Protein AF-M8BJQ8-F1 (afdb_monomer_lite)

Radius of gyration: 24.51 Å; chains: 1; bounding box: 74×72×55 Å

Foldseek 3Di:
DEELPQVLLLVVLLCVPQNVLAEFPDLALDAYAYFAFALDPDPVSVVSLVSVVVVCVSRVRPHYQHDPPSPDSVVRPSHWFFPLVSCLQQQVLAAPEEAEYCAQLQLLSQLLNYFGFHDHSNQSSVCRRPVDGDDDDAFEEEEEEEEDAAQFDALLLVLLVVCLVQPQQNQASHEYEYHYPVSVVDASLRSSLNRSCCVSNNHGHYHYFHDPNSVVSSVPSDPDDDDHDDADPPHDHPYYHYHHNVPGAFWFQAPDGSNNIDGLVVCLVADDAEAEADASNGQAQVNLLFVLVVLQVLQEADPHAYAHAHRTPVSLVQQCPPARPPNVRDGSQRSCVSNVYDHHDYRHRFPQQPYDPPGPPHDPDDPDDPDFDDDDDDDRPDGDGAHDHDPDPPPPVPVVVVVCVVVVVPDDDDDDDDDDDDDDDDDDDDDDDDDDDDDDPDPPDDDDDGDHGYHDGRGGGDDDDDDDDD

pLDDT: mean 78.24, std 28.63, range [20.28, 98.81]

Organism: Aegilops tauschii (NCBI:txid37682)

Sequence (470 aa):
MTHDVCGPGTIGIFKQEFGEDAKVWDREKVVIIPDHYIFTSDERANRNVDILRDFCEEQKIKYFYDIKDLSDFRANPDYKGVCHIALAQEGHCRPGEVLLGTDSHTCNAGAFGQFATGIGNTDAGFVMGTGKALLKVPPTIRFVLDGEMPPYLLAKDLILQIIGEISVSGATYRSMEFVGSTIESLTMEERMTLCNMVIEAGGKNGVVPADETTFKYLEGKTSVEYEPVYSDAQARFYSDYRFDVSKLEPVVAKPHSPDNRALARECKDVKIDRVYIGSCTGGKTEDFIAAAKVFLASGKKVKVPTFLVPATQKVWMDVYSLPVPGSGGKTCSQIFEEAGCDTPASPNCGACLGGPRDTYARMNEPTASRDLHGVLREMSSVLPFSFVDRLFFGDLKVMYLDAEAAVRSTMQRGPLMHLKLNNSPLLGFPDKQQRPFAFARELASSVRNQSHFIVETAIGARGTRSEWEL

Secondary structure (DSSP, 8-state):
-B-TTTHHHHHHHHHHHH-TT---S-TTT-EE---SS-S---HHHHHHHHHHHHHHHHHT-SEE-----SS-GGG-TT--BSHHHHHHHTT---TT-EEEESSGGGGGGGGGT-EEEE--HHHHHHHHHHS----PPPPEEEEEEESPPPTT--HHHHHHHHHHHH-TTTTBT-EEEEESHHHHTS-HHHHHHHHHTTGGGTBSEEE----HHHHHHHTTT--S--------TT---SEEEEEEGGG---EEE-TT-TT-EEEGGG-TT---S-EEE-HHHH-SHHHHHHHHHHHHHHT---SS-EEE--SBHHHHHHHHHSBPTTTTS-BHHHHHHHHTPPP-PPSS-GGGGT--TTSTT---S----SS--------TTS--------S--SSTHHHHHHHHHHHHTT-------------------------------SS--S------------------------

InterPro domains:
  IPR001030 Aconitase/3-isopropylmalate dehydratase large subunit, alpha/beta/alpha domain [PF00330] (23-262)
  IPR001030 Aconitase/3-isopropylmalate dehydratase large subunit, alpha/beta/alpha domain [PF00330] (265-359)
  IPR001030 Aconitase/3-isopropylmalate dehydratase large subunit, alpha/beta/alpha domain [PR00415] (94-107)
  IPR001030 Aconitase/3-isopropylmalate dehydratase large subunit, alpha/beta/alpha domain [PR00415] (108-123)
  IPR001030 Aconitase/3-isopropylmalate dehydratase large subunit, alpha/beta/alpha domain [PR00415] (170-183)
  IPR001030 Aconitase/3-isopropylmalate dehydratase large subunit, alpha/beta/alpha domain [PR00415] (184-197)
  IPR001030 Aconitase/3-isopropylmalate dehydratase large subunit, alpha/beta/alpha domain [PR00415] (341-354)
  IPR015931 Aconitase/3-isopropylmalate dehydratase large subunit, alpha/beta/alpha, subdomain 1/3 [G3DSA:3.30.499.10] (1-250)
  IPR015931 Aconitase/3-isopropylmalate dehydratase large subunit, alpha/beta/alpha, subdomain 1/3 [G3DSA:3.30.499.10] (253-373)
  IPR033941 3-Isopropylmalate dehydratase, catalytic domain [cd01583] (1-361)
  IPR036008 Aconitase, iron-sulfur domain [SSF53732] (1-372)
  IPR050067 Isopropylmalate dehydratase and related enzymes [PTHR43822] (1-365)

Structure (mmCIF, N/CA/C/O backbone):
data_AF-M8BJQ8-F1
#
_entry.id   AF-M8BJQ8-F1
#
loop_
_atom_site.group_PDB
_atom_site.id
_atom_site.type_symbol
_atom_site.label_atom_id
_atom_site.label_alt_id
_atom_site.label_comp_id
_atom_site.label_asym_id
_atom_site.label_entity_id
_atom_site.label_seq_id
_atom_site.pdbx_PDB_ins_code
_atom_site.Cartn_x
_atom_site.Cartn_y
_atom_site.Cartn_z
_atom_site.occupancy
_atom_site.B_iso_or_equiv
_atom_site.auth_seq_id
_atom_site.auth_comp_id
_atom_site.auth_asym_id
_atom_site.auth_atom_id
_atom_site.pdbx_PDB_model_num
ATOM 1 N N . MET A 1 1 ? 7.883 -1.348 -10.415 1.00 97.56 1 MET A N 1
ATOM 2 C CA . MET A 1 1 ? 8.324 -0.581 -9.230 1.00 97.56 1 MET A CA 1
ATOM 3 C C . MET A 1 1 ? 9.376 -1.383 -8.471 1.00 97.56 1 MET A C 1
ATOM 5 O O . MET A 1 1 ? 9.311 -2.608 -8.491 1.00 97.56 1 MET A O 1
ATOM 9 N N . THR A 1 2 ? 10.344 -0.725 -7.833 1.00 97.81 2 THR A N 1
ATOM 10 C CA . THR A 1 2 ? 11.185 -1.345 -6.794 1.00 97.81 2 THR A CA 1
ATOM 11 C C . THR A 1 2 ? 11.509 -0.346 -5.672 1.00 97.81 2 THR A C 1
ATOM 13 O O . THR A 1 2 ? 11.220 0.843 -5.800 1.00 97.81 2 THR A O 1
ATOM 16 N N . HIS A 1 3 ? 12.066 -0.840 -4.570 1.00 96.19 3 HIS A N 1
ATOM 17 C CA . HIS A 1 3 ? 12.290 -0.127 -3.308 1.00 96.19 3 HIS A CA 1
ATOM 18 C C . HIS A 1 3 ? 13.656 -0.497 -2.708 1.00 96.19 3 HIS A C 1
ATOM 20 O O . HIS A 1 3 ? 14.391 -1.310 -3.269 1.00 96.19 3 HIS A O 1
ATOM 26 N N . ASP A 1 4 ? 14.015 0.093 -1.572 1.00 94.50 4 ASP A N 1
ATOM 27 C CA . ASP A 1 4 ? 15.346 0.021 -0.949 1.00 94.50 4 ASP A CA 1
ATOM 28 C C . ASP A 1 4 ? 15.799 -1.388 -0.522 1.00 94.50 4 ASP A C 1
ATOM 30 O O . ASP A 1 4 ? 16.998 -1.666 -0.483 1.00 94.50 4 ASP A O 1
ATOM 34 N N . VAL A 1 5 ? 14.882 -2.325 -0.267 1.00 93.25 5 VAL A N 1
ATOM 35 C CA . VAL A 1 5 ? 15.258 -3.705 0.102 1.00 93.25 5 VAL A CA 1
ATOM 36 C C . VAL A 1 5 ? 15.633 -4.535 -1.129 1.00 93.25 5 VAL A C 1
ATOM 38 O O . VAL A 1 5 ? 16.668 -5.203 -1.151 1.00 93.25 5 VAL A O 1
ATOM 41 N N . CYS A 1 6 ? 14.793 -4.496 -2.163 1.00 96.62 6 CYS A N 1
ATOM 42 C CA . CYS A 1 6 ? 14.879 -5.394 -3.320 1.00 96.62 6 CYS A CA 1
ATOM 43 C C . CYS A 1 6 ? 15.583 -4.766 -4.536 1.00 96.62 6 CYS A C 1
ATOM 45 O O . CYS A 1 6 ? 16.115 -5.477 -5.397 1.00 96.62 6 CYS A O 1
ATOM 47 N N . GLY A 1 7 ? 15.621 -3.437 -4.605 1.00 97.56 7 GLY A N 1
ATOM 48 C CA . GLY A 1 7 ? 16.179 -2.673 -5.714 1.00 97.56 7 GLY A CA 1
ATOM 49 C C . GLY A 1 7 ? 17.668 -2.917 -5.954 1.00 97.56 7 GLY A C 1
ATOM 50 O O . GLY A 1 7 ? 18.010 -3.246 -7.086 1.00 97.56 7 GLY A O 1
ATOM 51 N N . PRO A 1 8 ? 18.555 -2.887 -4.939 1.00 97.81 8 PRO A N 1
ATOM 52 C CA . PRO A 1 8 ? 19.976 -3.194 -5.132 1.00 97.81 8 PRO A CA 1
ATOM 53 C C . PRO A 1 8 ? 20.227 -4.581 -5.744 1.00 97.81 8 PRO A C 1
ATOM 55 O O . PRO A 1 8 ? 21.054 -4.725 -6.642 1.00 97.81 8 PRO A O 1
ATOM 58 N N . GLY A 1 9 ? 19.471 -5.602 -5.317 1.00 98.00 9 GLY A N 1
ATOM 59 C CA . GLY A 1 9 ? 19.551 -6.946 -5.900 1.00 98.00 9 GLY A CA 1
ATOM 60 C C . GLY A 1 9 ? 19.013 -7.006 -7.333 1.00 98.00 9 GLY A C 1
ATOM 61 O O . GLY A 1 9 ? 19.583 -7.686 -8.181 1.00 98.00 9 GLY A O 1
ATOM 62 N N . THR A 1 10 ? 17.947 -6.258 -7.616 1.00 98.44 10 THR A N 1
ATOM 63 C CA . THR A 1 10 ? 17.361 -6.120 -8.959 1.00 98.44 10 THR A CA 1
ATOM 64 C C . THR A 1 10 ? 18.322 -5.427 -9.932 1.00 98.44 10 THR A C 1
ATOM 66 O O . THR A 1 10 ? 18.536 -5.919 -11.038 1.00 98.44 10 THR A O 1
ATOM 69 N N . ILE A 1 11 ? 18.945 -4.325 -9.503 1.00 98.62 11 ILE A N 1
ATOM 70 C CA . ILE A 1 11 ? 19.942 -3.556 -10.263 1.00 98.62 11 ILE A CA 1
ATOM 71 C C . ILE A 1 11 ? 21.179 -4.414 -10.546 1.00 98.62 11 ILE A C 1
ATOM 73 O O . ILE A 1 11 ? 21.648 -4.448 -11.681 1.00 98.62 11 ILE A O 1
ATOM 77 N N . GLY A 1 12 ? 21.672 -5.149 -9.542 1.00 98.31 12 GLY A N 1
ATOM 78 C CA . GLY A 1 12 ? 22.804 -6.062 -9.707 1.00 98.31 12 GLY A CA 1
ATOM 79 C C . GLY A 1 12 ? 22.544 -7.143 -10.760 1.00 98.31 12 GLY A C 1
ATOM 80 O O . GLY A 1 12 ? 23.388 -7.364 -11.623 1.00 98.31 12 GLY A O 1
ATOM 81 N N . ILE A 1 13 ? 21.359 -7.766 -10.752 1.00 98.38 13 ILE A N 1
ATOM 82 C CA . ILE A 1 13 ? 20.987 -8.765 -11.770 1.00 98.38 13 ILE A CA 1
ATOM 83 C C . ILE A 1 13 ? 20.805 -8.114 -13.148 1.00 98.38 13 ILE A C 1
ATOM 85 O O . ILE A 1 13 ? 21.274 -8.661 -14.141 1.00 98.38 13 ILE A O 1
ATOM 89 N N . PHE A 1 14 ? 20.173 -6.939 -13.228 1.00 98.69 14 PHE A N 1
ATOM 90 C CA . PHE A 1 14 ? 20.048 -6.198 -14.487 1.00 98.69 14 PHE A CA 1
ATOM 91 C C . PHE A 1 14 ? 21.425 -5.924 -15.120 1.00 98.69 14 PHE A C 1
ATOM 93 O O . PHE A 1 14 ? 21.637 -6.255 -16.285 1.00 98.69 14 PHE A O 1
ATOM 100 N N . LYS A 1 15 ? 22.386 -5.410 -14.344 1.00 98.38 15 LYS A N 1
ATOM 101 C CA . LYS A 1 15 ? 23.754 -5.153 -14.818 1.00 98.38 15 LYS A CA 1
ATOM 102 C C . LYS A 1 15 ? 24.523 -6.432 -15.157 1.00 98.38 15 LYS A C 1
ATOM 104 O O . LYS A 1 15 ? 25.213 -6.467 -16.172 1.00 98.38 15 LYS A O 1
ATOM 109 N N . GLN A 1 16 ? 24.355 -7.504 -14.380 1.00 98.31 16 GLN A N 1
ATOM 110 C CA . GLN A 1 16 ? 24.971 -8.805 -14.661 1.00 98.31 16 GLN A CA 1
ATOM 111 C C . GLN A 1 16 ? 24.502 -9.403 -16.000 1.00 98.31 16 GLN A C 1
ATOM 113 O O . GLN A 1 16 ? 25.326 -9.879 -16.777 1.00 98.31 16 GLN A O 1
ATOM 118 N N . GLU A 1 17 ? 23.193 -9.391 -16.267 1.00 98.12 17 GLU A N 1
ATOM 119 C CA . GLU A 1 17 ? 22.602 -10.099 -17.413 1.00 98.12 17 GLU A CA 1
ATOM 120 C C . GLU A 1 17 ? 22.542 -9.251 -18.698 1.00 98.12 17 GLU A C 1
ATOM 122 O O . GLU A 1 17 ? 22.570 -9.807 -19.796 1.00 98.12 17 GLU A O 1
ATOM 127 N N . PHE A 1 18 ? 22.477 -7.916 -18.590 1.00 98.12 18 PHE A N 1
ATOM 128 C CA . PHE A 1 18 ? 22.413 -7.002 -19.744 1.00 98.12 18 PHE A CA 1
ATOM 129 C C . PHE A 1 18 ? 23.707 -6.197 -19.975 1.00 98.12 18 PHE A C 1
ATOM 131 O O . PHE A 1 18 ? 23.893 -5.662 -21.070 1.00 98.12 18 PHE A O 1
ATOM 138 N N . GLY A 1 19 ? 24.615 -6.148 -18.994 1.00 98.00 19 GLY A N 1
ATOM 139 C CA . GLY A 1 19 ? 25.880 -5.405 -19.022 1.00 98.00 19 GLY A CA 1
ATOM 140 C C . GLY A 1 19 ? 25.859 -4.124 -18.175 1.00 98.00 19 GLY A C 1
ATOM 141 O O . GLY A 1 19 ? 24.816 -3.502 -17.991 1.00 98.00 19 GLY A O 1
ATOM 142 N N . GLU A 1 20 ? 27.027 -3.697 -17.686 1.00 96.69 20 GLU A N 1
ATOM 143 C CA . GLU A 1 20 ? 27.172 -2.515 -16.812 1.00 96.69 20 GLU A CA 1
ATOM 144 C C . GLU A 1 20 ? 26.665 -1.208 -17.441 1.00 96.69 20 GLU A C 1
ATOM 146 O O . GLU A 1 20 ? 26.023 -0.410 -16.761 1.00 96.69 20 GLU A O 1
ATOM 151 N N . ASP A 1 21 ? 26.907 -1.012 -18.741 1.00 96.62 21 ASP A N 1
ATOM 152 C CA . ASP A 1 21 ? 26.475 0.172 -19.500 1.00 96.62 21 ASP A CA 1
ATOM 153 C C . ASP A 1 21 ? 25.027 0.071 -20.028 1.00 96.62 21 ASP A C 1
ATOM 155 O O . ASP A 1 21 ? 24.548 0.978 -20.722 1.00 96.62 21 ASP A O 1
ATOM 159 N N . ALA A 1 22 ? 24.321 -1.033 -19.748 1.00 97.94 22 ALA A N 1
ATOM 160 C CA . ALA A 1 22 ? 22.974 -1.270 -20.255 1.00 97.94 22 ALA A CA 1
ATOM 161 C C . ALA A 1 22 ? 21.998 -0.190 -19.783 1.00 97.94 22 ALA A C 1
ATOM 163 O O . ALA A 1 22 ? 22.072 0.301 -18.655 1.00 97.94 22 ALA A O 1
ATOM 164 N N . LYS A 1 23 ? 21.033 0.159 -20.639 1.00 98.50 23 LYS A N 1
ATOM 165 C CA . LYS A 1 23 ? 19.965 1.099 -20.289 1.00 98.50 23 LYS A CA 1
ATOM 166 C C . LYS A 1 23 ? 18.639 0.391 -20.093 1.00 98.50 23 LYS A C 1
ATOM 168 O O . LYS A 1 23 ? 18.308 -0.528 -20.841 1.00 98.50 23 LYS A O 1
ATOM 173 N N . VAL A 1 24 ? 17.905 0.812 -19.061 1.00 98.56 24 VAL A N 1
ATOM 174 C CA . VAL A 1 24 ? 16.554 0.310 -18.802 1.00 98.56 24 VAL A CA 1
ATOM 175 C C . VAL A 1 24 ? 15.669 0.559 -20.021 1.00 98.56 24 VAL A C 1
ATOM 177 O O . VAL A 1 24 ? 15.788 1.588 -20.688 1.00 98.56 24 VAL A O 1
ATOM 180 N N . TRP A 1 25 ? 14.771 -0.382 -20.304 1.00 98.12 25 TRP A N 1
ATOM 181 C CA . TRP A 1 25 ? 13.948 -0.378 -21.516 1.00 98.12 25 TRP A CA 1
ATOM 182 C C . TRP A 1 25 ? 13.104 0.901 -21.677 1.00 98.12 25 TRP A C 1
ATOM 184 O O . TRP A 1 25 ? 12.904 1.375 -22.793 1.00 98.12 25 TRP A O 1
ATOM 194 N N . ASP A 1 26 ? 12.619 1.451 -20.558 1.00 98.38 26 ASP A N 1
ATOM 195 C CA . ASP A 1 26 ? 11.843 2.685 -20.476 1.00 98.38 26 ASP A CA 1
ATOM 196 C C . ASP A 1 26 ? 12.030 3.324 -19.084 1.00 98.38 26 ASP A C 1
ATOM 198 O O . ASP A 1 26 ? 11.485 2.868 -18.073 1.00 98.38 26 ASP A O 1
ATOM 202 N N . ARG A 1 27 ? 12.809 4.412 -19.036 1.00 98.12 27 ARG A N 1
ATOM 203 C CA . ARG A 1 27 ? 13.116 5.191 -17.818 1.00 98.12 27 ARG A CA 1
ATOM 204 C C . ARG A 1 27 ? 11.909 5.936 -17.222 1.00 98.12 27 ARG A C 1
ATOM 206 O O . ARG A 1 27 ? 12.037 6.535 -16.155 1.00 98.12 27 ARG A O 1
ATOM 213 N N . GLU A 1 28 ? 10.768 5.947 -17.916 1.00 97.81 28 GLU A N 1
ATOM 214 C CA . GLU A 1 28 ? 9.503 6.530 -17.452 1.00 97.81 28 GLU A CA 1
ATOM 215 C C . GLU A 1 28 ? 8.500 5.458 -16.988 1.00 97.81 28 GLU A C 1
ATOM 217 O O . GLU A 1 28 ? 7.478 5.799 -16.402 1.00 97.81 28 GLU A O 1
ATOM 222 N N . LYS A 1 29 ? 8.805 4.163 -17.165 1.00 98.00 29 LYS A N 1
ATOM 223 C CA . LYS A 1 29 ? 8.012 3.036 -16.622 1.00 98.00 29 LYS A CA 1
ATOM 224 C C . LYS A 1 29 ? 8.701 2.286 -15.482 1.00 98.00 29 LYS A C 1
ATOM 226 O O . LYS A 1 29 ? 8.120 1.381 -14.882 1.00 98.00 29 LYS A O 1
ATOM 231 N N . VAL A 1 30 ? 9.923 2.685 -15.139 1.00 98.31 30 VAL A N 1
ATOM 232 C CA . VAL A 1 30 ? 10.595 2.290 -13.899 1.00 98.31 30 VAL A CA 1
ATOM 233 C C . VAL A 1 30 ? 10.307 3.347 -12.831 1.00 98.31 30 VAL A C 1
ATOM 235 O O . VAL A 1 30 ? 10.624 4.520 -13.005 1.00 98.31 30 VAL A O 1
ATOM 238 N N . VAL A 1 31 ? 9.700 2.909 -11.726 1.00 98.50 31 VAL A N 1
ATOM 239 C CA . VAL A 1 31 ? 9.411 3.727 -10.538 1.00 98.50 31 VAL A CA 1
ATOM 240 C C . VAL A 1 31 ? 10.198 3.166 -9.359 1.00 98.50 31 VAL A C 1
ATOM 242 O O . VAL A 1 31 ? 10.137 1.954 -9.119 1.00 98.50 31 VAL A O 1
ATOM 245 N N . ILE A 1 32 ? 10.925 4.026 -8.647 1.00 98.38 32 ILE A N 1
ATOM 246 C CA . ILE A 1 32 ? 11.787 3.658 -7.517 1.00 98.38 32 ILE A CA 1
ATOM 247 C C . ILE A 1 32 ? 11.408 4.501 -6.295 1.00 98.38 32 ILE A C 1
ATOM 249 O O . ILE A 1 32 ? 11.397 5.731 -6.364 1.00 98.38 32 ILE A O 1
ATOM 253 N N . ILE A 1 33 ? 11.068 3.835 -5.188 1.00 97.12 33 ILE A N 1
ATOM 254 C CA . ILE A 1 33 ? 10.600 4.465 -3.943 1.00 97.12 33 ILE A CA 1
ATOM 255 C C . ILE A 1 33 ? 11.316 3.794 -2.758 1.00 97.12 33 ILE A C 1
ATOM 257 O O . ILE A 1 33 ? 10.996 2.649 -2.456 1.00 97.12 33 ILE A O 1
ATOM 261 N N . PRO A 1 34 ? 12.283 4.449 -2.092 1.00 94.44 34 PRO A N 1
ATOM 262 C CA . PRO A 1 34 ? 12.797 4.006 -0.795 1.00 94.44 34 PRO A CA 1
ATOM 263 C C . PRO A 1 34 ? 11.723 4.221 0.280 1.00 94.44 34 PRO A C 1
ATOM 265 O O . PRO A 1 34 ? 11.224 5.334 0.410 1.00 94.44 34 PRO A O 1
ATOM 268 N N . ASP A 1 35 ? 11.350 3.202 1.052 1.00 91.75 35 ASP A N 1
ATOM 269 C CA . ASP A 1 35 ? 10.272 3.307 2.054 1.00 91.75 35 ASP A CA 1
ATOM 270 C C . ASP A 1 35 ? 10.353 2.319 3.230 1.00 91.75 35 ASP A C 1
ATOM 272 O O . ASP A 1 35 ? 9.611 2.484 4.202 1.00 91.75 35 ASP A O 1
ATOM 276 N N . HIS A 1 36 ? 11.233 1.315 3.176 1.00 87.38 36 HIS A N 1
ATOM 277 C CA . HIS A 1 36 ? 11.288 0.239 4.167 1.00 87.38 36 HIS A CA 1
ATOM 278 C C . HIS A 1 36 ? 12.324 0.478 5.266 1.00 87.38 36 HIS A C 1
ATOM 280 O O . HIS A 1 36 ? 11.962 0.561 6.439 1.00 87.38 36 HIS A O 1
ATOM 286 N N . TYR A 1 37 ? 13.606 0.569 4.911 1.00 86.06 37 TYR A N 1
ATOM 287 C CA . TYR A 1 37 ? 14.729 0.699 5.844 1.00 86.06 37 TYR A CA 1
ATOM 288 C C . TYR A 1 37 ? 15.361 2.088 5.726 1.00 86.06 37 TYR A C 1
ATOM 290 O O . TYR A 1 37 ? 16.538 2.258 5.422 1.00 86.06 37 TYR A O 1
ATOM 298 N N . ILE A 1 38 ? 14.531 3.094 5.971 1.00 86.38 38 ILE A N 1
ATOM 299 C CA . ILE A 1 38 ? 14.873 4.518 5.968 1.00 86.38 38 ILE A CA 1
ATOM 300 C C . ILE A 1 38 ? 14.587 5.113 7.353 1.00 86.38 38 ILE A C 1
ATOM 302 O O . ILE A 1 38 ? 13.894 4.494 8.160 1.00 86.38 38 ILE A O 1
ATOM 306 N N . PHE A 1 39 ? 15.127 6.301 7.645 1.00 88.12 39 PHE A N 1
ATOM 307 C CA . PHE A 1 39 ? 15.131 6.886 9.001 1.00 88.12 39 PHE A CA 1
ATOM 308 C C . PHE A 1 39 ? 15.828 5.985 10.045 1.00 88.12 39 PHE A C 1
ATOM 310 O O . PHE A 1 39 ? 15.416 5.914 11.201 1.00 88.12 39 PHE A O 1
ATOM 317 N N . THR A 1 40 ? 16.892 5.294 9.623 1.00 88.19 40 THR A N 1
ATOM 318 C CA . THR A 1 40 ? 17.708 4.382 10.437 1.00 88.19 40 THR A CA 1
ATOM 319 C C . THR A 1 40 ? 19.179 4.798 10.425 1.00 88.19 40 THR A C 1
ATOM 321 O O . THR A 1 40 ? 19.686 5.380 9.465 1.00 88.19 40 THR A O 1
ATOM 324 N N . SER A 1 41 ? 19.882 4.472 11.503 1.00 89.62 41 SER A N 1
ATOM 325 C CA . SER A 1 41 ? 21.333 4.596 11.642 1.00 89.62 41 SER A CA 1
ATOM 326 C C . SER A 1 41 ? 22.116 3.415 11.048 1.00 89.62 41 SER A C 1
ATOM 328 O O . SER A 1 41 ? 23.346 3.451 11.039 1.00 89.62 41 SER A O 1
ATOM 330 N N . ASP A 1 42 ? 21.448 2.374 10.534 1.00 91.44 42 ASP A N 1
ATOM 331 C CA . ASP A 1 42 ? 22.118 1.206 9.952 1.00 91.44 42 ASP A CA 1
ATOM 332 C C . ASP A 1 42 ? 22.791 1.531 8.603 1.00 91.44 42 ASP A C 1
ATOM 334 O O . ASP A 1 42 ? 22.146 1.826 7.595 1.00 91.44 42 ASP A O 1
ATOM 338 N N . GLU A 1 43 ? 24.121 1.430 8.573 1.00 92.31 43 GLU A N 1
ATOM 339 C CA . GLU A 1 43 ? 24.947 1.722 7.394 1.00 92.31 43 GLU A CA 1
ATOM 340 C C . GLU A 1 43 ? 24.608 0.849 6.173 1.00 92.31 43 GLU A C 1
ATOM 342 O O . GLU A 1 43 ? 24.783 1.284 5.035 1.00 92.31 43 GLU A O 1
ATOM 347 N N . ARG A 1 44 ? 24.123 -0.386 6.368 1.00 91.50 44 ARG A N 1
ATOM 348 C CA . ARG A 1 44 ? 23.799 -1.302 5.260 1.00 91.50 44 ARG A CA 1
ATOM 349 C C . ARG A 1 44 ? 22.470 -0.936 4.620 1.00 91.50 44 ARG A C 1
ATOM 351 O O . ARG A 1 44 ? 22.355 -1.052 3.402 1.00 91.50 44 ARG A O 1
ATOM 358 N N . ALA A 1 45 ? 21.505 -0.508 5.432 1.00 90.94 45 ALA A N 1
ATOM 359 C CA . ALA A 1 45 ? 20.240 0.042 4.970 1.00 90.94 45 ALA A CA 1
ATOM 360 C C . ALA A 1 45 ? 20.458 1.352 4.198 1.00 90.94 45 ALA A C 1
ATOM 362 O O . ALA A 1 45 ? 20.036 1.462 3.049 1.00 90.94 45 ALA A O 1
ATOM 363 N N . ASN A 1 46 ? 21.225 2.290 4.760 1.00 91.88 46 ASN A N 1
ATOM 364 C CA . ASN A 1 46 ? 21.508 3.572 4.106 1.00 91.88 46 ASN A CA 1
ATOM 365 C C . ASN A 1 46 ? 22.249 3.391 2.766 1.00 91.88 46 ASN A C 1
ATOM 367 O O . ASN A 1 46 ? 21.811 3.921 1.746 1.00 91.88 46 ASN A O 1
ATOM 371 N N . ARG A 1 47 ? 23.257 2.507 2.712 1.00 94.69 47 ARG A N 1
ATOM 372 C CA . ARG A 1 47 ? 23.951 2.127 1.465 1.00 94.69 47 ARG A CA 1
ATOM 373 C C . ARG A 1 47 ? 23.003 1.594 0.379 1.00 94.69 47 ARG A C 1
ATOM 375 O O . ARG A 1 47 ? 23.285 1.753 -0.806 1.00 94.69 47 ARG A O 1
ATOM 382 N N . ASN A 1 48 ? 21.899 0.933 0.733 1.00 95.44 48 ASN A N 1
ATOM 383 C CA . ASN A 1 48 ? 20.940 0.484 -0.277 1.00 95.44 48 ASN A CA 1
ATOM 384 C C . ASN A 1 48 ? 20.238 1.668 -0.966 1.00 95.44 48 ASN A C 1
ATOM 386 O O . ASN A 1 48 ? 20.004 1.603 -2.172 1.00 95.44 48 ASN A O 1
ATOM 390 N N . VAL A 1 49 ? 19.933 2.741 -0.228 1.00 94.62 49 VAL A N 1
ATOM 391 C CA . VAL A 1 49 ? 19.366 3.981 -0.788 1.00 94.62 49 VAL A CA 1
ATOM 392 C C . VAL A 1 49 ? 20.379 4.665 -1.707 1.00 94.62 49 VAL A C 1
ATOM 394 O O . VAL A 1 49 ? 20.006 5.129 -2.782 1.00 94.62 49 VAL A O 1
ATOM 397 N N . ASP A 1 50 ? 21.664 4.651 -1.348 1.00 96.00 50 ASP A N 1
ATOM 398 C CA . ASP A 1 50 ? 22.729 5.196 -2.200 1.00 96.00 50 ASP A CA 1
ATOM 399 C C . ASP A 1 50 ? 22.848 4.428 -3.529 1.00 96.00 50 ASP A C 1
ATOM 401 O O . ASP A 1 50 ? 22.861 5.045 -4.590 1.00 96.00 50 ASP A O 1
ATOM 405 N N . ILE A 1 51 ? 22.787 3.087 -3.507 1.00 97.50 51 ILE A N 1
ATOM 406 C CA . ILE A 1 51 ? 22.758 2.259 -4.734 1.00 97.50 51 ILE A CA 1
ATOM 407 C C . ILE A 1 51 ? 21.546 2.598 -5.620 1.00 97.50 51 ILE A C 1
ATOM 409 O O . ILE A 1 51 ? 21.663 2.613 -6.848 1.00 97.50 51 ILE A O 1
ATOM 413 N N . LEU A 1 52 ? 20.378 2.869 -5.022 1.00 97.75 52 LEU A N 1
ATOM 414 C CA . LEU A 1 52 ? 19.208 3.332 -5.776 1.00 97.75 52 LEU A CA 1
ATOM 415 C C . LEU A 1 52 ? 19.453 4.702 -6.414 1.00 97.75 52 LEU A C 1
ATOM 417 O O . LEU A 1 52 ? 19.090 4.895 -7.573 1.00 97.75 52 LEU A O 1
ATOM 421 N N . ARG A 1 53 ? 20.053 5.641 -5.675 1.00 97.12 53 ARG A N 1
ATOM 422 C CA . ARG A 1 53 ? 20.335 7.003 -6.142 1.00 97.12 53 ARG A CA 1
ATOM 423 C C . ARG A 1 53 ? 21.321 7.000 -7.306 1.00 97.12 53 ARG A C 1
ATOM 425 O O . ARG A 1 53 ? 20.980 7.524 -8.365 1.00 97.12 53 ARG A O 1
ATOM 432 N N . ASP A 1 54 ? 22.456 6.320 -7.150 1.00 97.94 54 ASP A N 1
ATOM 433 C CA . ASP A 1 54 ? 23.478 6.160 -8.190 1.00 97.94 54 ASP A CA 1
ATOM 434 C C . ASP A 1 54 ? 22.862 5.609 -9.487 1.00 97.94 54 ASP A C 1
ATOM 436 O O . ASP A 1 54 ? 23.044 6.169 -10.569 1.00 97.94 54 ASP A O 1
ATOM 440 N N . PHE A 1 55 ? 22.056 4.545 -9.382 1.00 98.50 55 PHE A N 1
ATOM 441 C CA . PHE A 1 55 ? 21.366 3.954 -10.530 1.00 98.50 55 PHE A CA 1
ATOM 442 C C . PHE A 1 55 ? 20.337 4.905 -11.159 1.00 98.50 55 PHE A C 1
ATOM 444 O O . PHE A 1 55 ? 20.259 5.010 -12.385 1.00 98.50 55 PHE A O 1
ATOM 451 N N . CYS A 1 56 ? 19.554 5.619 -10.346 1.00 98.19 56 CYS A N 1
ATOM 452 C CA . CYS A 1 56 ? 18.565 6.578 -10.833 1.00 98.19 56 CYS A CA 1
ATOM 453 C C . CYS A 1 56 ? 19.205 7.739 -11.604 1.00 98.19 56 CYS A C 1
ATOM 455 O O . CYS A 1 56 ? 18.674 8.135 -12.646 1.00 98.19 56 CYS A O 1
ATOM 457 N N . GLU A 1 57 ? 20.351 8.243 -11.142 1.00 98.00 57 GLU A N 1
ATOM 458 C CA . GLU A 1 57 ? 21.136 9.275 -11.825 1.00 98.00 57 GLU A CA 1
ATOM 459 C C . GLU A 1 57 ? 21.765 8.742 -13.127 1.00 98.00 57 GLU A C 1
ATOM 461 O O . GLU A 1 57 ? 21.611 9.352 -14.191 1.00 98.00 57 GLU A O 1
ATOM 466 N N . GLU A 1 58 ? 22.391 7.561 -13.083 1.00 98.12 58 GLU A N 1
ATOM 467 C CA . GLU A 1 58 ? 23.055 6.898 -14.218 1.00 98.12 58 GLU A CA 1
ATOM 468 C C . GLU A 1 58 ? 22.084 6.536 -15.365 1.00 98.12 58 GLU A C 1
ATOM 470 O O . GLU A 1 58 ? 22.431 6.586 -16.555 1.00 98.12 58 GLU A O 1
ATOM 475 N N . GLN A 1 59 ? 20.844 6.184 -15.017 1.00 98.44 59 GLN A N 1
ATOM 476 C CA . GLN A 1 59 ? 19.777 5.789 -15.946 1.00 98.44 59 GLN A CA 1
ATOM 477 C C . GLN A 1 59 ? 18.795 6.928 -16.270 1.00 98.44 59 GLN A C 1
ATOM 479 O O . GLN A 1 59 ? 17.975 6.799 -17.183 1.00 98.44 59 GLN A O 1
ATOM 484 N N . LYS A 1 60 ? 18.880 8.061 -15.555 1.00 98.31 60 LYS A N 1
ATOM 485 C CA . LYS A 1 60 ? 17.961 9.213 -15.653 1.00 98.31 60 LYS A CA 1
ATOM 486 C C . LYS A 1 60 ? 16.492 8.814 -15.455 1.00 98.31 60 LYS A C 1
ATOM 488 O O . LYS A 1 60 ? 15.607 9.235 -16.217 1.00 98.31 60 LYS A O 1
ATOM 493 N N . ILE A 1 61 ? 16.255 7.974 -14.446 1.00 98.50 61 ILE A N 1
ATOM 494 C CA . ILE A 1 61 ? 14.923 7.495 -14.055 1.00 98.50 61 ILE A CA 1
ATOM 495 C C . ILE A 1 61 ? 14.050 8.697 -13.701 1.00 98.50 61 ILE A C 1
ATOM 497 O O . ILE A 1 61 ? 14.427 9.534 -12.886 1.00 98.50 61 ILE A O 1
ATOM 501 N N . LYS A 1 62 ? 12.880 8.800 -14.339 1.00 97.44 62 LYS A N 1
ATOM 502 C CA . LYS A 1 62 ? 11.983 9.954 -14.169 1.00 97.44 62 LYS A CA 1
ATOM 503 C C . LYS A 1 62 ? 11.261 9.945 -12.822 1.00 97.44 62 LYS A C 1
ATOM 505 O O . LYS A 1 62 ? 10.987 11.005 -12.272 1.00 97.44 62 LYS A O 1
ATOM 510 N N . TYR A 1 63 ? 10.936 8.757 -12.320 1.00 97.75 63 TYR A N 1
ATOM 511 C CA . TYR A 1 63 ? 10.098 8.555 -11.140 1.00 97.75 63 TYR A CA 1
ATOM 512 C C . TYR A 1 63 ? 10.909 7.926 -10.003 1.00 97.75 63 TYR A C 1
ATOM 514 O O . TYR A 1 63 ? 10.723 6.758 -9.655 1.00 97.75 63 TYR A O 1
ATOM 522 N N . PHE A 1 64 ? 11.838 8.712 -9.458 1.00 97.56 64 PHE A N 1
ATOM 523 C CA . PHE A 1 64 ? 12.603 8.375 -8.260 1.00 97.56 64 PHE A CA 1
ATOM 524 C C . PHE A 1 64 ? 12.188 9.291 -7.107 1.00 97.56 64 PHE A C 1
ATOM 526 O O . PHE A 1 64 ? 12.391 10.502 -7.161 1.00 97.56 64 PHE A O 1
ATOM 533 N N . TYR A 1 65 ? 11.588 8.703 -6.076 1.00 96.62 65 TYR A N 1
ATOM 534 C CA . TYR A 1 65 ? 10.994 9.418 -4.945 1.00 96.62 65 TYR A CA 1
ATOM 535 C C . TYR A 1 65 ? 11.954 9.425 -3.744 1.00 96.62 65 TYR A C 1
ATOM 537 O O . TYR A 1 65 ? 11.703 8.790 -2.720 1.00 96.62 65 TYR A O 1
ATOM 545 N N . ASP A 1 66 ? 13.104 10.075 -3.938 1.00 93.81 66 ASP A N 1
ATOM 546 C CA . ASP A 1 66 ? 14.282 10.016 -3.060 1.00 93.81 66 ASP A CA 1
ATOM 547 C C . ASP A 1 66 ? 14.055 10.606 -1.655 1.00 93.81 66 ASP A C 1
ATOM 549 O O . ASP A 1 66 ? 13.292 11.553 -1.462 1.00 93.81 66 ASP A O 1
ATOM 553 N N . ILE A 1 67 ? 14.812 10.087 -0.688 1.00 90.50 67 ILE A N 1
ATOM 554 C CA . ILE A 1 67 ? 14.957 10.612 0.669 1.00 90.50 67 ILE A CA 1
ATOM 555 C C . ILE A 1 67 ? 16.434 10.990 0.884 1.00 90.50 67 ILE A C 1
ATOM 557 O O . ILE A 1 67 ? 17.293 10.151 1.150 1.00 90.50 67 ILE A O 1
ATOM 561 N N . LYS A 1 68 ? 16.737 12.279 0.704 1.00 88.44 68 LYS A N 1
ATOM 562 C CA . LYS A 1 68 ? 18.092 12.857 0.751 1.00 88.44 68 LYS A CA 1
ATOM 563 C C . LYS A 1 68 ? 18.495 13.224 2.177 1.00 88.44 68 LYS A C 1
ATOM 565 O O . LYS A 1 68 ? 19.582 12.872 2.622 1.00 88.44 68 LYS A O 1
ATOM 570 N N . ASP A 1 69 ? 17.610 13.908 2.898 1.00 88.00 69 ASP A N 1
ATOM 571 C CA . ASP A 1 69 ? 17.777 14.200 4.321 1.00 88.00 69 ASP A CA 1
ATOM 572 C C . ASP A 1 69 ? 17.033 13.146 5.153 1.00 88.00 69 ASP A C 1
ATOM 574 O O . ASP A 1 69 ? 15.812 13.190 5.309 1.00 88.00 69 ASP A O 1
ATOM 578 N N . LEU A 1 70 ? 17.784 12.179 5.680 1.00 84.00 70 LEU A N 1
ATOM 579 C CA . LEU A 1 70 ? 17.271 11.114 6.546 1.00 84.00 70 LEU A CA 1
ATOM 580 C C . LEU A 1 70 ? 16.937 11.594 7.975 1.00 84.00 70 LEU A C 1
ATOM 582 O O . LEU A 1 70 ? 16.449 10.795 8.771 1.00 84.00 70 LEU A O 1
ATOM 586 N N . SER A 1 71 ? 17.201 12.858 8.326 1.00 83.69 71 SER A N 1
ATOM 587 C CA . SER A 1 71 ? 16.917 13.418 9.656 1.00 83.69 71 SER A CA 1
ATOM 588 C C . SER A 1 71 ? 15.554 14.115 9.745 1.00 83.69 71 SER A C 1
ATOM 590 O O . SER A 1 71 ? 14.898 14.031 10.785 1.00 83.69 71 SER A O 1
ATOM 592 N N . ASP A 1 72 ? 15.072 14.720 8.653 1.00 86.69 72 ASP A N 1
ATOM 593 C CA . ASP A 1 72 ? 13.708 15.253 8.548 1.00 86.69 72 ASP A CA 1
ATOM 594 C C . ASP A 1 72 ? 13.075 14.937 7.189 1.00 86.69 72 ASP A C 1
ATOM 596 O O . ASP A 1 72 ? 13.386 15.537 6.159 1.00 86.69 72 ASP A O 1
ATOM 600 N N . PHE A 1 73 ? 12.080 14.048 7.193 1.00 89.88 73 PHE A N 1
ATOM 601 C CA . PHE A 1 73 ? 11.324 13.705 5.989 1.00 89.88 73 PHE A CA 1
ATOM 602 C C . PHE A 1 73 ? 10.664 14.922 5.319 1.00 89.88 73 PHE A C 1
ATOM 604 O O . PHE A 1 73 ? 10.398 14.866 4.122 1.00 89.88 73 PHE A O 1
ATOM 611 N N . ARG A 1 74 ? 10.401 16.015 6.053 1.00 89.62 74 ARG A N 1
ATOM 612 C CA . ARG A 1 74 ? 9.757 17.232 5.521 1.00 89.62 74 ARG A CA 1
ATOM 613 C C . ARG A 1 74 ? 10.701 18.087 4.679 1.00 89.62 74 ARG A C 1
ATOM 615 O O . ARG A 1 74 ? 10.226 18.845 3.839 1.00 89.62 74 ARG A O 1
ATOM 622 N N . ALA A 1 75 ? 12.015 17.929 4.845 1.00 90.00 75 ALA A N 1
ATOM 623 C CA . ALA A 1 75 ? 13.020 18.552 3.985 1.00 90.00 75 ALA A CA 1
ATOM 624 C C . ALA A 1 75 ? 13.088 17.914 2.578 1.00 90.00 75 ALA A C 1
ATOM 626 O O . ALA A 1 75 ? 13.804 18.406 1.708 1.00 90.00 75 ALA A O 1
ATOM 627 N N . ASN A 1 76 ? 12.333 16.834 2.336 1.00 91.31 76 ASN A N 1
ATOM 628 C CA . ASN A 1 76 ? 12.385 16.032 1.117 1.00 91.31 76 ASN A CA 1
ATOM 629 C C . ASN A 1 76 ? 11.056 16.122 0.343 1.00 91.31 76 ASN A C 1
ATOM 631 O O . ASN A 1 76 ? 10.177 15.291 0.563 1.00 91.31 76 ASN A O 1
ATOM 635 N N . PRO A 1 77 ? 10.869 17.094 -0.568 1.00 87.75 77 PRO A N 1
ATOM 636 C CA . PRO A 1 77 ? 9.619 17.234 -1.329 1.00 87.75 77 PRO A CA 1
ATOM 637 C C . PRO A 1 77 ? 9.378 16.088 -2.330 1.00 87.75 77 PRO A C 1
ATOM 639 O O . PRO A 1 77 ? 8.236 15.831 -2.715 1.00 87.75 77 PRO A O 1
ATOM 642 N N . ASP A 1 78 ? 10.448 15.397 -2.736 1.00 90.25 78 ASP A N 1
ATOM 643 C CA . ASP A 1 78 ? 10.397 14.242 -3.639 1.00 90.25 78 ASP A CA 1
ATOM 644 C C . ASP A 1 78 ? 9.997 12.948 -2.903 1.00 90.25 78 ASP A C 1
ATOM 646 O O . ASP A 1 78 ? 9.515 12.010 -3.531 1.00 90.25 78 ASP A O 1
ATOM 650 N N . TYR A 1 79 ? 10.164 12.878 -1.578 1.00 94.00 79 TYR A N 1
ATOM 651 C CA . TYR A 1 79 ? 9.863 11.678 -0.798 1.00 94.00 79 TYR A CA 1
ATOM 652 C C . TYR A 1 79 ? 8.351 11.483 -0.634 1.00 94.00 79 TYR A C 1
ATOM 654 O O . TYR A 1 79 ? 7.637 12.421 -0.293 1.00 94.00 79 TYR A O 1
ATOM 662 N N . LYS A 1 80 ? 7.838 10.258 -0.817 1.00 94.38 80 LYS A N 1
ATOM 663 C CA . LYS A 1 80 ? 6.381 10.011 -0.787 1.00 94.38 80 LYS A CA 1
ATOM 664 C C . LYS A 1 80 ? 5.885 9.077 0.304 1.00 94.38 80 LYS A C 1
ATOM 666 O O . LYS A 1 80 ? 4.702 9.150 0.617 1.00 94.38 80 LYS A O 1
ATOM 671 N N . GLY A 1 81 ? 6.727 8.269 0.940 1.00 93.94 81 GLY A N 1
ATOM 672 C CA . GLY A 1 81 ? 6.258 7.252 1.888 1.00 93.94 81 GLY A CA 1
ATOM 673 C C . GLY A 1 81 ? 6.077 5.872 1.265 1.00 93.94 81 GLY A C 1
ATOM 674 O O . GLY A 1 81 ? 6.647 5.573 0.220 1.00 93.94 81 GLY A O 1
ATOM 675 N N . VAL A 1 82 ? 5.263 5.053 1.931 1.00 94.31 82 VAL A N 1
ATOM 676 C CA . VAL A 1 82 ? 4.935 3.664 1.591 1.00 94.31 82 VAL A CA 1
ATOM 677 C C . VAL A 1 82 ? 4.622 3.513 0.104 1.00 94.31 82 VAL A C 1
ATOM 679 O O . VAL A 1 82 ? 3.661 4.098 -0.409 1.00 94.31 82 VAL A O 1
ATOM 682 N N . CYS A 1 83 ? 5.413 2.685 -0.572 1.00 95.50 83 CYS A N 1
ATOM 683 C CA . CYS A 1 83 ? 5.506 2.607 -2.024 1.00 95.50 83 CYS A CA 1
ATOM 684 C C . CYS A 1 83 ? 4.153 2.383 -2.714 1.00 95.50 83 CYS A C 1
ATOM 686 O O . CYS A 1 83 ? 3.832 3.083 -3.671 1.00 95.50 83 CYS A O 1
ATOM 688 N N . HIS A 1 84 ? 3.307 1.487 -2.202 1.00 96.75 84 HIS A N 1
ATOM 689 C CA . HIS A 1 84 ? 1.992 1.190 -2.795 1.00 96.75 84 HIS A CA 1
ATOM 690 C C . HIS A 1 84 ? 0.985 2.336 -2.703 1.00 96.75 84 HIS A C 1
ATOM 692 O O . HIS A 1 84 ? 0.142 2.483 -3.587 1.00 96.75 84 HIS A O 1
ATOM 698 N N . ILE A 1 85 ? 1.074 3.156 -1.652 1.00 97.31 85 ILE A N 1
ATOM 699 C CA . ILE A 1 85 ? 0.194 4.317 -1.463 1.00 97.31 85 ILE A CA 1
ATOM 700 C C . ILE A 1 85 ? 0.749 5.523 -2.227 1.00 97.31 85 ILE A C 1
ATOM 702 O O . ILE A 1 85 ? -0.018 6.264 -2.837 1.00 97.31 85 ILE A O 1
ATOM 706 N N . ALA A 1 86 ? 2.075 5.671 -2.287 1.00 97.38 86 ALA A N 1
ATOM 707 C CA . ALA A 1 86 ? 2.743 6.637 -3.151 1.00 97.38 86 ALA A CA 1
ATOM 708 C C . ALA A 1 86 ? 2.437 6.391 -4.644 1.00 97.38 86 ALA A C 1
ATOM 710 O O . ALA A 1 86 ? 2.064 7.327 -5.345 1.00 97.38 86 ALA A O 1
ATOM 711 N N . LEU A 1 87 ? 2.492 5.140 -5.125 1.00 98.19 87 LEU A N 1
ATOM 712 C CA . LEU A 1 87 ? 2.107 4.780 -6.501 1.00 98.19 87 LEU A CA 1
ATOM 713 C C . LEU A 1 87 ? 0.676 5.238 -6.839 1.00 98.19 87 LEU A C 1
ATOM 715 O O . LEU A 1 87 ? 0.445 5.806 -7.907 1.00 98.19 87 LEU A O 1
ATOM 719 N N . ALA A 1 88 ? -0.271 5.031 -5.922 1.00 97.81 88 ALA A N 1
ATOM 720 C CA . ALA A 1 88 ? -1.650 5.485 -6.077 1.00 97.81 88 ALA A CA 1
ATOM 721 C C . ALA A 1 88 ? -1.767 7.021 -6.073 1.00 97.81 88 ALA A C 1
ATOM 723 O O . ALA A 1 88 ? -2.379 7.602 -6.971 1.00 97.81 88 ALA A O 1
ATOM 724 N N . GLN A 1 89 ? -1.166 7.689 -5.083 1.00 97.56 89 GLN A N 1
ATOM 725 C CA . GLN A 1 89 ? -1.260 9.144 -4.910 1.00 97.56 89 GLN A CA 1
ATOM 726 C C . GLN A 1 89 ? -0.589 9.928 -6.049 1.00 97.56 89 GLN A C 1
ATOM 728 O O . GLN A 1 89 ? -1.074 11.001 -6.402 1.00 97.56 89 GLN A O 1
ATOM 733 N N . GLU A 1 90 ? 0.457 9.371 -6.662 1.00 97.69 90 GLU A N 1
ATOM 734 C CA . GLU A 1 90 ? 1.226 9.978 -7.758 1.00 97.69 90 GLU A CA 1
ATOM 735 C C . GLU A 1 90 ? 0.785 9.497 -9.162 1.00 97.69 90 GLU A C 1
ATOM 737 O O . GLU A 1 90 ? 1.486 9.728 -10.146 1.00 97.69 90 GLU A O 1
ATOM 742 N N . GLY A 1 91 ? -0.366 8.819 -9.281 1.00 97.62 91 GLY A N 1
ATOM 743 C CA . GLY A 1 91 ? -0.991 8.507 -10.577 1.00 97.62 91 GLY A CA 1
ATOM 744 C C . GLY A 1 91 ? -0.363 7.354 -11.375 1.00 97.62 91 GLY A C 1
ATOM 745 O O . GLY A 1 91 ? -0.566 7.265 -12.593 1.00 97.62 91 GLY A O 1
ATOM 746 N N . HIS A 1 92 ? 0.383 6.460 -10.715 1.00 98.38 92 HIS A N 1
ATOM 747 C CA . HIS A 1 92 ? 0.995 5.274 -11.336 1.00 98.38 92 HIS A CA 1
ATOM 748 C C . HIS A 1 92 ? 0.048 4.079 -11.470 1.00 98.38 92 HIS A C 1
ATOM 750 O O . HIS A 1 92 ? 0.263 3.235 -12.336 1.00 98.38 92 HIS A O 1
ATOM 756 N N . CYS A 1 93 ? -0.998 4.012 -10.647 1.00 98.44 93 CYS A N 1
ATOM 757 C CA . CYS A 1 93 ? -2.018 2.966 -10.720 1.00 98.44 93 CYS A CA 1
ATOM 758 C C . CYS A 1 93 ? -3.144 3.395 -11.677 1.00 98.44 93 CYS A C 1
ATOM 760 O O . CYS A 1 93 ? -3.987 4.207 -11.306 1.00 98.44 93 CYS A O 1
ATOM 762 N N . ARG A 1 94 ? -3.162 2.878 -12.911 1.00 98.38 94 ARG A N 1
ATOM 763 C CA . ARG A 1 94 ? -4.140 3.219 -13.962 1.00 98.38 94 ARG A CA 1
ATOM 764 C C . ARG A 1 94 ? -4.889 1.970 -14.463 1.00 98.38 94 ARG A C 1
ATOM 766 O O . ARG A 1 94 ? -4.219 0.976 -14.747 1.00 98.38 94 ARG A O 1
ATOM 773 N N . PRO A 1 95 ? -6.230 1.999 -14.589 1.00 98.69 95 PRO A N 1
ATOM 774 C CA . PRO A 1 95 ? -7.041 0.865 -15.034 1.00 98.69 95 PRO A CA 1
ATOM 775 C C . PRO A 1 95 ? -6.543 0.165 -16.301 1.00 98.69 95 PRO A C 1
ATOM 777 O O . PRO A 1 95 ? -6.067 0.812 -17.229 1.00 98.69 95 PRO A O 1
ATOM 780 N N . GLY A 1 96 ? -6.670 -1.166 -16.329 1.00 98.19 96 GLY A N 1
ATOM 781 C CA . GLY A 1 96 ? -6.306 -2.016 -17.470 1.00 98.19 96 GLY A CA 1
ATOM 782 C C . GLY A 1 96 ? -4.809 -2.278 -17.663 1.00 98.19 96 GLY A C 1
ATOM 783 O O . GLY A 1 96 ? -4.442 -3.186 -18.409 1.00 98.19 96 GLY A O 1
ATOM 784 N N . GLU A 1 97 ? -3.923 -1.551 -16.980 1.00 98.12 97 GLU A N 1
ATOM 785 C CA . GLU A 1 97 ? -2.481 -1.796 -17.067 1.00 98.12 97 GLU A CA 1
ATOM 786 C C . GLU A 1 97 ? -2.009 -3.006 -16.232 1.00 98.12 97 GLU A C 1
ATOM 788 O O . GLU A 1 97 ? -2.667 -3.480 -15.299 1.00 98.12 97 GLU A O 1
ATOM 793 N N . VAL A 1 98 ? -0.797 -3.474 -16.551 1.00 98.31 98 VAL A N 1
ATOM 794 C CA . VAL A 1 98 ? -0.049 -4.476 -15.780 1.00 98.31 98 VAL A CA 1
ATOM 795 C C . VAL A 1 98 ? 1.007 -3.780 -14.921 1.00 98.31 98 VAL A C 1
ATOM 797 O O . VAL A 1 98 ? 1.907 -3.135 -15.461 1.00 98.31 98 VAL A O 1
ATOM 800 N N . LEU A 1 99 ? 0.951 -3.962 -13.598 1.00 98.44 99 LEU A N 1
ATOM 801 C CA . LEU A 1 99 ? 1.915 -3.386 -12.656 1.00 98.44 99 LEU A CA 1
ATOM 802 C C . LEU A 1 99 ? 2.740 -4.487 -11.974 1.00 98.44 99 LEU A C 1
ATOM 804 O O . LEU A 1 99 ? 2.231 -5.323 -11.230 1.00 98.44 99 LEU A O 1
ATOM 808 N N . LEU A 1 100 ? 4.050 -4.477 -12.221 1.00 98.50 100 LEU A N 1
ATOM 809 C CA . LEU A 1 100 ? 5.000 -5.416 -11.621 1.00 98.50 100 LEU A CA 1
ATOM 810 C C . LEU A 1 100 ? 5.864 -4.705 -10.577 1.00 98.50 100 LEU A C 1
ATOM 812 O O . LEU A 1 100 ? 6.375 -3.605 -10.823 1.00 98.50 100 LEU A O 1
ATOM 816 N N . GLY A 1 101 ? 6.041 -5.334 -9.419 1.00 97.88 101 GLY A N 1
ATOM 817 C CA . GLY A 1 101 ? 6.777 -4.774 -8.287 1.00 97.88 101 GLY A CA 1
ATOM 818 C C . GLY A 1 101 ? 7.601 -5.827 -7.558 1.00 97.88 101 GLY A C 1
ATOM 819 O O . GLY A 1 101 ? 7.242 -7.000 -7.552 1.00 97.88 101 GLY A O 1
ATOM 820 N N . THR A 1 102 ? 8.706 -5.421 -6.937 1.00 97.00 102 THR A N 1
ATOM 821 C CA . THR A 1 102 ? 9.573 -6.328 -6.154 1.00 97.00 102 THR A CA 1
ATOM 822 C C . THR A 1 102 ? 9.089 -6.577 -4.722 1.00 97.00 102 THR A C 1
ATOM 824 O O . THR A 1 102 ? 9.845 -7.088 -3.900 1.00 97.00 102 THR A O 1
ATOM 827 N N . ASP A 1 103 ? 7.847 -6.198 -4.425 1.00 94.31 103 ASP A N 1
ATOM 828 C CA . ASP A 1 103 ? 7.202 -6.357 -3.125 1.00 94.31 103 ASP A CA 1
ATOM 829 C C . ASP A 1 103 ? 5.942 -7.236 -3.244 1.00 94.31 103 ASP A C 1
ATOM 831 O O . ASP A 1 103 ? 5.222 -7.179 -4.250 1.00 94.31 103 ASP A O 1
ATOM 835 N N . SER A 1 104 ? 5.654 -8.044 -2.221 1.00 89.50 104 SER A N 1
ATOM 836 C CA . SER A 1 104 ? 4.509 -8.968 -2.183 1.00 89.50 104 SER A CA 1
ATOM 837 C C . SER A 1 104 ? 3.154 -8.272 -2.326 1.00 89.50 104 SER A C 1
ATOM 839 O O . SER A 1 104 ? 2.263 -8.775 -3.017 1.00 89.50 104 SER A O 1
ATOM 841 N N . HIS A 1 105 ? 3.011 -7.089 -1.735 1.00 94.94 105 HIS A N 1
ATOM 842 C CA . HIS A 1 105 ? 1.764 -6.334 -1.627 1.00 94.94 105 HIS A CA 1
ATOM 843 C C . HIS A 1 105 ? 1.508 -5.421 -2.829 1.00 94.94 105 HIS A C 1
ATOM 845 O O . HIS A 1 105 ? 0.540 -4.662 -2.837 1.00 94.94 105 HIS A O 1
ATOM 851 N N . THR A 1 106 ? 2.299 -5.566 -3.901 1.00 97.94 106 THR A N 1
ATOM 852 C CA . THR A 1 106 ? 2.059 -4.936 -5.215 1.00 97.94 106 THR A CA 1
ATOM 853 C C . THR A 1 106 ? 0.632 -5.190 -5.729 1.00 97.94 106 THR A C 1
ATOM 855 O O . THR A 1 106 ? 0.074 -4.352 -6.434 1.00 97.94 106 THR A O 1
ATOM 858 N N . CYS A 1 107 ? -0.009 -6.293 -5.319 1.00 97.38 107 CYS A N 1
ATOM 859 C CA . CYS A 1 107 ? -1.427 -6.574 -5.571 1.00 97.38 107 CYS A CA 1
ATOM 860 C C . CYS A 1 107 ? -2.404 -5.470 -5.099 1.00 97.38 107 CYS A C 1
ATOM 862 O O . CYS A 1 107 ? -3.512 -5.402 -5.626 1.00 97.38 107 CYS A O 1
ATOM 864 N N . ASN A 1 108 ? -1.988 -4.543 -4.222 1.00 97.81 108 ASN A N 1
ATOM 865 C CA . ASN A 1 108 ? -2.719 -3.319 -3.861 1.00 97.81 108 ASN A CA 1
ATOM 866 C C . ASN A 1 108 ? -3.231 -2.526 -5.078 1.00 97.81 108 ASN A C 1
ATOM 868 O O . ASN A 1 108 ? -4.356 -2.026 -5.070 1.00 97.81 108 ASN A O 1
ATOM 872 N N . ALA A 1 109 ? -2.429 -2.446 -6.145 1.00 98.62 109 ALA A N 1
ATOM 873 C CA . ALA A 1 109 ? -2.787 -1.752 -7.385 1.00 98.62 109 ALA A CA 1
ATOM 874 C C . ALA A 1 109 ? -4.021 -2.358 -8.092 1.00 98.62 109 ALA A C 1
ATOM 876 O O . ALA A 1 109 ? -4.713 -1.668 -8.841 1.00 98.62 109 ALA A O 1
ATOM 877 N N . GLY A 1 110 ? -4.384 -3.602 -7.767 1.00 98.62 110 GLY A N 1
ATOM 878 C CA . GLY A 1 110 ? -5.632 -4.244 -8.174 1.00 98.62 110 GLY A CA 1
ATOM 879 C C . GLY A 1 110 ? -6.905 -3.461 -7.834 1.00 98.62 110 GLY A C 1
ATOM 880 O O . GLY A 1 110 ? -7.917 -3.593 -8.521 1.00 98.62 110 GLY A O 1
ATOM 881 N N . ALA A 1 111 ? -6.856 -2.588 -6.821 1.00 98.75 111 ALA A N 1
ATOM 882 C CA . ALA A 1 111 ? -7.941 -1.670 -6.464 1.00 98.75 111 ALA A CA 1
ATOM 883 C C . ALA A 1 111 ? -8.354 -0.717 -7.604 1.00 98.75 111 ALA A C 1
ATOM 885 O O . ALA A 1 111 ? -9.459 -0.183 -7.581 1.00 98.75 111 ALA A O 1
ATOM 886 N N . PHE A 1 112 ? -7.467 -0.508 -8.582 1.00 98.75 112 PHE A N 1
ATOM 887 C CA . PHE A 1 112 ? -7.649 0.374 -9.735 1.00 98.75 112 PHE A CA 1
ATOM 888 C C . PHE A 1 112 ? -8.070 -0.381 -11.006 1.00 98.75 112 PHE A C 1
ATOM 890 O O . PHE A 1 112 ? -8.028 0.197 -12.086 1.00 98.75 112 PHE A O 1
ATOM 897 N N . GLY A 1 113 ? -8.415 -1.670 -10.930 1.00 98.56 113 GLY A N 1
ATOM 898 C CA . GLY A 1 113 ? -8.674 -2.484 -12.123 1.00 98.56 113 GLY A CA 1
ATOM 899 C C . GLY A 1 113 ? -7.402 -2.857 -12.898 1.00 98.56 113 GLY A C 1
ATOM 900 O O . GLY A 1 113 ? -7.451 -3.024 -14.116 1.00 98.56 113 GLY A O 1
ATOM 901 N N . GLN A 1 114 ? -6.254 -2.942 -12.217 1.00 98.44 114 GLN A N 1
ATOM 902 C CA . GLN A 1 114 ? -4.985 -3.416 -12.786 1.00 98.44 114 GLN A CA 1
ATOM 903 C C . GLN A 1 114 ? -4.784 -4.919 -12.553 1.00 98.44 114 GLN A C 1
ATOM 905 O O . GLN A 1 114 ? -5.278 -5.483 -11.576 1.00 98.44 114 GLN A O 1
ATOM 910 N N . PHE A 1 115 ? -3.965 -5.553 -13.398 1.00 98.44 115 PHE A N 1
ATOM 911 C CA . PHE A 1 115 ? -3.294 -6.794 -13.010 1.00 98.44 115 PHE A CA 1
ATOM 912 C C . PHE A 1 115 ? -1.965 -6.435 -12.338 1.00 98.44 115 PHE A C 1
ATOM 914 O O . PHE A 1 115 ? -1.009 -6.039 -13.007 1.00 98.44 115 PHE A O 1
ATOM 921 N N . ALA A 1 116 ? -1.899 -6.565 -11.017 1.00 98.12 116 ALA A N 1
ATOM 922 C CA . ALA A 1 116 ? -0.757 -6.153 -10.219 1.00 98.12 116 ALA A CA 1
ATOM 923 C C . ALA A 1 116 ? -0.198 -7.304 -9.374 1.00 98.12 116 ALA A C 1
ATOM 925 O O . ALA A 1 116 ? -0.926 -8.001 -8.666 1.00 98.12 116 ALA A O 1
ATOM 926 N N . THR A 1 117 ? 1.115 -7.537 -9.439 1.00 97.25 117 THR A N 1
ATOM 927 C CA . THR A 1 117 ? 1.712 -8.679 -8.736 1.00 97.25 117 THR A CA 1
ATOM 928 C C . THR A 1 117 ? 3.163 -8.467 -8.324 1.00 97.25 117 THR A C 1
ATOM 930 O O . THR A 1 117 ? 3.955 -7.857 -9.047 1.00 97.25 117 THR A O 1
ATOM 933 N N . GLY A 1 118 ? 3.506 -9.030 -7.164 1.00 96.38 118 GLY A N 1
ATOM 934 C CA . GLY A 1 118 ? 4.886 -9.191 -6.728 1.00 96.38 118 GLY A CA 1
ATOM 935 C C . GLY A 1 118 ? 5.655 -10.152 -7.642 1.00 96.38 118 GLY A C 1
ATOM 936 O O . GLY A 1 118 ? 5.120 -11.184 -8.081 1.00 96.38 118 GLY A O 1
ATOM 937 N N . ILE A 1 119 ? 6.911 -9.808 -7.918 1.00 97.25 119 ILE A N 1
ATOM 938 C CA . ILE A 1 119 ? 7.890 -10.594 -8.681 1.00 97.25 119 ILE A CA 1
ATOM 939 C C . ILE A 1 119 ? 9.256 -10.582 -7.978 1.00 97.25 119 ILE A C 1
ATOM 941 O O . ILE A 1 119 ? 9.538 -9.693 -7.177 1.00 97.25 119 ILE A O 1
ATOM 945 N N . GLY A 1 120 ? 10.108 -11.572 -8.257 1.00 96.31 120 GLY A N 1
ATOM 946 C CA . GLY A 1 120 ? 11.447 -11.641 -7.659 1.00 96.31 120 GLY A CA 1
ATOM 947 C C . GLY A 1 120 ? 12.453 -10.699 -8.330 1.00 96.31 120 GLY A C 1
ATOM 948 O O . GLY A 1 120 ? 12.239 -10.249 -9.454 1.00 96.31 120 GLY A O 1
ATOM 949 N N . ASN A 1 121 ? 13.598 -10.462 -7.681 1.00 97.88 121 ASN A N 1
ATOM 950 C CA . ASN A 1 121 ? 14.669 -9.601 -8.212 1.00 97.88 121 ASN A CA 1
ATOM 951 C C . ASN A 1 121 ? 15.149 -10.030 -9.614 1.00 97.88 121 ASN A C 1
ATOM 953 O O . ASN A 1 121 ? 15.463 -9.178 -10.440 1.00 97.88 121 ASN A O 1
ATOM 957 N N . THR A 1 122 ? 15.171 -11.338 -9.905 1.00 97.88 122 THR A N 1
ATOM 958 C CA . THR A 1 122 ? 15.542 -11.873 -11.227 1.00 97.88 122 THR A CA 1
ATOM 959 C C . THR A 1 122 ? 14.542 -11.471 -12.310 1.00 97.88 122 THR A C 1
ATOM 961 O O . THR A 1 122 ? 14.936 -10.942 -13.348 1.00 97.88 122 THR A O 1
ATOM 964 N N . ASP A 1 123 ? 13.245 -11.661 -12.050 1.00 98.06 123 ASP A N 1
ATOM 965 C CA . ASP A 1 123 ? 12.179 -11.238 -12.962 1.00 98.06 123 ASP A CA 1
ATOM 966 C C . ASP A 1 123 ? 12.193 -9.715 -13.138 1.00 98.06 123 ASP A C 1
ATOM 968 O O . ASP A 1 123 ? 12.012 -9.211 -14.242 1.00 98.06 123 ASP A O 1
ATOM 972 N N . ALA A 1 124 ? 12.438 -8.967 -12.059 1.00 98.12 124 ALA A N 1
ATOM 973 C CA . ALA A 1 124 ? 12.472 -7.512 -12.090 1.00 98.12 124 ALA A CA 1
ATOM 974 C C . ALA A 1 124 ? 13.673 -6.976 -12.887 1.00 98.12 124 ALA A C 1
ATOM 976 O O . ALA A 1 124 ? 13.507 -6.023 -13.648 1.00 98.12 124 ALA A O 1
ATOM 977 N N . GLY A 1 125 ? 14.845 -7.615 -12.797 1.00 98.19 125 GLY A N 1
ATOM 978 C CA . GLY A 1 125 ? 16.007 -7.291 -13.630 1.00 98.19 125 GLY A CA 1
ATOM 979 C C . GLY A 1 125 ? 15.741 -7.573 -15.113 1.00 98.19 125 GLY A C 1
ATOM 980 O O . GLY A 1 125 ? 16.039 -6.744 -15.973 1.00 98.19 125 GLY A O 1
ATOM 981 N N . PHE A 1 126 ? 15.074 -8.692 -15.417 1.00 98.38 126 PHE A N 1
ATOM 982 C CA . PHE A 1 126 ? 14.619 -9.009 -16.774 1.00 98.38 126 PHE A CA 1
ATOM 983 C C . PHE A 1 126 ? 13.580 -8.001 -17.304 1.00 98.38 126 PHE A C 1
ATOM 985 O O . PHE A 1 126 ? 13.664 -7.574 -18.458 1.00 98.38 126 PHE A O 1
ATOM 992 N N . VAL A 1 127 ? 12.636 -7.560 -16.466 1.00 98.44 127 VAL A N 1
ATOM 993 C CA . VAL A 1 127 ? 11.670 -6.498 -16.801 1.00 98.44 127 VAL A CA 1
ATOM 994 C C . VAL A 1 127 ? 12.380 -5.163 -17.036 1.00 98.44 127 VAL A C 1
ATOM 996 O O . VAL A 1 127 ? 12.043 -4.476 -17.997 1.00 98.44 127 VAL A O 1
ATOM 999 N N . MET A 1 128 ? 13.385 -4.802 -16.228 1.00 98.38 128 MET A N 1
ATOM 1000 C CA . MET A 1 128 ? 14.183 -3.586 -16.436 1.00 98.38 128 MET A CA 1
ATOM 1001 C C . MET A 1 128 ? 14.902 -3.587 -17.790 1.00 98.38 128 MET A C 1
ATOM 1003 O O . MET A 1 128 ? 14.917 -2.550 -18.449 1.00 98.38 128 MET A O 1
ATOM 1007 N N . GLY A 1 129 ? 15.437 -4.727 -18.240 1.00 97.94 129 GLY A N 1
ATOM 1008 C CA . GLY A 1 129 ? 16.116 -4.826 -19.538 1.00 97.94 129 GLY A CA 1
ATOM 1009 C C . GLY A 1 129 ? 15.207 -5.009 -20.757 1.00 97.94 129 GLY A C 1
ATOM 1010 O O . GLY A 1 129 ? 15.591 -4.622 -21.858 1.00 97.94 129 GLY A O 1
ATOM 1011 N N . THR A 1 130 ? 14.002 -5.574 -20.604 1.00 98.00 130 THR A N 1
ATOM 1012 C CA . THR A 1 130 ? 13.163 -5.972 -21.760 1.00 98.00 130 THR A CA 1
ATOM 1013 C C . THR A 1 130 ? 11.784 -5.323 -21.843 1.00 98.00 130 THR A C 1
ATOM 1015 O O . THR A 1 130 ? 11.141 -5.411 -22.893 1.00 98.00 130 THR A O 1
ATOM 1018 N N . GLY A 1 131 ? 11.287 -4.744 -20.747 1.00 97.56 131 GLY A N 1
ATOM 1019 C CA . GLY A 1 131 ? 9.898 -4.296 -20.619 1.00 97.56 131 GLY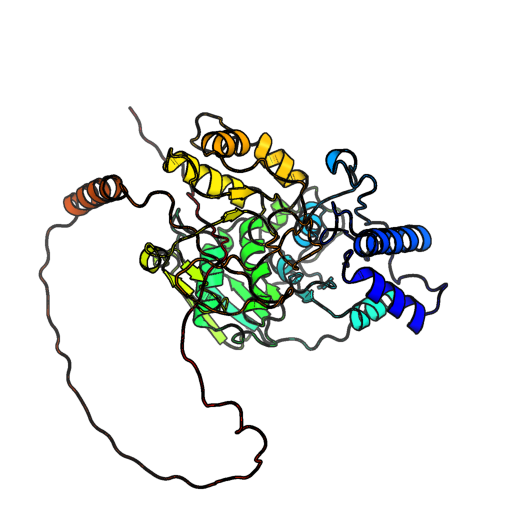 A CA 1
ATOM 1020 C C . GLY A 1 131 ? 8.858 -5.414 -20.636 1.00 97.56 131 GLY A C 1
ATOM 1021 O O . GLY A 1 131 ? 7.682 -5.151 -20.881 1.00 97.56 131 GLY A O 1
ATOM 1022 N N . LYS A 1 132 ? 9.275 -6.671 -20.441 1.00 96.81 132 LYS A N 1
ATOM 1023 C CA . LYS A 1 132 ? 8.434 -7.861 -20.609 1.00 96.81 132 LYS A CA 1
ATOM 1024 C C . LYS A 1 132 ? 8.598 -8.820 -19.437 1.00 96.81 132 LYS A C 1
ATOM 1026 O O . LYS A 1 132 ? 9.648 -8.885 -18.812 1.00 96.81 132 LYS A O 1
ATOM 1031 N N . ALA A 1 133 ? 7.562 -9.614 -19.192 1.00 96.44 133 ALA A N 1
ATOM 1032 C CA . ALA A 1 133 ? 7.579 -10.740 -18.267 1.00 96.44 133 ALA A CA 1
ATOM 1033 C C . ALA A 1 133 ? 6.786 -11.908 -18.866 1.00 96.44 133 ALA A C 1
ATOM 1035 O O . ALA A 1 133 ? 5.837 -11.698 -19.625 1.00 96.44 133 ALA A O 1
ATOM 1036 N N . LEU A 1 134 ? 7.150 -13.141 -18.508 1.00 95.50 134 LEU A N 1
ATOM 1037 C CA . LEU A 1 134 ? 6.358 -14.326 -18.830 1.00 95.50 134 LEU A CA 1
ATOM 1038 C C . LEU A 1 134 ? 5.392 -14.606 -17.678 1.00 95.50 134 LEU A C 1
ATOM 1040 O O . LEU A 1 134 ? 5.793 -15.048 -16.605 1.00 95.50 134 LEU A O 1
ATOM 1044 N N . LEU A 1 135 ? 4.106 -14.346 -17.907 1.00 96.06 135 LEU A N 1
ATOM 1045 C CA . LEU A 1 135 ? 3.052 -14.526 -16.914 1.00 96.06 135 LEU A CA 1
ATOM 1046 C C . LEU A 1 135 ? 2.124 -15.665 -17.337 1.00 96.06 135 LEU A C 1
ATOM 1048 O O . LEU A 1 135 ? 1.543 -15.647 -18.422 1.00 96.06 135 LEU A O 1
ATOM 1052 N N . LYS A 1 136 ? 1.947 -16.655 -16.459 1.00 97.25 136 LYS A N 1
ATOM 1053 C CA . LYS A 1 136 ? 0.879 -17.646 -16.606 1.00 97.25 136 LYS A CA 1
ATOM 1054 C C . LYS A 1 136 ? -0.429 -17.007 -16.145 1.00 97.25 136 LYS A C 1
ATOM 1056 O O . LYS A 1 136 ? -0.539 -16.657 -14.973 1.00 97.25 136 LYS A O 1
ATOM 1061 N N . VAL A 1 137 ? -1.403 -16.886 -17.049 1.00 97.88 137 VAL A N 1
ATOM 1062 C CA . VAL A 1 137 ? -2.730 -16.329 -16.740 1.00 97.88 137 VAL A CA 1
ATOM 1063 C C . VAL A 1 137 ? -3.371 -17.136 -15.596 1.00 97.88 137 VAL A C 1
ATOM 1065 O O . VAL A 1 137 ? -3.560 -18.349 -15.753 1.00 97.88 137 VAL A O 1
ATOM 1068 N N . PRO A 1 138 ? -3.665 -16.517 -14.437 1.00 97.50 138 PRO A N 1
ATOM 1069 C CA . PRO A 1 138 ? -4.300 -17.205 -13.322 1.00 97.50 138 PRO A CA 1
ATOM 1070 C C . PRO A 1 138 ? -5.815 -17.321 -13.560 1.00 97.50 138 PRO A C 1
ATOM 1072 O O . PRO A 1 138 ? -6.420 -16.381 -14.073 1.00 97.50 138 PRO A O 1
ATOM 1075 N N . PRO A 1 139 ? -6.469 -18.427 -13.167 1.00 98.06 139 PRO A N 1
ATOM 1076 C CA . PRO A 1 139 ? -7.924 -18.472 -13.120 1.00 98.06 139 PRO A CA 1
ATOM 1077 C C . PRO A 1 139 ? -8.446 -17.631 -11.939 1.00 98.06 139 PRO A C 1
ATOM 1079 O O . PRO A 1 139 ? -7.776 -17.508 -10.910 1.00 98.06 139 PRO A O 1
ATOM 1082 N N . THR A 1 140 ? -9.641 -17.059 -12.078 1.00 98.62 140 THR A N 1
ATOM 1083 C CA . THR A 1 140 ? -10.192 -16.071 -11.130 1.00 98.62 140 THR A CA 1
ATOM 1084 C C . THR A 1 140 ? -11.204 -16.695 -10.173 1.00 98.62 140 THR A C 1
ATOM 1086 O O . THR A 1 140 ? -12.126 -17.373 -10.619 1.00 98.62 140 THR A O 1
ATOM 1089 N N . ILE A 1 141 ? -11.069 -16.447 -8.870 1.00 98.75 141 ILE A N 1
ATOM 1090 C CA . ILE A 1 141 ? -12.146 -16.617 -7.884 1.00 98.75 141 ILE A CA 1
ATOM 1091 C C . ILE A 1 141 ? -12.891 -15.287 -7.789 1.00 98.75 141 ILE A C 1
ATOM 1093 O O . ILE A 1 141 ? -12.244 -14.250 -7.634 1.00 98.75 141 ILE A O 1
ATOM 1097 N N . ARG A 1 142 ? -14.224 -15.312 -7.844 1.00 98.69 142 ARG A N 1
ATOM 1098 C CA . ARG A 1 142 ? -15.053 -14.115 -7.670 1.00 98.69 142 ARG A CA 1
ATOM 1099 C C . ARG A 1 142 ? -15.674 -14.073 -6.279 1.00 98.69 142 ARG A C 1
ATOM 1101 O O . ARG A 1 142 ? -16.255 -15.052 -5.811 1.00 98.69 142 ARG A O 1
ATOM 1108 N N . PHE A 1 143 ? -15.572 -12.915 -5.645 1.00 98.81 143 PHE A N 1
ATOM 1109 C CA . PHE A 1 143 ? -16.153 -12.585 -4.354 1.00 98.81 143 PHE A CA 1
ATOM 1110 C C . PHE A 1 143 ? -17.209 -11.506 -4.580 1.00 98.81 143 PHE A C 1
ATOM 1112 O O . PHE A 1 143 ? -16.883 -10.373 -4.930 1.00 98.81 143 PHE A O 1
ATOM 1119 N N . VAL A 1 144 ? -18.478 -11.871 -4.404 1.00 98.69 144 VAL A N 1
ATOM 1120 C CA . VAL A 1 144 ? -19.603 -10.936 -4.482 1.00 98.69 144 VAL A CA 1
ATOM 1121 C C . VAL A 1 144 ? -19.966 -10.497 -3.065 1.00 98.69 144 VAL A C 1
ATOM 1123 O O . VAL A 1 144 ? -20.355 -11.333 -2.246 1.00 98.69 144 VAL A O 1
ATOM 1126 N N . LEU A 1 145 ? -19.805 -9.211 -2.766 1.00 98.75 145 LEU A N 1
ATOM 1127 C CA . LEU A 1 145 ? -20.126 -8.606 -1.477 1.00 98.75 145 LEU A CA 1
ATOM 1128 C C . LEU A 1 145 ? -21.280 -7.619 -1.677 1.00 98.75 145 LEU A C 1
ATOM 1130 O O . LEU A 1 145 ? -21.096 -6.544 -2.251 1.00 98.75 145 LEU A O 1
ATOM 1134 N N . ASP A 1 146 ? -22.462 -8.012 -1.211 1.00 98.69 146 ASP A N 1
ATOM 1135 C CA . ASP A 1 146 ? -23.702 -7.251 -1.351 1.00 98.69 146 ASP A CA 1
ATOM 1136 C C . ASP A 1 146 ? -24.252 -6.832 0.022 1.00 98.69 146 ASP A C 1
ATOM 1138 O O . ASP A 1 146 ? -24.017 -7.485 1.042 1.00 98.69 146 ASP A O 1
ATOM 1142 N N . GLY A 1 147 ? -25.041 -5.757 0.032 1.00 98.12 147 GLY A N 1
ATOM 1143 C CA . GLY A 1 147 ? -25.661 -5.186 1.229 1.00 98.12 147 GLY A CA 1
ATOM 1144 C C . GLY A 1 147 ? -25.004 -3.889 1.709 1.00 98.12 147 GLY A C 1
ATOM 1145 O O . GLY A 1 147 ? -23.897 -3.525 1.302 1.00 98.12 147 GLY A O 1
ATOM 1146 N N . GLU A 1 148 ? -25.718 -3.168 2.573 1.00 97.12 148 GLU A N 1
ATOM 1147 C CA . GLU A 1 148 ? -25.205 -1.965 3.232 1.00 97.12 148 GLU A CA 1
ATOM 1148 C C . GLU A 1 148 ? -24.159 -2.365 4.279 1.00 97.12 148 GLU A C 1
ATOM 1150 O O . GLU A 1 148 ? -24.431 -3.208 5.137 1.00 97.12 148 GLU A O 1
ATOM 1155 N N . MET A 1 149 ? -22.960 -1.776 4.211 1.00 94.69 149 MET A N 1
ATOM 1156 C CA . MET A 1 149 ? -21.914 -2.070 5.186 1.00 94.69 149 MET A CA 1
ATOM 1157 C C . MET A 1 149 ? -22.199 -1.353 6.512 1.00 94.69 149 MET A C 1
ATOM 1159 O O . MET A 1 149 ? -22.251 -0.118 6.517 1.00 94.69 149 MET A O 1
ATOM 1163 N N . PRO A 1 150 ? -22.340 -2.083 7.639 1.00 91.00 150 PRO A N 1
ATOM 1164 C CA . PRO A 1 150 ? -22.558 -1.472 8.941 1.00 91.00 150 PRO A CA 1
ATOM 1165 C C . PRO A 1 150 ? -21.483 -0.427 9.268 1.00 91.00 150 PRO A C 1
ATOM 1167 O O . PRO A 1 150 ? -20.306 -0.636 8.962 1.00 91.00 150 PRO A O 1
ATOM 1170 N N . PRO A 1 151 ? -21.836 0.683 9.941 1.00 85.19 151 PRO A N 1
ATOM 1171 C CA . PRO A 1 151 ? -20.932 1.818 10.118 1.00 85.19 151 PRO A CA 1
ATOM 1172 C C . PRO A 1 151 ? -19.704 1.516 10.985 1.00 85.19 151 PRO A C 1
ATOM 1174 O O . PRO A 1 151 ? -18.782 2.326 11.015 1.00 85.19 151 PRO A O 1
ATOM 1177 N N . TYR A 1 152 ? -19.695 0.384 11.690 1.00 81.81 152 TYR A N 1
ATOM 1178 C CA . TYR A 1 152 ? -18.582 -0.092 12.508 1.00 81.81 152 TYR A CA 1
ATOM 1179 C C . TYR A 1 152 ? -17.602 -1.024 11.771 1.00 81.81 152 TYR A C 1
ATOM 1181 O O . TYR A 1 152 ? -16.592 -1.396 12.361 1.00 81.81 152 TYR A O 1
ATOM 1189 N N . LEU A 1 153 ? -17.891 -1.418 10.522 1.00 87.69 153 LEU A N 1
ATOM 1190 C CA . LEU A 1 153 ? -16.986 -2.222 9.694 1.00 87.69 153 LEU A CA 1
ATOM 1191 C C . LEU A 1 153 ? -16.130 -1.350 8.777 1.00 87.69 153 LEU A C 1
ATOM 1193 O O . LEU A 1 153 ? -16.535 -0.270 8.335 1.00 87.69 153 LEU A O 1
ATOM 1197 N N . LEU A 1 154 ? -14.961 -1.884 8.437 1.00 89.69 154 LEU A N 1
ATOM 1198 C CA . LEU A 1 154 ? -14.051 -1.348 7.432 1.00 89.69 154 LEU A CA 1
ATOM 1199 C C . LEU A 1 154 ? -13.663 -2.457 6.443 1.00 89.69 154 LEU A C 1
ATOM 1201 O O . LEU A 1 154 ? -13.838 -3.646 6.709 1.00 89.69 154 LEU A O 1
ATOM 1205 N N . ALA A 1 155 ? -13.072 -2.097 5.301 1.00 94.06 155 ALA A N 1
ATOM 1206 C CA . ALA A 1 155 ? -12.616 -3.083 4.311 1.00 94.06 155 ALA A CA 1
ATOM 1207 C C . ALA A 1 155 ? -11.657 -4.155 4.876 1.00 94.06 155 ALA A C 1
ATOM 1209 O O . ALA A 1 155 ? -11.628 -5.280 4.374 1.00 94.06 155 ALA A O 1
ATOM 1210 N N . LYS A 1 156 ? -10.918 -3.846 5.953 1.00 90.69 156 LYS A N 1
ATOM 1211 C CA . LYS A 1 156 ? -10.093 -4.818 6.690 1.00 90.69 156 LYS A CA 1
ATOM 1212 C C . LYS A 1 156 ? -10.929 -5.991 7.216 1.00 90.69 156 LYS A C 1
ATOM 1214 O O . LYS A 1 156 ? -10.489 -7.131 7.098 1.00 90.69 156 LYS A O 1
ATOM 1219 N N . ASP A 1 157 ? -12.127 -5.735 7.746 1.00 92.94 157 ASP A N 1
ATOM 1220 C CA . ASP A 1 157 ? -13.029 -6.791 8.211 1.00 92.94 157 ASP A CA 1
ATOM 1221 C C . ASP A 1 157 ? -13.464 -7.678 7.047 1.00 92.94 157 ASP A C 1
ATOM 1223 O O . ASP A 1 157 ? -13.391 -8.898 7.149 1.00 92.94 157 ASP A O 1
ATOM 1227 N N . LEU A 1 158 ? -13.845 -7.082 5.913 1.00 97.38 158 LEU A N 1
ATOM 1228 C CA . LEU A 1 158 ? -14.293 -7.819 4.727 1.00 97.38 158 LEU A CA 1
ATOM 1229 C C . LEU A 1 158 ? -13.224 -8.799 4.221 1.00 97.38 158 LEU A C 1
ATOM 1231 O O . LEU A 1 158 ? -13.516 -9.977 4.005 1.00 97.38 158 LEU A O 1
ATOM 1235 N N . ILE A 1 159 ? -11.973 -8.347 4.071 1.00 96.75 159 ILE A N 1
ATOM 1236 C CA . ILE A 1 159 ? -10.899 -9.220 3.583 1.00 96.75 159 ILE A CA 1
ATOM 1237 C C . ILE A 1 159 ? -10.458 -10.247 4.636 1.00 96.75 159 ILE A C 1
ATOM 1239 O O . ILE A 1 159 ? -10.169 -11.384 4.274 1.00 96.75 159 ILE A O 1
ATOM 1243 N N . LEU A 1 160 ? -10.507 -9.929 5.937 1.00 93.62 160 LEU A N 1
ATOM 1244 C CA . LEU A 1 160 ? -10.280 -10.917 7.002 1.00 93.62 160 LEU A CA 1
ATOM 1245 C C . LEU A 1 160 ? -11.402 -11.965 7.095 1.00 93.62 160 LEU A C 1
ATOM 1247 O O . LEU A 1 160 ? -11.119 -13.135 7.359 1.00 93.62 160 LEU A O 1
ATOM 1251 N N . GLN A 1 161 ? -12.661 -11.589 6.841 1.00 95.75 161 GLN A N 1
ATOM 1252 C CA . GLN A 1 161 ? -13.767 -12.541 6.698 1.00 95.75 161 GLN A CA 1
ATOM 1253 C C . GLN A 1 161 ? -13.485 -13.501 5.536 1.00 95.75 161 GLN A C 1
ATOM 1255 O O . GLN A 1 161 ? -13.560 -14.712 5.734 1.00 95.75 161 GLN A O 1
ATOM 1260 N N . ILE A 1 162 ? -13.062 -12.989 4.375 1.00 98.06 162 ILE A N 1
ATOM 1261 C CA . ILE A 1 162 ? -12.703 -13.805 3.205 1.00 98.06 162 ILE A CA 1
ATOM 1262 C C . ILE A 1 162 ? -11.502 -14.723 3.490 1.00 98.06 162 ILE A C 1
ATOM 1264 O O . ILE A 1 162 ? -11.607 -15.928 3.274 1.00 98.06 162 ILE A O 1
ATOM 1268 N N . ILE A 1 163 ? -10.385 -14.203 4.014 1.00 95.50 163 ILE A N 1
ATOM 1269 C CA . ILE A 1 163 ? -9.178 -15.001 4.310 1.00 95.50 163 ILE A CA 1
ATOM 1270 C C . ILE A 1 163 ? -9.488 -16.105 5.332 1.00 95.50 163 ILE A C 1
ATOM 1272 O O . ILE A 1 163 ? -9.068 -17.244 5.144 1.00 95.50 163 ILE A O 1
ATOM 1276 N N . GLY A 1 164 ? -10.276 -15.813 6.372 1.00 94.81 164 GLY A N 1
ATOM 1277 C CA . GLY A 1 164 ? -10.709 -16.823 7.344 1.00 94.81 164 GLY A CA 1
ATOM 1278 C C . GLY A 1 164 ? -11.700 -17.862 6.797 1.00 94.81 164 GLY A C 1
ATOM 1279 O O . GLY A 1 164 ? -11.903 -18.889 7.437 1.00 94.81 164 GLY A O 1
ATOM 1280 N N . GLU A 1 165 ? -12.327 -17.611 5.643 1.00 97.31 165 GLU A N 1
ATOM 1281 C CA . GLU A 1 165 ? -13.200 -18.569 4.947 1.00 97.31 165 GLU A CA 1
ATOM 1282 C C . GLU A 1 165 ? -12.401 -19.470 3.994 1.00 97.31 165 GLU A C 1
ATOM 1284 O O . GLU A 1 165 ? -12.656 -20.670 3.907 1.00 97.31 165 GLU A O 1
ATOM 1289 N N . ILE A 1 166 ? -11.413 -18.908 3.286 1.00 97.06 166 ILE A N 1
ATOM 1290 C CA . ILE A 1 166 ? -10.670 -19.625 2.235 1.00 97.06 166 ILE A CA 1
ATOM 1291 C C . ILE A 1 166 ? -9.293 -20.147 2.675 1.00 97.06 166 ILE A C 1
ATOM 1293 O O . ILE A 1 166 ? -8.703 -20.945 1.948 1.00 97.06 166 ILE A O 1
ATOM 1297 N N . SER A 1 167 ? -8.806 -19.772 3.864 1.00 94.88 167 SER A N 1
ATOM 1298 C CA . SER A 1 167 ? -7.444 -19.994 4.398 1.00 94.88 167 SER A CA 1
ATOM 1299 C C . SER A 1 167 ? -6.324 -19.231 3.675 1.00 94.88 167 SER A C 1
ATOM 1301 O O . SER A 1 167 ? -6.499 -18.746 2.554 1.00 94.88 167 SER A O 1
ATOM 1303 N N . VAL A 1 168 ? -5.121 -19.214 4.267 1.00 89.56 168 VAL A N 1
ATOM 1304 C CA . VAL A 1 168 ? -3.904 -18.612 3.674 1.00 89.56 168 VAL A CA 1
ATOM 1305 C C . VAL A 1 168 ? -3.423 -19.266 2.366 1.00 89.56 168 VAL A C 1
ATOM 1307 O O . VAL A 1 168 ? -2.406 -18.878 1.793 1.00 89.56 168 VAL A O 1
ATOM 1310 N N . SER A 1 169 ? -4.109 -20.302 1.878 1.00 92.44 169 SER A N 1
ATOM 1311 C CA . SER A 1 169 ? -3.825 -20.950 0.589 1.00 92.44 169 SER A CA 1
ATOM 1312 C C . SER A 1 169 ? -5.060 -21.115 -0.306 1.00 92.44 169 SER A C 1
ATOM 1314 O O . SER A 1 169 ? -5.001 -21.795 -1.333 1.00 92.44 169 SER A O 1
ATOM 1316 N N . GLY A 1 170 ? -6.190 -20.488 0.041 1.00 96.75 170 GLY A N 1
ATOM 1317 C CA . GLY A 1 170 ? -7.431 -20.598 -0.733 1.00 96.75 170 GLY A CA 1
ATOM 1318 C C . GLY A 1 170 ? -7.330 -20.041 -2.151 1.00 96.75 170 GLY A C 1
ATOM 1319 O O . GLY A 1 170 ? -7.904 -20.598 -3.090 1.00 96.75 170 GLY A O 1
ATOM 1320 N N . ALA A 1 171 ? -6.549 -18.975 -2.326 1.00 97.94 171 ALA A N 1
ATOM 1321 C CA . ALA A 1 171 ? -6.363 -18.282 -3.595 1.00 97.94 171 ALA A CA 1
ATOM 1322 C C . ALA A 1 171 ? -5.015 -18.592 -4.276 1.00 97.94 171 ALA A C 1
ATOM 1324 O O . ALA A 1 171 ? -4.688 -17.956 -5.276 1.00 97.94 171 ALA A O 1
ATOM 1325 N N . THR A 1 172 ? -4.242 -19.588 -3.815 1.00 97.94 172 THR A N 1
ATOM 1326 C CA . THR A 1 172 ? -2.925 -19.915 -4.399 1.00 97.94 172 THR A CA 1
ATOM 1327 C C . THR A 1 172 ? -2.989 -20.091 -5.922 1.00 97.94 172 THR A C 1
ATOM 1329 O O . THR A 1 172 ? -3.782 -20.884 -6.431 1.00 97.94 172 THR A O 1
ATOM 1332 N N . TYR A 1 173 ? -2.152 -19.340 -6.648 1.00 97.31 173 TYR A N 1
ATOM 1333 C CA . TYR A 1 173 ? -2.106 -19.253 -8.122 1.00 97.31 173 TYR A CA 1
ATOM 1334 C C . TYR A 1 173 ? -3.381 -18.731 -8.819 1.00 97.31 173 TYR A C 1
ATOM 1336 O O . TYR A 1 173 ? -3.540 -18.937 -10.024 1.00 97.31 173 TYR A O 1
ATOM 1344 N N . ARG A 1 174 ? -4.281 -18.054 -8.099 1.00 98.38 174 ARG A N 1
ATOM 1345 C CA . ARG A 1 174 ? -5.549 -17.515 -8.619 1.00 98.38 174 ARG A CA 1
ATOM 1346 C C . ARG A 1 174 ? -5.601 -15.993 -8.481 1.00 98.38 174 ARG A C 1
ATOM 1348 O O . ARG A 1 174 ? -4.903 -15.426 -7.642 1.00 98.38 174 ARG A O 1
ATOM 1355 N N . SER A 1 175 ? -6.411 -15.335 -9.306 1.00 98.38 175 SER A N 1
ATOM 1356 C CA . SER A 1 175 ? -6.795 -13.933 -9.078 1.00 98.38 175 SER A CA 1
ATOM 1357 C C . SER A 1 175 ? -8.030 -13.891 -8.176 1.00 98.38 175 SER A C 1
ATOM 1359 O O . SER A 1 175 ? -8.874 -14.781 -8.272 1.00 98.38 175 SER A O 1
ATOM 1361 N N . MET A 1 176 ? -8.152 -12.876 -7.325 1.00 98.75 176 MET A N 1
ATOM 1362 C CA . MET A 1 176 ? -9.356 -12.604 -6.531 1.00 98.75 176 MET A CA 1
ATOM 1363 C C . MET A 1 176 ? -10.054 -11.376 -7.121 1.00 98.75 176 MET A C 1
ATOM 1365 O O . MET A 1 176 ? -9.503 -10.283 -7.066 1.00 98.75 176 MET A O 1
ATOM 1369 N N . GLU A 1 177 ? -11.225 -11.555 -7.729 1.00 98.75 177 GLU A N 1
ATOM 1370 C CA . GLU A 1 177 ? -12.073 -10.452 -8.201 1.00 98.75 177 GLU A CA 1
ATOM 1371 C C . GLU A 1 177 ? -13.111 -10.111 -7.129 1.00 98.75 177 GLU A C 1
ATOM 1373 O O . GLU A 1 177 ? -13.792 -11.008 -6.630 1.00 98.75 177 GLU A O 1
ATOM 1378 N N . PHE A 1 178 ? -13.251 -8.828 -6.797 1.00 98.81 178 PHE A N 1
ATOM 1379 C CA . PHE A 1 178 ? -14.236 -8.324 -5.842 1.00 98.81 178 PHE A CA 1
ATOM 1380 C C . PHE A 1 178 ? -15.280 -7.469 -6.568 1.00 98.81 178 PHE A C 1
ATOM 1382 O O . PHE A 1 178 ? -14.933 -6.505 -7.250 1.00 98.81 178 PHE A O 1
ATOM 1389 N N . VAL A 1 179 ? -16.558 -7.815 -6.409 1.00 98.62 179 VAL A N 1
ATOM 1390 C CA . VAL A 1 179 ? -17.713 -7.122 -7.010 1.00 98.62 179 VAL A CA 1
ATOM 1391 C C . VAL A 1 179 ? -18.895 -7.084 -6.035 1.00 98.62 179 VAL A C 1
ATOM 1393 O O . VAL A 1 179 ? -18.847 -7.718 -4.983 1.00 98.62 179 VAL A O 1
ATOM 1396 N N . GLY A 1 180 ? -19.976 -6.396 -6.402 1.00 98.31 180 GLY A N 1
ATOM 1397 C CA . GLY A 1 180 ? -21.215 -6.320 -5.621 1.00 98.31 180 GLY A CA 1
ATOM 1398 C C . GLY A 1 180 ? -21.429 -4.947 -4.990 1.00 98.31 180 GLY A C 1
ATOM 1399 O O . GLY A 1 180 ? -20.516 -4.115 -4.952 1.00 98.31 180 GLY A O 1
ATOM 1400 N N . SER A 1 181 ? -22.644 -4.710 -4.490 1.00 98.50 181 SER A N 1
ATOM 1401 C CA . SER A 1 181 ? -23.088 -3.367 -4.087 1.00 98.50 181 SER A CA 1
ATOM 1402 C C . SER A 1 181 ? -22.235 -2.757 -2.972 1.00 98.50 181 SER A C 1
ATOM 1404 O O . SER A 1 181 ? -22.107 -1.537 -2.875 1.00 98.50 181 SER A O 1
ATOM 1406 N N . THR A 1 182 ? -21.639 -3.588 -2.110 1.00 98.56 182 THR A N 1
ATOM 1407 C CA . THR A 1 182 ? -20.728 -3.095 -1.077 1.00 98.56 182 THR A CA 1
ATOM 1408 C C . THR A 1 182 ? -19.446 -2.554 -1.703 1.00 98.56 182 THR A C 1
ATOM 1410 O O . THR A 1 182 ? -19.025 -1.463 -1.331 1.00 98.56 182 THR A O 1
ATOM 1413 N N . ILE A 1 183 ? -18.844 -3.272 -2.659 1.00 98.56 183 ILE A N 1
ATOM 1414 C CA . ILE A 1 183 ? -17.569 -2.896 -3.296 1.00 98.56 183 ILE A CA 1
ATOM 1415 C C . ILE A 1 183 ? -17.693 -1.566 -4.046 1.00 98.56 183 ILE A C 1
ATOM 1417 O O . ILE A 1 183 ? -16.825 -0.702 -3.916 1.00 98.56 183 ILE A O 1
ATOM 1421 N N . GLU A 1 184 ? -18.803 -1.375 -4.757 1.00 98.31 184 GLU A N 1
ATOM 1422 C CA . GLU A 1 184 ? -19.151 -0.117 -5.431 1.00 98.31 184 GLU A CA 1
ATOM 1423 C C . GLU A 1 184 ? -19.179 1.061 -4.435 1.00 98.31 184 GLU A C 1
ATOM 1425 O O . GLU A 1 184 ? -18.652 2.134 -4.724 1.00 98.31 184 GLU A O 1
ATOM 1430 N N . SER A 1 185 ? -19.687 0.839 -3.215 1.00 97.88 185 SER A N 1
ATOM 1431 C CA . SER A 1 185 ? -19.754 1.850 -2.145 1.00 97.88 185 SER A CA 1
ATOM 1432 C C . SER A 1 185 ? -18.436 2.121 -1.393 1.00 97.88 185 SER A C 1
ATOM 1434 O O . SER A 1 185 ? -18.381 3.051 -0.583 1.00 97.88 185 SER A O 1
ATOM 1436 N N . LEU A 1 186 ? -17.387 1.315 -1.609 1.00 98.19 186 LEU A N 1
ATOM 1437 C CA . LEU A 1 186 ? -16.089 1.496 -0.949 1.00 98.19 186 LEU A CA 1
ATOM 1438 C C . LEU A 1 186 ? -15.285 2.626 -1.590 1.00 98.19 186 LEU A C 1
ATOM 1440 O O . LEU A 1 186 ? -15.248 2.764 -2.815 1.00 98.19 186 LEU A O 1
ATOM 1444 N N . THR A 1 187 ? -14.550 3.366 -0.761 1.00 98.25 187 THR A N 1
ATOM 1445 C CA . THR A 1 187 ? -13.583 4.368 -1.230 1.00 98.25 187 THR A CA 1
ATOM 1446 C C . THR A 1 187 ? -12.378 3.699 -1.902 1.00 98.25 187 THR A C 1
ATOM 1448 O O . THR A 1 187 ? -12.136 2.498 -1.747 1.00 98.25 187 THR A O 1
ATOM 1451 N N . MET A 1 188 ? -11.555 4.466 -2.625 1.00 98.50 188 MET A N 1
ATOM 1452 C CA . MET A 1 188 ? -10.303 3.919 -3.166 1.00 98.50 188 MET A CA 1
ATOM 1453 C C . MET A 1 188 ? -9.319 3.485 -2.073 1.00 98.50 188 MET A C 1
ATOM 1455 O O . MET A 1 188 ? -8.564 2.541 -2.295 1.00 98.50 188 MET A O 1
ATOM 1459 N N . GLU A 1 189 ? -9.325 4.124 -0.897 1.00 97.69 189 GLU A N 1
ATOM 1460 C CA . GLU A 1 189 ? -8.478 3.694 0.222 1.00 97.69 189 GLU A CA 1
ATOM 1461 C C . GLU A 1 189 ? -8.939 2.334 0.765 1.00 97.69 189 GLU A C 1
ATOM 1463 O O . GLU A 1 189 ? -8.124 1.448 1.010 1.00 97.69 189 GLU A O 1
ATOM 1468 N N . GLU A 1 190 ? -10.243 2.096 0.832 1.00 97.50 190 GLU A N 1
ATOM 1469 C CA . GLU A 1 190 ? -10.801 0.809 1.241 1.00 97.50 190 GLU A CA 1
ATOM 1470 C C . GLU A 1 190 ? -10.612 -0.307 0.207 1.00 97.50 190 GLU A C 1
ATOM 1472 O O . GLU A 1 190 ? -10.261 -1.432 0.567 1.00 97.50 190 GLU A O 1
ATOM 1477 N N . ARG A 1 191 ? -10.765 -0.003 -1.087 1.00 98.69 191 ARG A N 1
ATOM 1478 C CA . ARG A 1 191 ? -10.451 -0.945 -2.176 1.00 98.69 191 ARG A CA 1
ATOM 1479 C C . ARG A 1 191 ? -8.968 -1.320 -2.178 1.00 98.69 191 ARG A C 1
ATOM 1481 O O . ARG A 1 191 ? -8.640 -2.486 -2.394 1.00 98.69 191 ARG A O 1
ATOM 1488 N N . MET A 1 192 ? -8.080 -0.366 -1.877 1.00 98.50 192 MET A N 1
ATOM 1489 C CA . MET A 1 192 ? -6.659 -0.640 -1.635 1.00 98.50 192 MET A CA 1
ATOM 1490 C C . MET A 1 192 ? -6.480 -1.619 -0.469 1.00 98.50 192 MET A C 1
ATOM 1492 O O . MET A 1 192 ? -5.835 -2.645 -0.654 1.00 98.50 192 MET A O 1
ATOM 1496 N N . THR A 1 193 ? -7.131 -1.401 0.680 1.00 96.00 193 THR A N 1
ATOM 1497 C CA . THR A 1 193 ? -7.102 -2.348 1.815 1.00 96.00 193 THR A CA 1
ATOM 1498 C C . THR A 1 193 ? -7.546 -3.772 1.430 1.00 96.00 193 THR A C 1
ATOM 1500 O O . THR A 1 193 ? -6.908 -4.730 1.869 1.00 96.00 193 THR A O 1
ATOM 1503 N N . LEU A 1 194 ? -8.580 -3.937 0.589 1.00 96.62 194 LEU A N 1
ATOM 1504 C CA . LEU A 1 194 ? -8.991 -5.258 0.079 1.00 96.62 194 LEU A CA 1
ATOM 1505 C C . LEU A 1 194 ? -7.906 -5.912 -0.785 1.00 96.62 194 LEU A C 1
ATOM 1507 O O . LEU A 1 194 ? -7.488 -7.037 -0.515 1.00 96.62 194 LEU A O 1
ATOM 1511 N N . CYS A 1 195 ? -7.458 -5.218 -1.833 1.00 98.44 195 CYS A N 1
ATOM 1512 C CA . CYS A 1 195 ? -6.538 -5.776 -2.825 1.00 98.44 195 CYS A CA 1
ATOM 1513 C C . CYS A 1 195 ? -5.120 -5.979 -2.273 1.00 98.44 195 CYS A C 1
ATOM 1515 O O . CYS A 1 195 ? -4.434 -6.908 -2.690 1.00 98.44 195 CYS A O 1
ATOM 1517 N N . ASN A 1 196 ? -4.702 -5.155 -1.309 1.00 95.69 196 ASN A N 1
ATOM 1518 C CA . ASN A 1 196 ? -3.444 -5.283 -0.577 1.00 95.69 196 ASN A CA 1
ATOM 1519 C C . ASN A 1 196 ? -3.327 -6.643 0.125 1.00 95.69 196 ASN A C 1
ATOM 1521 O O . ASN A 1 196 ? -2.284 -7.280 0.027 1.00 95.69 196 ASN A O 1
ATOM 1525 N N . MET A 1 197 ? -4.402 -7.107 0.772 1.00 94.62 197 MET A N 1
ATOM 1526 C CA . MET A 1 197 ? -4.400 -8.339 1.571 1.00 94.62 197 MET A CA 1
ATOM 1527 C C . MET A 1 197 ? -4.689 -9.626 0.771 1.00 94.62 197 MET A C 1
ATOM 1529 O O . MET A 1 197 ? -4.998 -10.676 1.334 1.00 94.62 197 MET A O 1
ATOM 1533 N N . VAL A 1 198 ? -4.624 -9.574 -0.562 1.00 95.75 198 VAL A N 1
ATOM 1534 C CA . VAL A 1 198 ? -4.881 -10.750 -1.410 1.00 95.75 198 VAL A CA 1
ATOM 1535 C C . VAL A 1 198 ? -3.746 -11.772 -1.345 1.00 95.75 198 VAL A C 1
ATOM 1537 O O . VAL A 1 198 ? -3.991 -12.980 -1.445 1.00 95.75 198 VAL A O 1
ATOM 1540 N N . ILE A 1 199 ? -2.508 -11.317 -1.135 1.00 94.38 199 ILE A N 1
ATOM 1541 C CA . ILE A 1 199 ? -1.346 -12.206 -1.051 1.00 94.38 199 ILE A CA 1
ATOM 1542 C C . ILE A 1 199 ? -1.380 -13.084 0.214 1.00 94.38 199 ILE A C 1
ATOM 1544 O O . ILE A 1 199 ? -0.917 -14.223 0.177 1.00 94.38 199 ILE A O 1
ATOM 1548 N N . GLU A 1 200 ? -2.032 -12.634 1.290 1.00 91.75 200 GLU A N 1
ATOM 1549 C CA . GLU A 1 200 ? -2.275 -13.392 2.524 1.00 91.75 200 GLU A CA 1
ATOM 1550 C C . GLU A 1 200 ? -3.181 -14.613 2.322 1.00 91.75 200 GLU A C 1
ATOM 1552 O O . GLU A 1 200 ? -3.062 -15.570 3.079 1.00 91.75 200 GLU A O 1
ATOM 1557 N N . ALA A 1 201 ? -4.043 -14.624 1.297 1.00 94.50 201 ALA A N 1
ATOM 1558 C CA . ALA A 1 201 ? -4.795 -15.810 0.866 1.00 94.50 201 ALA A CA 1
ATOM 1559 C C . ALA A 1 201 ? -4.014 -16.696 -0.134 1.00 94.50 201 ALA A C 1
ATOM 1561 O O . ALA A 1 201 ? -4.555 -17.661 -0.688 1.00 94.50 201 ALA A O 1
ATOM 1562 N N . GLY A 1 202 ? -2.764 -16.332 -0.438 1.00 92.69 202 GLY A N 1
ATOM 1563 C CA . GLY A 1 202 ? -1.960 -16.883 -1.528 1.00 92.69 202 GLY A CA 1
ATOM 1564 C C . GLY A 1 202 ? -2.336 -16.352 -2.918 1.00 92.69 202 GLY A C 1
ATOM 1565 O O . GLY A 1 202 ? -1.841 -16.874 -3.921 1.00 92.69 202 GLY A O 1
ATOM 1566 N N . GLY A 1 203 ? -3.220 -15.354 -3.008 1.00 97.06 203 GLY A N 1
ATOM 1567 C CA . GLY A 1 203 ? -3.704 -14.807 -4.273 1.00 97.06 203 GLY A CA 1
ATOM 1568 C C . GLY A 1 203 ? -2.596 -14.141 -5.086 1.00 97.06 203 GLY A C 1
ATOM 1569 O O . GLY A 1 203 ? -1.738 -13.441 -4.555 1.00 97.06 203 GLY A O 1
ATOM 1570 N N . LYS A 1 204 ? -2.602 -14.355 -6.407 1.00 96.38 204 LYS A N 1
ATOM 1571 C CA . LYS A 1 204 ? -1.584 -13.801 -7.317 1.00 96.38 204 LYS A CA 1
ATOM 1572 C C . LYS A 1 204 ? -1.823 -12.320 -7.638 1.00 96.38 204 LYS A C 1
ATOM 1574 O O . LYS A 1 204 ? -0.860 -11.608 -7.920 1.00 96.38 204 LYS A O 1
ATOM 1579 N N . ASN A 1 205 ? -3.089 -11.905 -7.630 1.00 95.94 205 ASN A N 1
ATOM 1580 C CA . ASN A 1 205 ? -3.574 -10.561 -7.934 1.00 95.94 205 ASN A CA 1
ATOM 1581 C C . ASN A 1 205 ? -4.958 -10.359 -7.293 1.00 95.94 205 ASN A C 1
ATOM 1583 O O . ASN A 1 205 ? -5.771 -11.286 -7.312 1.00 95.94 205 ASN A O 1
ATOM 1587 N N . GLY A 1 206 ? -5.231 -9.165 -6.769 1.00 97.62 206 GLY A N 1
ATOM 1588 C CA . GLY A 1 206 ? -6.589 -8.703 -6.461 1.00 97.62 206 GLY A CA 1
ATOM 1589 C C . GLY A 1 206 ? -7.121 -7.860 -7.614 1.00 97.62 206 GLY A C 1
ATOM 1590 O O . GLY A 1 206 ? -6.328 -7.250 -8.319 1.00 97.62 206 GLY A O 1
ATOM 1591 N N . VAL A 1 207 ? -8.429 -7.795 -7.838 1.00 98.19 207 VAL A N 1
ATOM 1592 C CA . VAL A 1 207 ? -8.988 -6.827 -8.790 1.00 98.19 207 VAL A CA 1
ATOM 1593 C C . VAL A 1 207 ? -10.364 -6.337 -8.353 1.00 98.19 207 VAL A C 1
ATOM 1595 O O . VAL A 1 207 ? -11.241 -7.130 -8.014 1.00 98.19 207 VAL A O 1
ATOM 1598 N N . VAL A 1 208 ? -10.537 -5.018 -8.371 1.00 98.81 208 VAL A N 1
ATOM 1599 C CA . VAL A 1 208 ? -11.830 -4.328 -8.298 1.00 98.81 208 VAL A CA 1
ATOM 1600 C C . VAL A 1 208 ? -12.039 -3.642 -9.653 1.00 98.81 208 VAL A C 1
ATOM 1602 O O . VAL A 1 208 ? -11.125 -2.939 -10.092 1.00 98.81 208 VAL A O 1
ATOM 1605 N N . PRO A 1 209 ? -13.180 -3.829 -10.341 1.00 98.31 209 PRO A N 1
ATOM 1606 C CA . PRO A 1 209 ? -13.474 -3.106 -11.578 1.00 98.31 209 PRO A CA 1
ATOM 1607 C C . PRO A 1 209 ? -13.439 -1.583 -11.378 1.00 98.31 209 PRO A C 1
ATOM 1609 O O . PRO A 1 209 ? -13.953 -1.071 -10.385 1.00 98.31 209 PRO A O 1
ATOM 1612 N N . ALA A 1 210 ? -12.842 -0.856 -12.324 1.00 98.56 210 ALA A N 1
ATOM 1613 C CA . ALA A 1 210 ? -12.732 0.599 -12.241 1.00 98.56 210 ALA A CA 1
ATOM 1614 C C . ALA A 1 210 ? -14.071 1.288 -12.556 1.00 98.56 210 ALA A C 1
ATOM 1616 O O . ALA A 1 210 ? -14.672 1.042 -13.604 1.00 98.56 210 ALA A O 1
ATOM 1617 N N . ASP A 1 211 ? -14.507 2.179 -11.670 1.00 98.50 211 ASP A N 1
ATOM 1618 C CA . ASP A 1 211 ? -15.766 2.928 -11.757 1.00 98.50 211 ASP A CA 1
ATOM 1619 C C . ASP A 1 211 ? -15.553 4.434 -11.498 1.00 98.50 211 ASP A C 1
ATOM 1621 O O . ASP A 1 211 ? -14.418 4.917 -11.453 1.00 98.50 211 ASP A O 1
ATOM 1625 N N . GLU A 1 212 ? -16.638 5.196 -11.310 1.00 98.50 212 GLU A N 1
ATOM 1626 C CA . GLU A 1 212 ? -16.580 6.637 -11.021 1.00 98.50 212 GLU A CA 1
ATOM 1627 C C . GLU A 1 212 ? -15.686 6.970 -9.813 1.00 98.50 212 GLU A C 1
ATOM 1629 O O . GLU A 1 212 ? -14.938 7.947 -9.860 1.00 98.50 212 GLU A O 1
ATOM 1634 N N . THR A 1 213 ? -15.683 6.138 -8.766 1.00 98.62 213 THR A N 1
ATOM 1635 C CA . THR A 1 213 ? -14.816 6.315 -7.591 1.00 98.62 213 THR A CA 1
ATOM 1636 C C . THR A 1 213 ? -13.338 6.199 -7.974 1.00 98.62 213 THR A C 1
ATOM 1638 O O . THR A 1 213 ? -12.515 6.996 -7.515 1.00 98.62 213 THR A O 1
ATOM 1641 N N . THR A 1 214 ? -12.994 5.264 -8.865 1.00 98.75 214 THR A N 1
ATOM 1642 C CA . THR A 1 214 ? -11.635 5.124 -9.414 1.00 98.75 214 THR A CA 1
ATOM 1643 C C . THR A 1 214 ? -11.259 6.290 -10.330 1.00 98.75 214 THR A C 1
ATOM 1645 O O . THR A 1 214 ? -10.191 6.879 -10.153 1.00 98.75 214 THR A O 1
ATOM 1648 N N . PHE A 1 215 ? -12.126 6.680 -11.270 1.00 98.56 215 PHE A N 1
ATOM 1649 C CA . PHE A 1 215 ? -11.838 7.771 -12.212 1.00 98.56 215 PHE A CA 1
ATOM 1650 C C . PHE A 1 215 ? -11.686 9.120 -11.502 1.00 98.56 215 PHE A C 1
ATOM 1652 O O . PHE A 1 215 ? -10.710 9.833 -11.732 1.00 98.56 215 PHE A O 1
ATOM 1659 N N . LYS A 1 216 ? -12.580 9.427 -10.556 1.00 98.50 216 LYS A N 1
ATOM 1660 C CA . LYS A 1 216 ? -12.507 10.623 -9.709 1.00 98.50 216 LYS A CA 1
ATOM 1661 C C . LYS A 1 216 ? -11.265 10.641 -8.820 1.00 98.50 216 LYS A C 1
ATOM 1663 O O . LYS A 1 216 ? -10.714 11.705 -8.553 1.00 98.50 216 LYS A O 1
ATOM 1668 N N . TYR A 1 217 ? -10.791 9.482 -8.362 1.00 98.50 217 TYR A N 1
ATOM 1669 C CA . TYR A 1 217 ? -9.519 9.427 -7.646 1.00 98.50 217 TYR A CA 1
ATOM 1670 C C . TYR A 1 217 ? -8.339 9.757 -8.567 1.00 98.50 217 TYR A C 1
ATOM 1672 O O . TYR A 1 217 ? -7.400 10.404 -8.112 1.00 98.50 217 TYR A O 1
ATOM 1680 N N . LEU A 1 218 ? -8.363 9.348 -9.836 1.00 98.38 218 LEU A N 1
ATOM 1681 C CA . LEU A 1 218 ? -7.268 9.586 -10.786 1.00 98.38 218 LEU A CA 1
ATOM 1682 C C . LEU A 1 218 ? -7.279 10.976 -11.434 1.00 98.38 218 LEU A C 1
ATOM 1684 O O . LEU A 1 218 ? -6.253 11.393 -11.979 1.00 98.38 218 LEU A O 1
ATOM 1688 N N . GLU A 1 219 ? -8.386 11.711 -11.332 1.00 97.44 219 GLU A N 1
ATOM 1689 C CA . GLU A 1 219 ? -8.500 13.091 -11.802 1.00 97.44 219 GLU A CA 1
ATOM 1690 C C . GLU A 1 219 ? -7.350 13.965 -11.261 1.00 97.44 219 GLU A C 1
ATOM 1692 O O . GLU A 1 219 ? -7.050 13.993 -10.063 1.00 97.44 219 GLU A O 1
ATOM 1697 N N . GLY A 1 220 ? -6.645 14.638 -12.176 1.00 96.56 220 GLY A N 1
ATOM 1698 C CA . GLY A 1 220 ? -5.493 15.489 -11.869 1.00 96.56 220 GLY A CA 1
ATOM 1699 C C . GLY A 1 220 ? -4.215 14.768 -11.408 1.00 96.56 220 GLY A C 1
ATOM 1700 O O . GLY A 1 220 ? -3.197 15.437 -11.247 1.00 96.56 220 GLY A O 1
ATOM 1701 N N . LYS A 1 221 ? -4.222 13.439 -11.215 1.00 97.25 221 LYS A N 1
ATOM 1702 C CA . LYS A 1 221 ? -3.027 12.665 -10.807 1.00 97.25 221 LYS A CA 1
ATOM 1703 C C . LYS A 1 221 ? -2.208 12.137 -11.977 1.00 97.25 221 LYS A C 1
ATOM 1705 O O . LYS A 1 221 ? -1.022 11.874 -11.814 1.00 97.25 221 LYS A O 1
ATOM 1710 N N . THR A 1 222 ? -2.819 11.954 -13.144 1.00 96.19 222 THR A N 1
ATOM 1711 C CA . THR A 1 222 ? -2.126 11.440 -14.328 1.00 96.19 222 THR A CA 1
ATOM 1712 C C . THR A 1 222 ? -2.646 12.070 -15.614 1.00 96.19 222 THR A C 1
ATOM 1714 O O . THR A 1 222 ? -3.808 12.461 -15.703 1.00 96.19 222 THR A O 1
ATOM 1717 N N . SER A 1 223 ? -1.764 12.164 -16.607 1.00 94.62 223 SER A N 1
ATOM 1718 C CA . SER A 1 223 ? -2.056 12.569 -17.988 1.00 94.62 223 SER A CA 1
ATOM 1719 C C . SER A 1 223 ? -1.662 11.487 -19.003 1.00 94.62 223 SER A C 1
ATOM 1721 O O . SER A 1 223 ? -1.554 11.759 -20.196 1.00 94.62 223 SER A O 1
ATOM 1723 N N . VAL A 1 224 ? -1.390 10.269 -18.524 1.00 95.81 224 VAL A N 1
ATOM 1724 C CA . VAL A 1 224 ? -1.148 9.094 -19.365 1.00 95.81 224 VAL A CA 1
ATOM 1725 C C . VAL A 1 224 ? -2.497 8.444 -19.652 1.00 95.81 224 VAL A C 1
ATOM 1727 O O . VAL A 1 224 ? -3.199 8.077 -18.713 1.00 95.81 224 VAL A O 1
ATOM 1730 N N . GLU A 1 225 ? -2.842 8.305 -20.931 1.00 96.62 225 GLU A N 1
ATOM 1731 C CA . GLU A 1 225 ? -4.050 7.603 -21.382 1.00 96.62 225 GLU A CA 1
ATOM 1732 C C . GLU A 1 225 ? -4.056 6.139 -20.914 1.00 96.62 225 GLU A C 1
ATOM 1734 O O . GLU A 1 225 ? -3.023 5.465 -20.938 1.00 96.62 225 GLU A O 1
ATOM 1739 N N . TYR A 1 226 ? -5.226 5.639 -20.517 1.00 97.88 226 TYR A N 1
ATOM 1740 C CA . TYR A 1 226 ? -5.433 4.262 -20.065 1.00 97.88 226 TYR A CA 1
ATOM 1741 C C . TYR A 1 226 ? -6.811 3.743 -20.495 1.00 97.88 226 TYR A C 1
ATOM 1743 O O . TYR A 1 226 ? -7.756 4.514 -20.644 1.00 97.88 226 TYR A O 1
ATOM 1751 N N . GLU A 1 227 ? -6.933 2.427 -20.674 1.00 98.19 227 GLU A N 1
ATOM 1752 C CA . GLU A 1 227 ? -8.167 1.765 -21.110 1.00 98.19 227 GLU A CA 1
ATOM 1753 C C . GLU A 1 227 ? -8.634 0.779 -20.025 1.00 98.19 227 GLU A C 1
ATOM 1755 O O . GLU A 1 227 ? -8.003 -0.262 -19.838 1.00 98.19 227 GLU A O 1
ATOM 1760 N N . PRO A 1 228 ? -9.713 1.081 -19.279 1.00 98.25 228 PRO A N 1
ATOM 1761 C CA . PRO A 1 228 ? -10.263 0.164 -18.285 1.00 98.25 228 PRO A CA 1
ATOM 1762 C C . PRO A 1 228 ? -10.747 -1.147 -18.918 1.00 98.25 228 PRO A C 1
ATOM 1764 O O . PRO A 1 228 ? -11.471 -1.137 -19.912 1.00 98.25 228 PRO A O 1
ATOM 1767 N N . VAL A 1 229 ? -10.397 -2.277 -18.300 1.00 97.19 229 VAL A N 1
ATOM 1768 C CA . VAL A 1 229 ? -10.806 -3.619 -18.744 1.00 97.19 229 VAL A CA 1
ATOM 1769 C C . VAL A 1 229 ? -11.808 -4.208 -17.752 1.00 97.19 229 VAL A C 1
ATOM 1771 O O . VAL A 1 229 ? -11.635 -4.089 -16.539 1.00 97.19 229 VAL A O 1
ATOM 1774 N N . TYR A 1 230 ? -12.846 -4.865 -18.273 1.00 97.69 230 TYR A N 1
ATOM 1775 C CA . TYR A 1 230 ? -13.967 -5.400 -17.500 1.00 97.69 230 TYR A CA 1
ATOM 1776 C C . TYR A 1 230 ? -14.183 -6.892 -17.765 1.00 97.69 230 TYR A C 1
ATOM 1778 O O . TYR A 1 230 ? -13.887 -7.393 -18.848 1.00 97.69 230 TYR A O 1
ATOM 1786 N N . SER A 1 231 ? -14.742 -7.597 -16.781 1.00 95.69 231 SER A N 1
ATOM 1787 C CA . SER A 1 231 ? -15.175 -8.987 -16.941 1.00 95.69 231 SER A CA 1
ATOM 1788 C C . SER A 1 231 ? -16.415 -9.081 -17.836 1.00 95.69 231 SER A C 1
ATOM 1790 O O . SER A 1 231 ? -17.448 -8.474 -17.552 1.00 95.69 231 SER A O 1
ATOM 1792 N N . ASP A 1 232 ? -16.334 -9.890 -18.895 1.00 96.38 232 ASP A N 1
ATOM 1793 C CA . ASP A 1 232 ? -17.465 -10.181 -19.781 1.00 96.38 232 ASP A CA 1
ATOM 1794 C C . ASP A 1 232 ? -18.648 -10.809 -19.028 1.00 96.38 232 ASP A C 1
ATOM 1796 O O . ASP A 1 232 ? -18.480 -11.643 -18.136 1.00 96.38 232 ASP A O 1
ATOM 1800 N N . ALA A 1 233 ? -19.873 -10.560 -19.501 1.00 93.25 233 ALA A N 1
ATOM 1801 C CA . ALA A 1 233 ? -21.084 -11.209 -18.978 1.00 93.25 233 ALA A CA 1
ATOM 1802 C C . ALA A 1 233 ? -21.094 -12.752 -19.120 1.00 93.25 233 ALA A C 1
ATOM 1804 O O . ALA A 1 233 ? -21.959 -13.419 -18.555 1.00 93.25 233 ALA A O 1
ATOM 1805 N N . GLN A 1 234 ? -20.168 -13.325 -19.900 1.00 94.44 234 GLN A N 1
ATOM 1806 C CA . GLN A 1 234 ? -19.966 -14.770 -20.084 1.00 94.44 234 GLN A CA 1
ATOM 1807 C C . GLN A 1 234 ? -18.638 -15.273 -19.479 1.00 94.44 234 GLN A C 1
ATOM 1809 O O . GLN A 1 234 ? -18.241 -16.416 -19.728 1.00 94.44 234 GLN A O 1
ATOM 1814 N N . ALA A 1 235 ? -17.942 -14.439 -18.695 1.00 96.25 235 ALA A N 1
ATOM 1815 C CA . ALA A 1 235 ? -16.707 -14.808 -18.012 1.00 96.25 235 ALA A CA 1
ATOM 1816 C C . ALA A 1 235 ? -16.918 -16.018 -17.086 1.00 96.25 235 ALA A C 1
ATOM 1818 O O . ALA A 1 235 ? -17.955 -16.169 -16.432 1.00 96.25 235 ALA A O 1
ATOM 1819 N N . ARG A 1 236 ? -15.919 -16.905 -17.042 1.00 96.69 236 ARG A N 1
ATOM 1820 C CA . ARG A 1 236 ? -15.947 -18.130 -16.234 1.00 96.69 236 ARG A CA 1
ATOM 1821 C C . ARG A 1 236 ? -15.006 -18.000 -15.050 1.00 96.69 236 ARG A C 1
ATOM 1823 O O . ARG A 1 236 ? -13.810 -17.780 -15.228 1.00 96.69 236 ARG A O 1
ATOM 1830 N N . PHE A 1 237 ? -15.548 -18.231 -13.865 1.00 97.94 237 PHE A N 1
ATOM 1831 C CA . PHE A 1 237 ? -14.815 -18.183 -12.608 1.00 97.94 237 PHE A CA 1
ATOM 1832 C C . PHE A 1 237 ? -14.454 -19.596 -12.149 1.00 97.94 237 PHE A C 1
ATOM 1834 O O . PHE A 1 237 ? -15.162 -20.563 -12.430 1.00 97.94 237 PHE A O 1
ATOM 1841 N N . TYR A 1 238 ? -13.322 -19.716 -11.462 1.00 98.12 238 TYR A N 1
ATOM 1842 C CA . TYR A 1 238 ? -12.878 -20.947 -10.813 1.00 98.12 238 TYR A CA 1
ATOM 1843 C C . TYR A 1 238 ? -13.846 -21.356 -9.696 1.00 98.12 238 TYR A C 1
ATOM 1845 O O . TYR A 1 238 ? -14.176 -22.531 -9.547 1.00 98.12 238 TYR A O 1
ATOM 1853 N N . SER A 1 239 ? -14.293 -20.369 -8.922 1.00 97.81 239 SER A N 1
ATOM 1854 C CA . SER A 1 239 ? -15.336 -20.488 -7.911 1.00 97.81 239 SER A CA 1
ATOM 1855 C C . SER A 1 239 ? -15.943 -19.115 -7.616 1.00 97.81 239 SER A C 1
ATOM 1857 O O . SER A 1 239 ? -15.343 -18.077 -7.906 1.00 97.81 239 SER A O 1
ATOM 1859 N N . ASP A 1 240 ? -17.139 -19.139 -7.035 1.00 97.31 240 ASP A N 1
ATOM 1860 C CA . ASP A 1 240 ? -17.917 -17.976 -6.621 1.00 97.31 240 ASP A CA 1
ATOM 1861 C C . ASP A 1 240 ? -18.168 -18.042 -5.111 1.00 97.31 240 ASP A C 1
ATOM 1863 O O . ASP A 1 240 ? -18.648 -19.059 -4.607 1.00 97.31 240 ASP A O 1
ATOM 1867 N N . TYR A 1 241 ? -17.908 -16.943 -4.407 1.00 98.50 241 TYR A N 1
ATOM 1868 C CA . TYR A 1 241 ? -18.300 -16.734 -3.013 1.00 98.50 241 TYR A CA 1
ATOM 1869 C C . TYR A 1 241 ? -19.249 -15.538 -2.922 1.00 98.50 241 TYR A C 1
ATOM 1871 O O . TYR A 1 241 ? -19.101 -14.565 -3.663 1.00 98.50 241 TYR A O 1
ATOM 1879 N N . ARG A 1 242 ? -20.231 -15.603 -2.018 1.00 98.56 242 ARG A N 1
ATOM 1880 C CA . ARG A 1 242 ? -21.229 -14.545 -1.810 1.00 98.56 242 ARG A CA 1
ATOM 1881 C C . ARG A 1 242 ? -21.336 -14.197 -0.333 1.00 98.56 242 ARG A C 1
ATOM 1883 O O . ARG A 1 242 ? -21.553 -15.092 0.481 1.00 98.56 242 ARG A O 1
ATOM 1890 N N . PHE A 1 243 ? -21.228 -12.913 -0.014 1.00 98.31 243 PHE A N 1
ATOM 1891 C CA . PHE A 1 243 ? -21.315 -12.380 1.341 1.00 98.31 243 PHE A CA 1
ATOM 1892 C C . PHE A 1 243 ? -22.434 -11.344 1.422 1.00 98.31 243 PHE A C 1
ATOM 1894 O O . PHE A 1 243 ? -22.512 -10.441 0.593 1.00 98.31 243 PHE A O 1
ATOM 1901 N N . ASP A 1 244 ? -23.275 -11.478 2.445 1.00 98.25 244 ASP A N 1
ATOM 1902 C CA . ASP A 1 244 ? -24.221 -10.447 2.863 1.00 98.25 244 ASP A CA 1
ATOM 1903 C C . ASP A 1 244 ? -23.544 -9.607 3.947 1.00 98.25 244 ASP A C 1
ATOM 1905 O O . ASP A 1 244 ? -23.421 -10.034 5.100 1.00 98.25 244 ASP A O 1
ATOM 1909 N N . VAL A 1 245 ? -23.048 -8.435 3.555 1.00 98.19 245 VAL A N 1
ATOM 1910 C CA . VAL A 1 245 ? -22.208 -7.587 4.406 1.00 98.19 245 VAL A CA 1
ATOM 1911 C C . VAL A 1 245 ? -22.992 -7.001 5.581 1.00 98.19 245 VAL A C 1
ATOM 1913 O O . VAL A 1 245 ? -22.417 -6.784 6.647 1.00 98.19 245 VAL A O 1
ATOM 1916 N N . SER A 1 246 ? -24.315 -6.860 5.451 1.00 97.62 246 SER A N 1
ATOM 1917 C CA . SER A 1 246 ? -25.187 -6.369 6.530 1.00 97.62 246 SER A CA 1
ATOM 1918 C C . SER A 1 246 ? -25.205 -7.275 7.771 1.00 97.62 246 SER A C 1
ATOM 1920 O O . SER A 1 246 ? -25.598 -6.845 8.856 1.00 97.62 246 SER A O 1
ATOM 1922 N N . LYS A 1 247 ? -24.757 -8.531 7.620 1.00 96.44 247 LYS A N 1
ATOM 1923 C CA . LYS A 1 247 ? -24.683 -9.557 8.672 1.00 96.44 247 LYS A CA 1
ATOM 1924 C C . LYS A 1 247 ? -23.270 -9.787 9.211 1.00 96.44 247 LYS A C 1
ATOM 1926 O O . LYS A 1 247 ? -23.097 -10.648 10.074 1.00 96.44 247 LYS A O 1
ATOM 1931 N N . LEU A 1 248 ? -22.261 -9.088 8.689 1.00 94.38 248 LEU A N 1
ATOM 1932 C CA . LEU A 1 248 ? -20.881 -9.251 9.136 1.00 94.38 248 LEU A CA 1
ATOM 1933 C C . LEU A 1 248 ? -20.628 -8.479 10.436 1.00 94.38 248 LEU A C 1
ATOM 1935 O O . LEU A 1 248 ? -21.178 -7.409 10.682 1.00 94.38 248 LEU A O 1
ATOM 1939 N N . GLU A 1 249 ? -19.760 -9.044 11.268 1.00 90.88 249 GLU A N 1
ATOM 1940 C CA . GLU A 1 249 ? -19.302 -8.453 12.525 1.00 90.88 249 GLU A CA 1
ATOM 1941 C C . GLU A 1 249 ? -17.793 -8.159 12.452 1.00 90.88 249 GLU A C 1
ATOM 1943 O O . GLU A 1 249 ? -17.102 -8.823 11.666 1.00 90.88 249 GLU A O 1
ATOM 1948 N N . PRO A 1 250 ? -17.268 -7.222 13.272 1.00 88.69 250 PRO A N 1
ATOM 1949 C CA . PRO A 1 250 ? -15.842 -6.925 13.316 1.00 88.69 250 PRO A CA 1
ATOM 1950 C C . PRO A 1 250 ? -15.014 -8.163 13.652 1.00 88.69 250 PRO A C 1
ATOM 1952 O O . PRO A 1 250 ? -15.336 -8.912 14.587 1.00 88.69 250 PRO A O 1
ATOM 1955 N N . VAL A 1 251 ? -13.932 -8.370 12.908 1.00 85.12 251 VAL A N 1
ATOM 1956 C CA . VAL A 1 251 ? -13.090 -9.566 13.021 1.00 85.12 251 VAL A CA 1
ATOM 1957 C C . VAL A 1 251 ? -11.631 -9.246 13.221 1.00 85.12 251 VAL A C 1
ATOM 1959 O O . VAL A 1 251 ? -11.113 -8.203 12.835 1.00 85.12 251 VAL A O 1
ATOM 1962 N N . VAL A 1 252 ? -10.949 -10.215 13.818 1.00 84.00 252 VAL A N 1
ATOM 1963 C CA . VAL A 1 252 ? -9.541 -10.105 14.130 1.00 84.00 252 VAL A CA 1
ATOM 1964 C C . VAL A 1 252 ? -8.821 -11.413 13.813 1.00 84.00 252 VAL A C 1
ATOM 1966 O O . VAL A 1 252 ? -9.243 -12.489 14.243 1.00 84.00 252 VAL A O 1
ATOM 1969 N N . ALA A 1 253 ? -7.722 -11.328 13.064 1.00 82.38 253 ALA A N 1
ATOM 1970 C CA . ALA A 1 253 ? -6.811 -12.439 12.821 1.00 82.38 253 ALA A CA 1
ATOM 1971 C C . ALA A 1 253 ? -5.903 -12.653 14.037 1.00 82.38 253 ALA A C 1
ATOM 1973 O O . ALA A 1 253 ? -5.057 -11.815 14.365 1.00 82.38 253 ALA A O 1
ATOM 1974 N N . LYS A 1 254 ? -6.077 -13.788 14.714 1.00 83.56 254 LYS A N 1
ATOM 1975 C CA . LYS A 1 254 ? -5.272 -14.171 15.873 1.00 83.56 254 LYS A CA 1
ATOM 1976 C C . LYS A 1 254 ? -3.930 -14.767 15.412 1.00 83.56 254 LYS A C 1
ATOM 1978 O O . LYS A 1 254 ? -3.919 -15.660 14.567 1.00 83.56 254 LYS A O 1
ATOM 1983 N N . PRO A 1 255 ? -2.802 -14.401 16.033 1.00 75.19 255 PRO A N 1
ATOM 1984 C CA . PRO A 1 255 ? -1.560 -15.160 16.022 1.00 75.19 255 PRO A CA 1
ATOM 1985 C C . PRO A 1 255 ? -1.715 -16.697 15.970 1.00 75.19 255 PRO A C 1
ATOM 1987 O O . PRO A 1 255 ? -2.545 -17.274 16.672 1.00 75.19 255 PRO A O 1
ATOM 1990 N N . HIS A 1 256 ? -0.950 -17.435 15.162 1.00 73.69 256 HIS A N 1
ATOM 1991 C CA . HIS A 1 256 ? 0.100 -17.001 14.227 1.00 73.69 256 HIS A CA 1
ATOM 1992 C C . HIS A 1 256 ? -0.273 -17.284 12.753 1.00 73.69 256 HIS A C 1
ATOM 1994 O O . HIS A 1 256 ? 0.600 -17.654 11.976 1.00 73.69 256 HIS A O 1
ATOM 2000 N N . SER A 1 257 ? -1.539 -17.082 12.344 1.00 76.06 257 SER A N 1
ATOM 2001 C CA . SER A 1 257 ? -1.930 -17.086 10.914 1.00 76.06 257 SER A CA 1
ATOM 2002 C C . SER A 1 257 ? -3.044 -16.070 10.572 1.00 76.06 257 SER A C 1
ATOM 2004 O O . SER A 1 257 ? -4.005 -15.988 11.337 1.00 76.06 257 SER A O 1
ATOM 2006 N N . PRO A 1 258 ? -2.969 -15.305 9.458 1.00 75.88 258 PRO A N 1
ATOM 2007 C CA . PRO A 1 258 ? -4.017 -14.368 9.022 1.00 75.88 258 PRO A CA 1
ATOM 2008 C C . PRO A 1 258 ? -5.424 -14.972 8.881 1.00 75.88 258 PRO A C 1
ATOM 2010 O O . PRO A 1 258 ? -6.414 -14.267 9.056 1.00 75.88 258 PRO A O 1
ATOM 2013 N N . ASP A 1 259 ? -5.525 -16.275 8.608 1.00 82.69 259 ASP A N 1
ATOM 2014 C CA . ASP A 1 259 ? -6.796 -17.009 8.521 1.00 82.69 259 ASP A CA 1
ATOM 2015 C C . ASP A 1 259 ? -7.345 -17.507 9.867 1.00 82.69 259 ASP A C 1
ATOM 2017 O O . ASP A 1 259 ? -8.489 -17.957 9.936 1.00 82.69 259 ASP A O 1
ATOM 2021 N N . ASN A 1 260 ? -6.596 -17.369 10.966 1.00 86.19 260 ASN A N 1
ATOM 2022 C CA . ASN A 1 260 ? -7.048 -17.702 12.319 1.00 86.19 260 ASN A CA 1
ATOM 2023 C C . ASN A 1 260 ? -7.963 -16.593 12.878 1.00 86.19 260 ASN A C 1
ATOM 2025 O O . ASN A 1 260 ? -7.720 -15.997 13.930 1.00 86.19 260 ASN A O 1
ATOM 2029 N N . ARG A 1 261 ? -9.027 -16.304 12.132 1.00 87.62 261 ARG A N 1
ATOM 2030 C CA . ARG A 1 261 ? -10.067 -15.312 12.403 1.00 87.62 261 ARG A CA 1
ATOM 2031 C C . ARG A 1 261 ? -10.824 -15.637 13.700 1.00 87.62 261 ARG A C 1
ATOM 2033 O O . ARG A 1 261 ? -11.099 -16.796 14.016 1.00 87.62 261 ARG A O 1
ATOM 2040 N N . ALA A 1 262 ? -11.186 -14.606 14.449 1.00 81.88 262 ALA A N 1
ATOM 2041 C CA . ALA A 1 262 ? -12.214 -14.623 15.491 1.00 81.88 262 ALA A CA 1
ATOM 2042 C C . ALA A 1 262 ? -13.036 -13.334 15.412 1.00 81.88 262 ALA A C 1
ATOM 2044 O O . ALA A 1 262 ? -12.581 -12.350 14.826 1.00 81.88 262 ALA A O 1
ATOM 2045 N N . LEU A 1 263 ? -14.223 -13.320 16.013 1.00 87.62 263 LEU A N 1
ATOM 2046 C CA . LEU A 1 263 ? -14.977 -12.080 16.188 1.00 87.62 263 LEU A CA 1
ATOM 2047 C C . LEU A 1 263 ? -14.306 -11.234 17.278 1.00 87.62 263 LEU A C 1
ATOM 2049 O O . LEU A 1 263 ? -13.889 -11.777 18.302 1.00 87.62 263 LEU A O 1
ATOM 2053 N N . ALA A 1 264 ? -14.252 -9.908 17.122 1.00 83.25 264 ALA A N 1
ATOM 2054 C CA . ALA A 1 264 ? -13.608 -9.023 18.105 1.00 83.25 264 ALA A CA 1
ATOM 2055 C C . ALA A 1 264 ? -14.139 -9.255 19.540 1.00 83.25 264 ALA A C 1
ATOM 2057 O O . ALA A 1 264 ? -13.369 -9.448 20.485 1.00 83.25 264 ALA A O 1
ATOM 2058 N N . ARG A 1 265 ? -15.468 -9.401 19.679 1.00 84.12 265 ARG A N 1
ATOM 2059 C CA . ARG A 1 265 ? -16.166 -9.676 20.952 1.00 84.12 265 ARG A CA 1
ATOM 2060 C C . ARG A 1 265 ? -15.706 -10.944 21.688 1.00 84.12 265 ARG A C 1
ATOM 2062 O O . ARG A 1 265 ? -15.867 -11.029 22.906 1.00 84.12 265 ARG A O 1
ATOM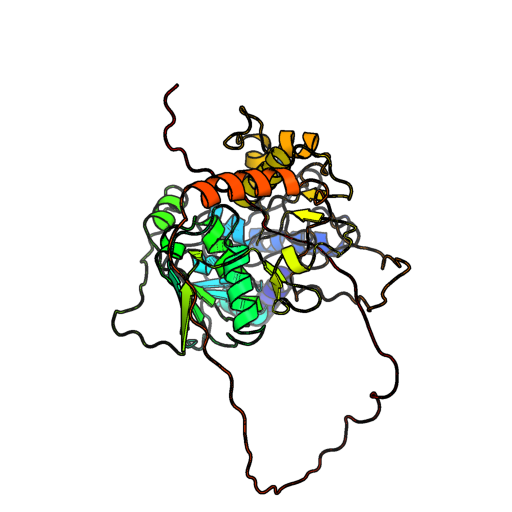 2069 N N . GLU A 1 266 ? -15.167 -11.933 20.975 1.00 84.62 266 GLU A N 1
ATOM 2070 C CA . GLU A 1 266 ? -14.701 -13.208 21.548 1.00 84.62 266 GLU A CA 1
ATOM 2071 C C . GLU A 1 266 ? -13.341 -13.062 22.241 1.00 84.62 266 GLU A C 1
ATOM 2073 O O . GLU A 1 266 ? -12.977 -13.880 23.083 1.00 84.62 266 GLU A O 1
ATOM 2078 N N . CYS A 1 267 ? -12.614 -11.990 21.930 1.00 80.25 267 CYS A N 1
ATOM 2079 C CA . CYS A 1 267 ? -11.236 -11.771 22.346 1.00 80.25 267 CYS A CA 1
ATOM 2080 C C . CYS A 1 267 ? -11.072 -10.623 23.365 1.00 80.25 267 CYS A C 1
ATOM 2082 O O . CYS A 1 267 ? -9.951 -10.291 23.732 1.00 80.25 267 CYS A O 1
ATOM 2084 N N . LYS A 1 268 ? -12.171 -10.087 23.919 1.00 79.06 268 LYS A N 1
ATOM 2085 C CA . LYS A 1 268 ? -12.217 -9.083 25.016 1.00 79.06 268 LYS A CA 1
ATOM 2086 C C . LYS A 1 268 ? -11.301 -9.370 26.229 1.00 79.06 268 LYS A C 1
ATOM 2088 O O . LYS A 1 268 ? -10.973 -8.485 27.027 1.00 79.06 268 LYS A O 1
ATOM 2093 N N . ASP A 1 269 ? -10.949 -10.641 26.426 1.00 82.12 269 ASP A N 1
ATOM 2094 C CA . ASP A 1 269 ? -10.133 -11.111 27.544 1.00 82.12 269 ASP A CA 1
ATOM 2095 C C . ASP A 1 269 ? -8.624 -11.136 27.242 1.00 82.12 269 ASP A C 1
ATOM 2097 O O . ASP A 1 269 ? -7.814 -11.267 28.165 1.00 82.12 269 ASP A O 1
ATOM 2101 N N . VAL A 1 270 ? -8.238 -10.922 25.979 1.00 79.00 270 VAL A N 1
ATOM 2102 C CA . VAL A 1 270 ? -6.847 -10.788 25.535 1.00 79.00 270 VAL A CA 1
ATOM 2103 C C . VAL A 1 270 ? -6.231 -9.524 26.138 1.00 79.00 270 VAL A C 1
ATOM 2105 O O . VAL A 1 270 ? -6.799 -8.434 26.081 1.00 79.00 270 VAL A O 1
ATOM 2108 N N . LYS A 1 271 ? -5.050 -9.668 26.748 1.00 82.38 271 LYS A N 1
ATOM 2109 C CA . LYS A 1 271 ? -4.212 -8.533 27.154 1.00 82.38 271 LYS A CA 1
ATOM 2110 C C . LYS A 1 271 ? -3.384 -8.063 25.968 1.00 82.38 271 LYS A C 1
ATOM 2112 O O . LYS A 1 271 ? -2.938 -8.872 25.161 1.00 82.38 271 LYS A O 1
ATOM 2117 N N . ILE A 1 272 ? -3.182 -6.757 25.911 1.00 79.06 272 ILE A N 1
ATOM 2118 C CA . ILE A 1 272 ? -2.426 -6.065 24.876 1.00 79.06 272 ILE A CA 1
ATOM 2119 C C . ILE A 1 272 ? -1.443 -5.168 25.592 1.00 79.06 272 ILE A C 1
ATOM 2121 O O . ILE A 1 272 ? -1.825 -4.513 26.563 1.00 79.06 272 ILE A O 1
ATOM 2125 N N . ASP A 1 273 ? -0.218 -5.136 25.089 1.00 80.56 273 ASP A N 1
ATOM 2126 C CA . ASP A 1 273 ? 0.872 -4.353 25.663 1.00 80.56 273 ASP A CA 1
ATOM 2127 C C . ASP A 1 273 ? 1.244 -3.146 24.785 1.00 80.56 273 ASP A C 1
ATOM 2129 O O . ASP A 1 273 ? 1.879 -2.211 25.270 1.00 80.56 273 ASP A O 1
ATOM 2133 N N . ARG A 1 274 ? 0.861 -3.156 23.496 1.00 81.25 274 ARG A N 1
ATOM 2134 C CA . ARG A 1 274 ? 1.176 -2.140 22.470 1.00 81.25 274 ARG A CA 1
ATOM 2135 C C . ARG A 1 274 ? 0.110 -2.133 21.365 1.00 81.25 274 ARG A C 1
ATOM 2137 O O . ARG A 1 274 ? -0.458 -3.181 21.074 1.00 81.25 274 ARG A O 1
ATOM 2144 N N . VAL A 1 275 ? -0.111 -0.990 20.716 1.00 83.19 275 VAL A N 1
ATOM 2145 C CA . VAL A 1 275 ? -0.997 -0.843 19.539 1.00 83.19 275 VAL A CA 1
ATOM 2146 C C . VAL A 1 275 ? -0.243 -0.147 18.409 1.00 83.19 275 VAL A C 1
ATOM 2148 O O . VAL A 1 275 ? 0.443 0.837 18.672 1.00 83.19 275 VAL A O 1
ATOM 2151 N N . TYR A 1 276 ? -0.373 -0.621 17.168 1.00 83.06 276 TYR A N 1
ATOM 2152 C CA . TYR A 1 276 ? 0.216 0.006 15.980 1.00 83.06 276 TYR A CA 1
ATOM 2153 C C . TYR A 1 276 ? -0.884 0.376 14.974 1.00 83.06 276 TYR A C 1
ATOM 2155 O O . TYR A 1 276 ? -1.720 -0.458 14.630 1.00 83.06 276 TYR A O 1
ATOM 2163 N N . ILE A 1 277 ? -0.895 1.632 14.522 1.00 86.12 277 ILE A N 1
ATOM 2164 C CA . ILE A 1 277 ? -1.829 2.159 13.517 1.00 86.12 277 ILE A CA 1
ATOM 2165 C C . ILE A 1 277 ? -0.985 2.761 12.391 1.00 86.12 277 ILE A C 1
ATOM 2167 O O . ILE A 1 277 ? -0.372 3.816 12.557 1.00 86.12 277 ILE A O 1
ATOM 2171 N N . GLY A 1 278 ? -0.904 2.051 11.268 1.00 81.31 278 GLY A N 1
ATOM 2172 C CA . GLY A 1 278 ? -0.017 2.366 10.152 1.00 81.31 278 GLY A CA 1
ATOM 2173 C C . GLY A 1 278 ? 0.019 1.242 9.117 1.00 81.31 278 GLY A C 1
ATOM 2174 O O . GLY A 1 278 ? -0.935 0.473 9.014 1.00 81.31 278 GLY A O 1
ATOM 2175 N N . SER A 1 279 ? 1.134 1.118 8.386 1.00 78.44 279 SER A N 1
ATOM 2176 C CA . SER A 1 279 ? 1.331 0.171 7.266 1.00 78.44 279 SER A CA 1
ATOM 2177 C C . SER A 1 279 ? 0.586 0.550 5.971 1.00 78.44 279 SER A C 1
ATOM 2179 O O . SER A 1 279 ? -0.276 1.428 5.946 1.00 78.44 279 SER A O 1
ATOM 2181 N N . CYS A 1 280 ? 0.909 -0.128 4.866 1.00 77.44 280 CYS A N 1
ATOM 2182 C CA . CYS A 1 280 ? 0.189 -0.015 3.592 1.00 77.44 280 CYS A CA 1
ATOM 2183 C C . CYS A 1 280 ? -1.307 -0.356 3.739 1.00 77.44 280 CYS A C 1
ATOM 2185 O O . CYS A 1 280 ? -2.165 0.296 3.140 1.00 77.44 280 CYS A O 1
ATOM 2187 N N . THR A 1 281 ? -1.633 -1.326 4.595 1.00 79.69 281 THR A N 1
ATOM 2188 C CA . THR A 1 281 ? -3.007 -1.775 4.834 1.00 79.69 281 THR A CA 1
ATOM 2189 C C . THR A 1 281 ? -3.827 -0.827 5.714 1.00 79.69 281 THR A C 1
ATOM 2191 O O . THR A 1 281 ? -5.039 -0.769 5.534 1.00 79.69 281 THR A O 1
ATOM 2194 N N . GLY A 1 282 ? -3.208 -0.098 6.653 1.00 81.38 282 GLY A N 1
ATOM 2195 C CA . GLY A 1 282 ? -3.919 0.617 7.729 1.00 81.38 282 GLY A CA 1
ATOM 2196 C C . GLY A 1 282 ? -3.390 2.013 8.084 1.00 81.38 282 GLY A C 1
ATOM 2197 O O . GLY A 1 282 ? -3.733 2.543 9.138 1.00 81.38 282 GLY A O 1
ATOM 2198 N N . GLY A 1 283 ? -2.522 2.592 7.250 1.00 86.75 283 GLY A N 1
ATOM 2199 C CA . GLY A 1 283 ? -1.904 3.904 7.459 1.00 86.75 283 GLY A CA 1
ATOM 2200 C C . GLY A 1 283 ? -2.386 4.994 6.503 1.00 86.75 283 GLY A C 1
ATOM 2201 O O . GLY A 1 283 ? -1.629 5.928 6.244 1.00 86.75 283 GLY A O 1
ATOM 2202 N N . LYS A 1 284 ? -3.583 4.879 5.923 1.00 94.44 284 LYS A N 1
ATOM 2203 C CA . LYS A 1 284 ? -4.151 5.853 4.975 1.00 94.44 284 LYS A CA 1
ATOM 2204 C C . LYS A 1 284 ? -5.012 6.894 5.703 1.00 94.44 284 LYS A C 1
ATOM 2206 O O . LYS A 1 284 ? -5.262 6.776 6.902 1.00 94.44 284 LYS A O 1
ATOM 2211 N N . THR A 1 285 ? -5.438 7.947 5.012 1.00 95.94 285 THR A N 1
ATOM 2212 C CA . THR A 1 285 ? -6.117 9.088 5.652 1.00 95.94 285 THR A CA 1
ATOM 2213 C C . THR A 1 285 ? -7.445 8.684 6.284 1.00 95.94 285 THR A C 1
ATOM 2215 O O . THR A 1 285 ? -7.747 9.091 7.409 1.00 95.94 285 THR A O 1
ATOM 2218 N N . GLU A 1 286 ? -8.213 7.829 5.614 1.00 91.94 286 GLU A N 1
ATOM 2219 C CA . GLU A 1 286 ? -9.470 7.307 6.145 1.00 91.94 286 GLU A CA 1
ATOM 2220 C C . GLU A 1 286 ? -9.258 6.370 7.344 1.00 91.94 286 GLU A C 1
ATOM 2222 O O . GLU A 1 286 ? -10.072 6.397 8.270 1.00 91.94 286 GLU A O 1
ATOM 2227 N N . ASP A 1 287 ? -8.139 5.634 7.400 1.00 91.56 287 ASP A N 1
ATOM 2228 C CA . ASP A 1 287 ? -7.788 4.774 8.540 1.00 91.56 287 ASP A CA 1
ATOM 2229 C C . ASP A 1 287 ? -7.540 5.611 9.813 1.00 91.56 287 ASP A C 1
ATOM 2231 O O . ASP A 1 287 ? -8.068 5.299 10.885 1.00 91.56 287 ASP A O 1
ATOM 2235 N N . PHE A 1 288 ? -6.807 6.730 9.708 1.00 93.62 288 PHE A N 1
ATOM 2236 C CA . PHE A 1 288 ? -6.609 7.638 10.848 1.00 93.62 288 PHE A CA 1
ATOM 2237 C C . PHE A 1 288 ? -7.893 8.365 11.251 1.00 93.62 288 PHE A C 1
ATOM 2239 O O . PHE A 1 288 ? -8.146 8.521 12.446 1.00 93.62 288 PHE A O 1
ATOM 2246 N N . ILE A 1 289 ? -8.740 8.768 10.297 1.00 94.06 289 ILE A N 1
ATOM 2247 C CA . ILE A 1 289 ? -10.055 9.353 10.608 1.00 94.06 289 ILE A CA 1
ATOM 2248 C C . ILE A 1 289 ? -10.941 8.325 11.328 1.00 94.06 289 ILE A C 1
ATOM 2250 O O . ILE A 1 289 ? -11.631 8.677 12.287 1.00 94.06 289 ILE A O 1
ATOM 2254 N N . ALA A 1 290 ? -10.921 7.059 10.903 1.00 89.38 290 ALA A N 1
ATOM 2255 C CA . ALA A 1 290 ? -11.643 5.971 11.553 1.00 89.38 290 ALA A CA 1
ATOM 2256 C C . ALA A 1 290 ? -11.172 5.768 13.003 1.00 89.38 290 ALA A C 1
ATOM 2258 O O . ALA A 1 290 ? -11.991 5.863 13.922 1.00 89.38 290 ALA A O 1
ATOM 2259 N N . ALA A 1 291 ? -9.862 5.613 13.219 1.00 89.75 291 ALA A N 1
ATOM 2260 C CA . ALA A 1 291 ? -9.276 5.476 14.551 1.00 89.75 291 ALA A CA 1
ATOM 2261 C C . ALA A 1 291 ? -9.564 6.694 15.452 1.00 89.75 291 ALA A C 1
ATOM 2263 O O . ALA A 1 291 ? -9.952 6.538 16.612 1.00 89.75 291 ALA A O 1
ATOM 2264 N N . ALA A 1 292 ? -9.443 7.917 14.926 1.00 91.81 292 ALA A N 1
ATOM 2265 C CA . ALA A 1 292 ? -9.722 9.137 15.680 1.00 91.81 292 ALA A CA 1
ATOM 2266 C C . ALA A 1 292 ? -11.189 9.207 16.142 1.00 91.81 292 ALA A C 1
ATOM 2268 O O . ALA A 1 292 ? -11.457 9.579 17.284 1.00 91.81 292 ALA A O 1
ATOM 2269 N N . LYS A 1 293 ? -12.154 8.777 15.317 1.00 88.69 293 LYS A N 1
ATOM 2270 C CA . LYS A 1 293 ? -13.564 8.692 15.740 1.00 88.69 293 LYS A CA 1
ATOM 2271 C C . LYS A 1 293 ? -13.788 7.700 16.882 1.00 88.69 293 LYS A C 1
ATOM 2273 O O . LYS A 1 293 ? -14.639 7.959 17.728 1.00 88.69 293 LYS A O 1
ATOM 2278 N N . VAL A 1 294 ? -13.031 6.605 16.942 1.00 87.75 294 VAL A N 1
ATOM 2279 C CA . VAL A 1 294 ? -13.114 5.631 18.045 1.00 87.75 294 VAL A CA 1
ATOM 2280 C C . VAL A 1 294 ? -12.588 6.231 19.347 1.00 87.75 294 VAL A C 1
ATOM 2282 O O . VAL A 1 294 ? -13.246 6.118 20.382 1.00 87.75 294 VAL A O 1
ATOM 2285 N N . PHE A 1 295 ? -11.456 6.940 19.305 1.00 87.88 295 PHE A N 1
ATOM 2286 C CA . PHE A 1 295 ? -10.953 7.674 20.471 1.00 87.88 295 PHE A CA 1
ATOM 2287 C C . PHE A 1 295 ? -11.924 8.767 20.930 1.00 87.88 295 PHE A C 1
ATOM 2289 O O . PHE A 1 295 ? -12.204 8.865 22.126 1.00 87.88 295 PHE A O 1
ATOM 2296 N N . LEU A 1 296 ? -12.491 9.529 19.991 1.00 87.94 296 LEU A N 1
ATOM 2297 C CA . LEU A 1 296 ? -13.493 10.562 20.257 1.00 87.94 296 LEU A CA 1
ATOM 2298 C C . LEU A 1 296 ? -14.758 9.984 20.912 1.00 87.94 296 LEU A C 1
ATOM 2300 O O . LEU A 1 296 ? -15.186 10.487 21.947 1.00 87.94 296 LEU A O 1
ATOM 2304 N N . ALA A 1 297 ? -15.331 8.918 20.343 1.00 87.06 297 ALA A N 1
ATOM 2305 C CA . ALA A 1 297 ? -16.533 8.266 20.866 1.00 87.06 297 ALA A CA 1
ATOM 2306 C C . ALA A 1 297 ? -16.291 7.583 22.223 1.00 87.06 297 ALA A C 1
ATOM 2308 O O . ALA A 1 297 ? -17.179 7.551 23.072 1.00 87.06 297 ALA A O 1
ATOM 2309 N N . SER A 1 298 ? -15.082 7.062 22.451 1.00 87.38 298 SER A N 1
ATOM 2310 C CA . SER A 1 298 ? -14.674 6.529 23.752 1.00 87.38 298 SER A CA 1
ATOM 2311 C C . SER A 1 298 ? -14.489 7.634 24.798 1.00 87.38 298 SER A C 1
ATOM 2313 O O . SER A 1 298 ? -14.826 7.429 25.964 1.00 87.38 298 SER A O 1
ATOM 2315 N N . GLY A 1 299 ? -13.942 8.792 24.408 1.00 87.19 299 GLY A N 1
ATOM 2316 C CA . GLY A 1 299 ? -13.675 9.932 25.292 1.00 87.19 299 GLY A CA 1
ATOM 2317 C C . GLY A 1 299 ? -12.622 9.664 26.377 1.00 87.19 299 GLY A C 1
ATOM 2318 O O . GLY A 1 299 ? -12.637 10.316 27.421 1.00 87.19 299 GLY A O 1
ATOM 2319 N N . LYS A 1 300 ? -11.752 8.657 26.199 1.00 85.50 300 LYS A N 1
ATOM 2320 C CA . LYS A 1 300 ? -10.883 8.127 27.266 1.00 85.50 300 LYS A CA 1
ATOM 2321 C C . LYS A 1 300 ? -9.452 7.808 26.778 1.00 85.50 300 LYS A C 1
ATOM 2323 O O . LYS A 1 300 ? -9.236 7.481 25.615 1.00 85.50 300 LYS A O 1
ATOM 2328 N N . LYS A 1 301 ? -8.477 7.903 27.696 1.00 92.81 301 LYS A N 1
ATOM 2329 C CA . LYS A 1 301 ? -7.013 7.852 27.454 1.00 92.81 301 LYS A CA 1
ATOM 2330 C C . LYS A 1 301 ? -6.439 6.445 27.216 1.00 92.81 301 LYS A C 1
ATOM 2332 O O . LYS A 1 301 ? -6.840 5.501 27.891 1.00 92.81 301 LYS A O 1
ATOM 2337 N N . VAL A 1 302 ? -5.429 6.305 26.356 1.00 87.81 302 VAL A N 1
ATOM 2338 C CA . VAL A 1 302 ? -4.702 5.039 26.161 1.00 87.81 302 VAL A CA 1
ATOM 2339 C C . VAL A 1 302 ? -4.001 4.559 27.443 1.00 87.81 302 VAL A C 1
ATOM 2341 O O . VAL A 1 302 ? -3.665 5.334 28.336 1.00 87.81 302 VAL A O 1
ATOM 2344 N N . LYS A 1 303 ? -3.809 3.239 27.540 1.00 89.06 303 LYS A N 1
ATOM 2345 C CA . LYS A 1 303 ? -3.190 2.515 28.671 1.00 89.06 303 LYS A CA 1
ATOM 2346 C C . LYS A 1 303 ? -1.892 1.816 28.274 1.00 89.06 303 LYS A C 1
ATOM 2348 O O . LYS A 1 303 ? -1.210 1.263 29.129 1.00 89.06 303 LYS A O 1
ATOM 2353 N N . VAL A 1 304 ? -1.609 1.800 26.977 1.00 84.38 304 VAL A N 1
ATOM 2354 C CA . VAL A 1 304 ? -0.484 1.130 26.338 1.00 84.38 304 VAL A CA 1
ATOM 2355 C C . VAL A 1 304 ? 0.091 2.063 25.277 1.00 84.38 304 VAL A C 1
ATOM 2357 O O . VAL A 1 304 ? -0.679 2.835 24.692 1.00 84.38 304 VAL A O 1
ATOM 2360 N N . PRO A 1 305 ? 1.404 1.992 25.001 1.00 86.00 305 PRO A N 1
ATOM 2361 C CA . PRO A 1 305 ? 2.012 2.713 23.893 1.00 86.00 305 PRO A CA 1
ATOM 2362 C C . PRO A 1 305 ? 1.257 2.449 22.585 1.00 86.00 305 PRO A C 1
ATOM 2364 O O . PRO A 1 305 ? 1.026 1.294 22.211 1.00 86.00 305 PRO A O 1
ATOM 2367 N N . THR A 1 306 ? 0.826 3.530 21.939 1.00 85.56 306 THR A N 1
ATOM 2368 C CA . THR A 1 306 ? -0.054 3.506 20.765 1.00 85.56 306 THR A CA 1
ATOM 2369 C C . THR A 1 306 ? 0.630 4.290 19.656 1.00 85.56 306 THR A C 1
ATOM 2371 O O . THR A 1 306 ? 0.615 5.518 19.655 1.00 85.56 306 THR A O 1
ATOM 2374 N N . PHE A 1 307 ? 1.278 3.553 18.757 1.00 86.38 307 PHE A N 1
ATOM 2375 C CA . PHE A 1 307 ? 2.166 4.065 17.719 1.00 86.38 307 PHE A CA 1
ATOM 2376 C C . PHE A 1 307 ? 1.366 4.436 16.473 1.00 86.38 307 PHE A C 1
ATOM 2378 O O . PHE A 1 307 ? 0.557 3.639 15.994 1.00 86.38 307 PHE A O 1
ATOM 2385 N N . LEU A 1 308 ? 1.621 5.628 15.937 1.00 88.62 308 LEU A N 1
ATOM 2386 C CA . LEU A 1 308 ? 0.940 6.168 14.763 1.00 88.62 308 LEU A CA 1
ATOM 2387 C C . LEU A 1 308 ? 1.963 6.356 13.635 1.00 88.62 308 LEU A C 1
ATOM 2389 O O . LEU A 1 308 ? 2.895 7.147 13.778 1.00 88.62 308 LEU A O 1
ATOM 2393 N N . VAL A 1 309 ? 1.803 5.640 12.519 1.00 88.69 309 VAL A N 1
ATOM 2394 C CA . VAL A 1 309 ? 2.730 5.669 11.372 1.00 88.69 309 VAL A CA 1
ATOM 2395 C C . VAL A 1 309 ? 1.958 5.926 10.073 1.00 88.69 309 VAL A C 1
ATOM 2397 O O . VAL A 1 309 ? 1.471 4.984 9.444 1.00 88.69 309 VAL A O 1
ATOM 2400 N N . PRO A 1 310 ? 1.808 7.199 9.663 1.00 93.88 310 PRO A N 1
ATOM 2401 C CA . PRO A 1 310 ? 1.200 7.561 8.386 1.00 93.88 310 PRO A CA 1
ATOM 2402 C C . PRO A 1 310 ? 1.890 6.899 7.191 1.00 93.88 310 PRO A C 1
ATOM 2404 O O . PRO A 1 310 ? 3.112 6.834 7.137 1.00 93.88 310 PRO A O 1
ATOM 2407 N N . ALA A 1 311 ? 1.125 6.434 6.204 1.00 92.25 311 ALA A N 1
ATOM 2408 C CA . ALA A 1 311 ? 1.698 5.770 5.036 1.00 92.25 311 ALA A CA 1
ATOM 2409 C C . ALA A 1 311 ? 2.480 6.747 4.145 1.00 92.25 311 ALA A C 1
ATOM 2411 O O . ALA A 1 311 ? 3.541 6.393 3.645 1.00 92.25 311 ALA A O 1
ATOM 2412 N N . THR A 1 312 ? 1.995 7.978 3.952 1.00 96.31 312 THR A N 1
ATOM 2413 C CA . THR A 1 312 ? 2.641 8.974 3.076 1.00 96.31 312 THR A CA 1
ATOM 2414 C C . THR A 1 312 ? 2.789 10.336 3.736 1.00 96.31 312 THR A C 1
ATOM 2416 O O . THR A 1 312 ? 2.120 10.634 4.727 1.00 96.31 312 THR A O 1
ATOM 2419 N N . GLN A 1 313 ? 3.636 11.198 3.159 1.00 95.50 313 GLN A N 1
ATOM 2420 C CA . GLN A 1 313 ? 3.713 12.610 3.557 1.00 95.50 313 GLN A CA 1
ATOM 2421 C C . GLN A 1 313 ? 2.339 13.286 3.516 1.00 95.50 313 GLN A C 1
ATOM 2423 O O . GLN A 1 313 ? 1.993 14.028 4.434 1.00 95.50 313 GLN A O 1
ATOM 2428 N N . LYS A 1 314 ? 1.531 12.991 2.486 1.00 95.88 314 LYS A N 1
ATOM 2429 C CA . LYS A 1 314 ? 0.164 13.505 2.380 1.00 95.88 314 LYS A CA 1
ATOM 2430 C C . LYS A 1 314 ? -0.689 13.043 3.561 1.00 95.88 314 LYS A C 1
ATOM 2432 O O . LYS A 1 314 ? -1.315 13.885 4.192 1.00 95.88 314 LYS A O 1
ATOM 2437 N N . VAL A 1 315 ? -0.683 11.747 3.894 1.00 97.19 315 VAL A N 1
ATOM 2438 C CA . VAL A 1 315 ? -1.458 11.241 5.043 1.00 97.19 315 VAL A CA 1
ATOM 2439 C C . VAL A 1 315 ? -0.974 11.878 6.347 1.00 97.19 315 VAL A C 1
ATOM 2441 O O . VAL A 1 315 ? -1.792 12.258 7.180 1.00 97.19 315 VAL A O 1
ATOM 2444 N N . TRP A 1 316 ? 0.340 12.064 6.518 1.00 97.06 316 TRP A N 1
ATOM 2445 C CA . TRP A 1 316 ? 0.878 12.774 7.680 1.00 97.06 316 TRP A CA 1
ATOM 2446 C C . TRP A 1 316 ? 0.303 14.192 7.759 1.00 97.06 316 TRP A C 1
ATOM 2448 O O . TRP A 1 316 ? -0.264 14.552 8.783 1.00 97.06 316 TRP A O 1
ATOM 2458 N N . MET A 1 317 ? 0.344 14.969 6.673 1.00 96.94 317 MET A N 1
ATOM 2459 C CA . MET A 1 317 ? -0.264 16.306 6.638 1.00 96.94 317 MET A CA 1
ATOM 2460 C C . MET A 1 317 ? -1.777 16.273 6.899 1.00 96.94 317 MET A C 1
ATOM 2462 O O . MET A 1 317 ? -2.281 17.115 7.645 1.00 96.94 317 MET A O 1
ATOM 2466 N N . ASP A 1 318 ? -2.501 15.298 6.344 1.00 97.69 318 ASP A N 1
ATOM 2467 C CA . ASP A 1 318 ? -3.941 15.130 6.552 1.00 97.69 318 ASP A CA 1
ATOM 2468 C C . ASP A 1 318 ? -4.270 14.892 8.043 1.00 97.69 318 ASP A C 1
ATOM 2470 O O . ASP A 1 318 ? -5.198 15.506 8.568 1.00 97.69 318 ASP A O 1
ATOM 2474 N N . VAL A 1 319 ? -3.476 14.089 8.768 1.00 97.62 319 VAL A N 1
ATOM 2475 C CA . VAL A 1 319 ? -3.655 13.828 10.215 1.00 97.62 319 VAL A CA 1
ATOM 2476 C C . VAL A 1 319 ? -3.608 15.117 11.050 1.00 97.62 319 VAL A C 1
ATOM 2478 O O . VAL A 1 319 ? -4.345 15.235 12.033 1.00 97.62 319 VAL A O 1
ATOM 2481 N N . TYR A 1 320 ? -2.788 16.098 10.660 1.00 97.69 320 TYR A N 1
ATOM 2482 C CA . TYR A 1 320 ? -2.668 17.385 11.360 1.00 97.69 320 TYR A CA 1
ATOM 2483 C C . TYR A 1 320 ? -3.594 18.488 10.836 1.00 97.69 320 TYR A C 1
ATOM 2485 O O . TYR A 1 320 ? -3.693 19.523 11.491 1.00 97.69 320 TYR A O 1
ATOM 2493 N N . SER A 1 321 ? -4.256 18.305 9.689 1.00 97.38 321 SER A N 1
ATOM 2494 C CA . SER A 1 321 ? -5.005 19.380 9.014 1.00 97.38 321 SER A CA 1
ATOM 2495 C C . SER A 1 321 ? -6.480 19.077 8.751 1.00 97.38 321 SER A C 1
ATOM 2497 O O . SER A 1 321 ? -7.288 20.006 8.747 1.00 97.38 321 SER A O 1
ATOM 2499 N N . LEU A 1 322 ? -6.865 17.811 8.568 1.00 95.06 322 LEU A N 1
ATOM 2500 C CA . LEU A 1 322 ? -8.254 17.446 8.309 1.00 95.06 322 LEU A CA 1
ATOM 2501 C C . LEU A 1 322 ? -9.046 17.331 9.622 1.00 95.06 322 LEU A C 1
ATOM 2503 O O . LEU A 1 322 ? -8.665 16.549 10.502 1.00 95.06 322 LEU A O 1
ATOM 2507 N N . PRO A 1 323 ? -10.168 18.063 9.768 1.00 96.31 323 PRO A N 1
ATOM 2508 C CA . PRO A 1 323 ? -11.048 17.918 10.917 1.00 96.31 323 PRO A CA 1
ATOM 2509 C C . PRO A 1 323 ? -11.821 16.599 10.834 1.00 96.31 323 PRO A C 1
ATOM 2511 O O . PRO A 1 323 ? -12.369 16.235 9.792 1.00 96.31 323 PRO A O 1
ATOM 2514 N N . VAL A 1 324 ? -11.926 15.893 11.956 1.00 95.06 324 VAL A N 1
ATOM 2515 C CA . VAL A 1 324 ? -12.681 14.640 12.040 1.00 95.06 324 VAL A CA 1
ATOM 2516 C C . VAL A 1 324 ? -14.184 14.949 12.060 1.00 95.06 324 VAL A C 1
ATOM 2518 O O . VAL A 1 324 ? -14.625 15.731 12.911 1.00 95.06 324 VAL A O 1
ATOM 2521 N N . PRO A 1 325 ? -15.011 14.350 11.179 1.00 93.12 325 PRO A N 1
ATOM 2522 C CA . PRO A 1 325 ? -16.457 14.569 11.187 1.00 93.12 325 PRO A CA 1
ATOM 2523 C C . PRO A 1 325 ? -17.080 14.240 12.550 1.00 93.12 325 PRO A C 1
ATOM 2525 O O . PRO A 1 325 ? -16.860 13.156 13.087 1.00 93.12 325 PRO A O 1
ATOM 2528 N N . GLY A 1 326 ? -17.852 15.180 13.105 1.00 91.88 326 GLY A N 1
ATOM 2529 C CA . GLY A 1 326 ? -18.485 15.054 14.427 1.00 91.88 326 GLY A CA 1
ATOM 2530 C C . GLY A 1 326 ? -17.620 15.475 15.626 1.00 91.88 326 GLY A C 1
ATOM 2531 O O . GLY A 1 326 ? -18.123 15.505 16.741 1.00 91.88 326 GLY A O 1
ATOM 2532 N N . SER A 1 327 ? -16.354 15.860 15.429 1.00 94.00 327 SER A N 1
ATOM 2533 C CA . SER A 1 327 ? -15.427 16.213 16.526 1.00 94.00 327 SER A CA 1
ATOM 2534 C C . SER A 1 327 ? -15.545 17.636 17.089 1.00 94.00 327 SER A C 1
ATOM 2536 O O . SER A 1 327 ? -14.785 18.006 17.982 1.00 94.00 327 SER A O 1
ATOM 2538 N N . GLY A 1 328 ? -16.430 18.471 16.536 1.00 94.06 328 GLY A N 1
ATOM 2539 C CA . GLY A 1 328 ? -16.438 19.914 16.810 1.00 94.06 328 GLY A CA 1
ATOM 2540 C C . GLY A 1 328 ? -15.295 20.686 16.134 1.00 94.06 328 GLY A C 1
ATOM 2541 O O . GLY A 1 328 ? -15.007 21.809 16.534 1.00 94.06 328 GLY A O 1
ATOM 2542 N N . GLY A 1 329 ? -14.650 20.100 15.117 1.00 95.75 329 GLY A N 1
ATOM 2543 C CA . GLY A 1 329 ? -13.577 20.733 14.338 1.00 95.75 329 GLY A CA 1
ATOM 2544 C C . GLY A 1 329 ? -12.158 20.311 14.730 1.00 95.75 329 GLY A C 1
ATOM 2545 O O . GLY A 1 329 ? -11.207 20.860 14.182 1.00 95.75 329 GLY A O 1
ATOM 2546 N N . LYS A 1 330 ? -12.002 19.336 15.636 1.00 97.56 330 LYS A N 1
ATOM 2547 C CA . LYS A 1 330 ? -10.689 18.795 16.007 1.00 97.56 330 LYS A CA 1
ATOM 2548 C C . LYS A 1 330 ? -10.085 17.964 14.878 1.00 97.56 330 LYS A C 1
ATOM 2550 O O . LYS A 1 330 ? -10.787 17.199 14.212 1.00 97.56 330 LYS A O 1
ATOM 2555 N N . THR A 1 331 ? -8.777 18.073 14.699 1.00 98.19 331 THR A N 1
ATOM 2556 C CA . THR A 1 331 ? -8.009 17.237 13.765 1.00 98.19 331 THR A CA 1
ATOM 2557 C C . THR A 1 331 ? -7.749 15.848 14.347 1.00 98.19 331 THR A C 1
ATOM 2559 O O . THR A 1 331 ? -7.940 15.614 15.544 1.00 98.19 331 THR A O 1
ATOM 2562 N N . CYS A 1 332 ? -7.283 14.908 13.519 1.00 96.12 332 CYS A N 1
ATOM 2563 C CA . CYS A 1 332 ? -6.897 13.583 14.012 1.00 96.12 332 CYS A CA 1
ATOM 2564 C C . CYS A 1 332 ? -5.774 13.694 15.060 1.00 96.12 332 CYS A C 1
ATOM 2566 O O . CYS A 1 332 ? -5.882 13.095 16.127 1.00 96.12 332 CYS A O 1
ATOM 2568 N N . SER A 1 333 ? -4.743 14.513 14.806 1.00 97.75 333 SER A N 1
ATOM 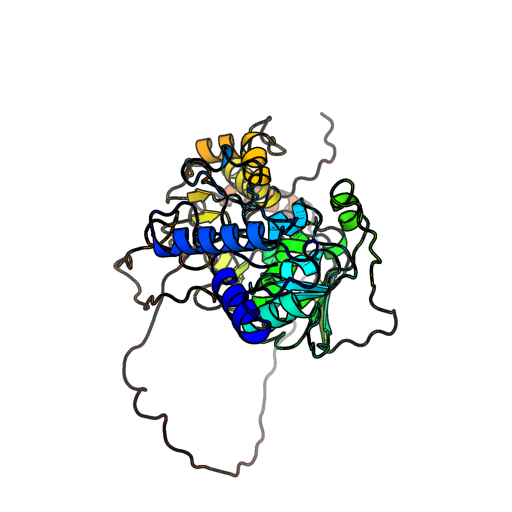2569 C CA . SER A 1 333 ? -3.620 14.727 15.732 1.00 97.75 333 SER A CA 1
ATOM 2570 C C . SER A 1 333 ? -4.064 15.213 17.115 1.00 97.75 333 SER A C 1
ATOM 2572 O O . SER A 1 333 ? -3.634 14.647 18.116 1.00 97.75 333 SER A O 1
ATOM 2574 N N . GLN A 1 334 ? -4.978 16.188 17.179 1.00 98.00 334 GLN A N 1
ATOM 2575 C CA . GLN A 1 334 ? -5.527 16.698 18.439 1.00 98.00 334 GLN A CA 1
ATOM 2576 C C . GLN A 1 334 ? -6.275 15.610 19.214 1.00 98.00 334 GLN A C 1
ATOM 2578 O O . GLN A 1 334 ? -6.110 15.489 20.423 1.00 98.00 334 GLN A O 1
ATOM 2583 N N . ILE A 1 335 ? -7.067 14.782 18.528 1.00 96.88 335 ILE A N 1
ATOM 2584 C CA . ILE A 1 335 ? -7.802 13.681 19.165 1.00 96.88 335 ILE A CA 1
ATOM 2585 C C . ILE A 1 335 ? -6.841 12.587 19.658 1.00 96.88 335 ILE A C 1
ATOM 2587 O O . ILE A 1 335 ? -7.052 12.027 20.733 1.00 96.88 335 ILE A O 1
ATOM 2591 N N . PHE A 1 336 ? -5.763 12.302 18.925 1.00 96.44 336 PHE A N 1
ATOM 2592 C CA . PHE A 1 336 ? -4.744 11.339 19.346 1.00 96.44 336 PHE A CA 1
ATOM 2593 C C . PHE A 1 336 ? -3.921 11.830 20.548 1.00 96.44 336 PHE A C 1
ATOM 2595 O O . PHE A 1 336 ? -3.688 11.054 21.476 1.00 96.44 336 PHE A O 1
ATOM 2602 N N . GLU A 1 337 ? -3.553 13.112 20.592 1.00 97.44 337 GLU A N 1
ATOM 2603 C CA . GLU A 1 337 ? -2.914 13.762 21.748 1.00 97.44 337 GLU A CA 1
ATOM 2604 C C . GLU A 1 337 ? -3.862 13.790 22.967 1.00 97.44 337 GLU A C 1
ATOM 2606 O O . GLU A 1 337 ? -3.501 13.412 24.090 1.00 97.44 337 GLU A O 1
ATOM 2611 N N . GLU A 1 338 ? -5.137 14.122 22.745 1.00 97.06 338 GLU A N 1
ATOM 2612 C CA . GLU A 1 338 ? -6.192 14.017 23.754 1.00 97.06 338 GLU A CA 1
ATOM 2613 C C . GLU A 1 338 ? -6.440 12.575 24.212 1.00 97.06 338 GLU A C 1
ATOM 2615 O O . GLU A 1 338 ? -6.776 12.380 25.379 1.00 97.06 338 GLU A O 1
ATOM 2620 N N . ALA A 1 339 ? -6.185 11.563 23.383 1.00 94.56 339 ALA A N 1
ATOM 2621 C CA . ALA A 1 339 ? -6.165 10.158 23.784 1.00 94.56 339 ALA A CA 1
ATOM 2622 C C . ALA A 1 339 ? -4.844 9.744 24.464 1.00 94.56 339 ALA A C 1
ATOM 2624 O O . ALA A 1 339 ? -4.834 8.779 25.223 1.00 94.56 339 ALA A O 1
ATOM 2625 N N . GLY A 1 340 ? -3.752 10.492 24.286 1.00 96.81 340 GLY A N 1
ATOM 2626 C CA . GLY A 1 340 ? -2.422 10.167 24.814 1.00 96.81 340 GLY A CA 1
ATOM 2627 C C . GLY A 1 340 ? -1.640 9.151 23.974 1.00 96.81 340 GLY A C 1
ATOM 2628 O O . GLY A 1 340 ? -0.807 8.440 24.529 1.00 96.81 340 GLY A O 1
ATOM 2629 N N . CYS A 1 341 ? -1.935 9.047 22.676 1.00 92.94 341 CYS A N 1
ATOM 2630 C CA . CYS A 1 341 ? -1.137 8.257 21.734 1.00 92.94 341 CYS A CA 1
ATOM 2631 C C . CYS A 1 341 ? 0.245 8.895 21.516 1.00 92.94 341 CYS A C 1
ATOM 2633 O O . CYS A 1 341 ? 0.442 10.077 21.810 1.00 92.94 341 CYS A O 1
ATOM 2635 N N . ASP A 1 342 ? 1.181 8.136 20.948 1.00 91.56 342 ASP A N 1
ATOM 2636 C CA . ASP A 1 342 ? 2.461 8.682 20.500 1.00 91.56 342 ASP A CA 1
ATOM 2637 C C . ASP A 1 342 ? 2.247 9.683 19.348 1.00 91.56 342 ASP A C 1
ATOM 2639 O O . ASP A 1 342 ? 1.338 9.535 18.527 1.00 91.56 342 ASP A O 1
ATOM 2643 N N . THR A 1 343 ? 3.124 10.685 19.245 1.00 94.50 343 THR A N 1
ATOM 2644 C CA . THR A 1 343 ? 3.145 11.623 18.115 1.00 94.50 343 THR A CA 1
ATOM 2645 C C . THR A 1 343 ? 3.313 10.870 16.785 1.00 94.50 343 THR A C 1
ATOM 2647 O O . THR A 1 343 ? 4.250 10.077 16.677 1.00 94.50 343 THR A O 1
ATOM 2650 N N . PRO A 1 344 ? 2.487 11.143 15.749 1.00 93.56 344 PRO A N 1
ATOM 2651 C CA . PRO A 1 344 ? 2.633 10.554 14.419 1.00 93.56 344 PRO A CA 1
ATOM 2652 C C . PRO A 1 344 ? 4.060 10.627 13.864 1.00 93.56 344 PRO A C 1
ATOM 2654 O O . PRO A 1 344 ? 4.584 11.719 13.608 1.00 93.56 344 PRO A O 1
ATOM 2657 N N . ALA A 1 345 ? 4.659 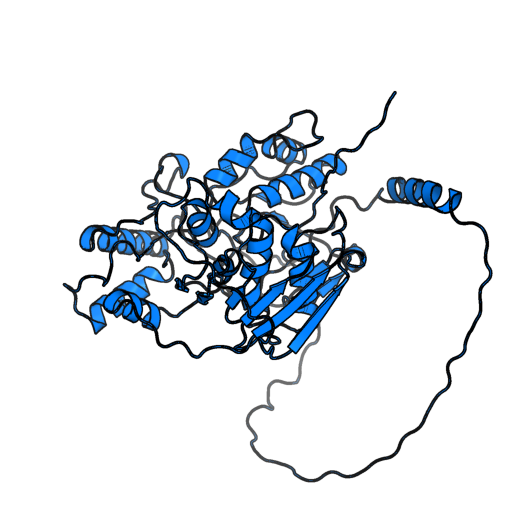9.453 13.667 1.00 91.44 345 ALA A N 1
ATOM 2658 C CA . ALA A 1 345 ? 6.029 9.282 13.201 1.00 91.44 345 ALA A CA 1
ATOM 2659 C C . ALA A 1 345 ? 6.220 9.742 11.747 1.00 91.44 345 ALA A C 1
ATOM 2661 O O . ALA A 1 345 ? 5.255 10.011 11.027 1.00 91.44 345 ALA A O 1
ATOM 2662 N N . SER A 1 346 ? 7.478 9.808 11.300 1.00 91.38 346 SER A N 1
ATOM 2663 C CA . SER A 1 346 ? 7.810 9.964 9.879 1.00 91.38 346 SER A CA 1
ATOM 2664 C C . SER A 1 346 ? 7.086 8.896 9.045 1.00 91.38 346 SER A C 1
ATOM 2666 O O . SER A 1 346 ? 7.029 7.749 9.492 1.00 91.38 346 SER A O 1
ATOM 2668 N N . PRO A 1 347 ? 6.563 9.213 7.847 1.00 91.50 347 PRO A N 1
ATOM 2669 C CA . PRO A 1 347 ? 5.956 8.200 6.989 1.00 91.50 347 PRO A CA 1
ATOM 2670 C C . PRO A 1 347 ? 6.984 7.147 6.579 1.00 91.50 347 PRO A C 1
ATOM 2672 O O . PRO A 1 347 ? 8.100 7.533 6.263 1.00 91.50 347 PRO A O 1
ATOM 2675 N N . ASN A 1 348 ? 6.652 5.854 6.627 1.00 85.19 348 ASN A N 1
ATOM 2676 C CA . ASN A 1 348 ? 7.439 4.717 6.105 1.00 85.19 348 ASN A CA 1
ATOM 2677 C C . ASN A 1 348 ? 6.672 3.393 6.332 1.00 85.19 348 ASN A C 1
ATOM 2679 O O . ASN A 1 348 ? 5.640 3.375 7.004 1.00 85.19 348 ASN A O 1
ATOM 2683 N N . CYS A 1 349 ? 7.175 2.275 5.796 1.00 75.69 349 CYS A N 1
ATOM 2684 C CA . CYS A 1 349 ? 6.611 0.935 6.034 1.00 75.69 349 CYS A CA 1
ATOM 2685 C C . CYS A 1 349 ? 6.797 0.429 7.483 1.00 75.69 349 CYS A C 1
ATOM 2687 O O . CYS A 1 349 ? 6.076 -0.470 7.926 1.00 75.69 349 CYS A O 1
ATOM 2689 N N . GLY A 1 350 ? 7.734 1.007 8.238 1.00 72.06 350 GLY A N 1
ATOM 2690 C CA . GLY A 1 350 ? 7.917 0.781 9.670 1.00 72.06 350 GLY A CA 1
ATOM 2691 C C . GLY A 1 350 ? 8.180 -0.675 10.035 1.00 72.06 350 GLY A C 1
ATOM 2692 O O . GLY A 1 350 ? 9.056 -1.339 9.482 1.00 72.06 350 GLY A O 1
ATOM 2693 N N . ALA A 1 351 ? 7.406 -1.191 10.989 1.00 69.06 351 ALA A N 1
ATOM 2694 C CA . ALA A 1 351 ? 7.608 -2.532 11.535 1.00 69.06 351 ALA A CA 1
ATOM 2695 C C . ALA A 1 351 ? 7.320 -3.687 10.543 1.00 69.06 351 ALA A C 1
ATOM 2697 O O . ALA A 1 351 ? 7.638 -4.831 10.868 1.00 69.06 351 ALA A O 1
ATOM 2698 N N . CYS A 1 352 ? 6.767 -3.409 9.352 1.00 64.44 352 CYS A N 1
ATOM 2699 C CA . CYS A 1 352 ? 6.265 -4.400 8.387 1.00 64.44 352 CYS A CA 1
ATOM 2700 C C . CYS A 1 352 ? 7.277 -5.510 8.031 1.00 64.44 352 CYS A C 1
ATOM 2702 O O . CYS A 1 352 ? 6.994 -6.695 8.209 1.00 64.44 352 CYS A O 1
ATOM 2704 N N . LEU A 1 353 ? 8.486 -5.145 7.583 1.00 65.88 353 LEU A N 1
ATOM 2705 C CA . LEU A 1 353 ? 9.533 -6.106 7.202 1.00 65.88 353 LEU A CA 1
ATOM 2706 C C . LEU A 1 353 ? 10.615 -6.290 8.274 1.00 65.88 353 LEU A C 1
ATOM 2708 O O . LEU A 1 353 ? 11.721 -6.714 7.955 1.00 65.88 353 LEU A O 1
ATOM 2712 N N . GLY A 1 354 ? 10.318 -6.015 9.550 1.00 64.50 354 GLY A N 1
ATOM 2713 C CA . GLY A 1 354 ? 11.267 -6.257 10.643 1.00 64.50 354 GLY A CA 1
ATOM 2714 C C . GLY A 1 354 ? 12.637 -5.615 10.393 1.00 64.50 354 GLY A C 1
ATOM 2715 O O . GLY A 1 354 ? 13.653 -6.301 10.474 1.00 64.50 354 GLY A O 1
ATOM 2716 N N . GLY A 1 355 ? 12.652 -4.317 10.069 1.00 70.81 355 GLY A N 1
ATOM 2717 C CA . GLY A 1 355 ? 13.862 -3.562 9.721 1.00 70.81 355 GLY A CA 1
ATOM 2718 C C . GLY A 1 355 ? 14.882 -3.410 10.859 1.00 70.81 355 GLY A C 1
ATOM 2719 O O . GLY A 1 355 ? 14.749 -4.062 11.897 1.00 70.81 355 GLY A O 1
ATOM 2720 N N . PRO A 1 356 ? 15.913 -2.558 10.696 1.00 82.94 356 PRO A N 1
ATOM 2721 C CA . PRO A 1 356 ? 16.978 -2.350 11.684 1.00 82.94 356 PRO A CA 1
ATOM 2722 C C . PRO A 1 356 ? 16.494 -2.090 13.120 1.00 82.94 356 PRO A C 1
ATOM 2724 O O . PRO A 1 356 ? 15.346 -1.708 13.349 1.00 82.94 356 PRO A O 1
ATOM 2727 N N . ARG A 1 357 ? 17.361 -2.291 14.123 1.00 82.56 357 ARG A N 1
ATOM 2728 C CA . ARG A 1 357 ? 16.952 -2.266 15.547 1.00 82.56 357 ARG A CA 1
ATOM 2729 C C . ARG A 1 357 ? 16.342 -0.934 16.003 1.00 82.56 357 ARG A C 1
ATOM 2731 O O . ARG A 1 357 ? 15.568 -0.929 16.950 1.00 82.56 357 ARG A O 1
ATOM 2738 N N . ASP A 1 358 ? 16.653 0.174 15.352 1.00 85.31 358 ASP A N 1
ATOM 2739 C CA . ASP A 1 358 ? 16.085 1.497 15.629 1.00 85.31 358 ASP A CA 1
ATOM 2740 C C . ASP A 1 358 ? 14.770 1.794 14.880 1.00 85.31 358 ASP A C 1
ATOM 2742 O O . ASP A 1 358 ? 14.1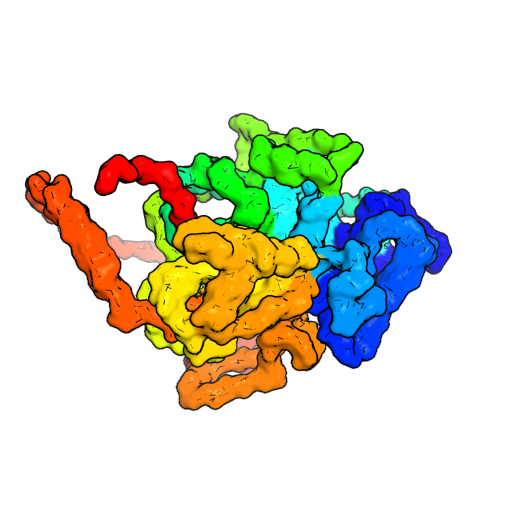72 2.844 15.110 1.00 85.31 358 ASP A O 1
ATOM 2746 N N . THR A 1 359 ? 14.265 0.861 14.060 1.00 81.81 359 THR A N 1
ATOM 2747 C CA . THR A 1 359 ? 12.955 0.967 13.389 1.00 81.81 359 THR A CA 1
ATOM 2748 C C . THR A 1 359 ? 11.861 1.315 14.397 1.00 81.81 359 THR A C 1
ATOM 2750 O O . THR A 1 359 ? 11.660 0.611 15.395 1.00 81.81 359 THR A O 1
ATOM 2753 N N . TYR A 1 360 ? 11.113 2.385 14.122 1.00 80.12 360 TYR A N 1
ATOM 2754 C CA . TYR A 1 360 ? 10.055 2.859 15.008 1.00 80.12 360 TYR A CA 1
ATOM 2755 C C . TYR A 1 360 ? 9.018 1.760 15.298 1.00 80.12 360 TYR A C 1
ATOM 2757 O O . TYR A 1 360 ? 8.666 0.948 14.444 1.00 80.12 360 TYR A O 1
ATOM 2765 N N . ALA A 1 361 ? 8.559 1.714 16.549 1.00 73.38 361 ALA A N 1
ATOM 2766 C CA . ALA A 1 361 ? 7.672 0.692 17.106 1.00 73.38 361 ALA A CA 1
ATOM 2767 C C . ALA A 1 361 ? 8.163 -0.781 17.081 1.00 73.38 361 ALA A C 1
ATOM 2769 O O . ALA A 1 361 ? 7.499 -1.623 17.693 1.00 73.38 361 ALA A O 1
ATOM 2770 N N . ARG A 1 362 ? 9.328 -1.119 16.501 1.00 76.69 362 ARG A N 1
ATOM 2771 C CA . ARG A 1 362 ? 9.882 -2.493 16.489 1.00 76.69 362 ARG A CA 1
ATOM 2772 C C . ARG A 1 362 ? 9.991 -3.090 17.904 1.00 76.69 362 ARG A C 1
ATOM 2774 O O . ARG A 1 362 ? 10.153 -2.383 18.904 1.00 76.69 362 ARG A O 1
ATOM 2781 N N . MET A 1 363 ? 9.893 -4.417 18.009 1.00 70.56 363 MET A N 1
ATOM 2782 C CA . MET A 1 363 ? 10.266 -5.157 19.222 1.00 70.56 363 MET A CA 1
ATOM 2783 C C . MET A 1 363 ? 11.697 -5.672 19.080 1.00 70.56 363 MET A C 1
ATOM 2785 O O . MET A 1 363 ? 11.994 -6.445 18.174 1.00 70.56 363 MET A O 1
ATOM 2789 N N . ASN A 1 364 ? 12.588 -5.229 19.968 1.00 70.88 364 ASN A N 1
ATOM 2790 C CA . ASN A 1 364 ? 14.015 -5.575 19.933 1.00 70.88 364 ASN A CA 1
ATOM 2791 C C . ASN A 1 364 ? 14.429 -6.662 20.922 1.00 70.88 364 ASN A C 1
ATOM 2793 O O . ASN A 1 364 ? 15.533 -7.194 20.807 1.00 70.88 364 ASN A O 1
ATOM 2797 N N . GLU A 1 365 ? 13.563 -6.967 21.882 1.00 64.81 365 GLU A N 1
ATOM 2798 C CA . GLU A 1 365 ? 13.749 -8.016 22.875 1.00 64.81 365 GLU A CA 1
ATOM 2799 C C . GLU A 1 365 ? 12.455 -8.832 22.972 1.00 64.81 365 GLU A C 1
ATOM 2801 O O . GLU A 1 365 ? 11.367 -8.249 22.898 1.00 64.81 365 GLU A O 1
ATOM 2806 N N . PRO A 1 366 ? 12.531 -10.162 23.150 1.00 54.12 366 PRO A N 1
ATOM 2807 C CA . PRO A 1 366 ? 11.372 -10.956 23.524 1.00 54.12 366 PRO A CA 1
ATOM 2808 C C . PRO A 1 366 ? 10.923 -10.543 24.931 1.00 54.12 366 PRO A C 1
ATOM 2810 O O . PRO A 1 366 ? 11.568 -10.878 25.925 1.00 54.12 366 PRO A O 1
ATOM 2813 N N . THR A 1 367 ? 9.814 -9.812 25.035 1.00 43.44 367 THR A N 1
ATOM 2814 C CA . THR A 1 367 ? 9.235 -9.440 26.329 1.00 43.44 367 THR A CA 1
ATOM 2815 C C . THR A 1 367 ? 8.645 -10.670 27.008 1.00 43.44 367 THR A C 1
ATOM 2817 O O . THR A 1 367 ? 7.549 -11.118 26.676 1.00 43.44 367 THR A O 1
ATOM 2820 N N . ALA A 1 368 ? 9.376 -11.218 27.976 1.00 33.25 368 ALA A N 1
ATOM 2821 C CA . ALA A 1 368 ? 8.932 -12.334 28.801 1.00 33.25 368 ALA A CA 1
ATOM 2822 C C . ALA A 1 368 ? 7.897 -11.880 29.851 1.00 33.25 368 ALA A C 1
ATOM 2824 O O . ALA A 1 368 ? 8.215 -11.728 31.034 1.00 33.25 368 ALA A O 1
ATOM 2825 N N . SER A 1 369 ? 6.642 -11.675 29.438 1.00 31.30 369 SER A N 1
ATOM 2826 C CA . SER A 1 369 ? 5.516 -11.645 30.378 1.00 31.30 369 SER A CA 1
ATOM 2827 C C . SER A 1 369 ? 5.303 -13.034 30.982 1.00 31.30 369 SER A C 1
ATOM 2829 O O . SER A 1 369 ? 5.497 -14.060 30.335 1.00 31.30 369 SER A O 1
ATOM 2831 N N . ARG A 1 370 ? 4.947 -13.082 32.269 1.00 31.67 370 ARG A N 1
ATOM 2832 C CA . ARG A 1 370 ? 5.091 -14.293 33.096 1.00 31.67 370 ARG A CA 1
ATOM 2833 C C . ARG A 1 370 ? 4.025 -15.383 32.900 1.00 31.67 370 ARG A C 1
ATOM 2835 O O . ARG A 1 370 ? 4.065 -16.366 33.630 1.00 31.67 370 ARG A O 1
ATOM 2842 N N . ASP A 1 371 ? 3.136 -15.231 31.922 1.00 30.62 371 ASP A N 1
ATOM 2843 C CA . ASP A 1 371 ? 2.057 -16.165 31.589 1.00 30.62 371 ASP A CA 1
ATOM 2844 C C . ASP A 1 371 ? 1.959 -16.310 30.062 1.00 30.62 371 ASP A C 1
ATOM 2846 O O . ASP A 1 371 ? 1.665 -15.313 29.417 1.00 30.62 371 ASP A O 1
ATOM 2850 N N . LEU A 1 372 ? 2.092 -17.542 29.532 1.00 27.12 372 LEU A N 1
ATOM 2851 C CA . LEU A 1 372 ? 2.112 -17.956 28.101 1.00 27.12 372 LEU A CA 1
ATOM 2852 C C . LEU A 1 372 ? 3.512 -17.870 27.433 1.00 27.12 372 LEU A C 1
ATOM 2854 O O . LEU A 1 372 ? 4.262 -16.922 27.640 1.00 27.12 372 LEU A O 1
ATOM 2858 N N . HIS A 1 373 ? 3.922 -18.913 26.693 1.00 24.06 373 HIS A N 1
ATOM 2859 C CA . HIS A 1 373 ? 5.297 -19.106 26.183 1.00 24.06 373 HIS A CA 1
ATOM 2860 C C . HIS A 1 373 ? 5.305 -19.710 24.763 1.00 24.06 373 HIS A C 1
ATOM 2862 O O . HIS A 1 373 ? 5.223 -20.927 24.595 1.00 24.06 373 HIS A O 1
ATOM 2868 N N . GLY A 1 374 ? 5.498 -18.871 23.738 1.00 24.25 374 GLY A N 1
ATOM 2869 C CA . GLY A 1 374 ? 5.638 -19.290 22.337 1.00 24.25 374 GLY A CA 1
ATOM 2870 C C . GLY A 1 374 ? 6.711 -18.477 21.606 1.00 24.25 374 GLY A C 1
ATOM 2871 O O . GLY A 1 374 ? 6.729 -17.255 21.695 1.00 24.25 374 GLY A O 1
ATOM 2872 N N . VAL A 1 375 ? 7.631 -19.165 20.923 1.00 23.31 375 VAL A N 1
ATOM 2873 C CA . VAL A 1 375 ? 8.883 -18.614 20.365 1.00 23.31 375 VAL A CA 1
ATOM 2874 C C . VAL A 1 375 ? 8.659 -17.554 19.278 1.00 23.31 375 VAL A C 1
ATOM 2876 O O . VAL A 1 375 ? 8.050 -17.839 18.251 1.00 23.31 375 VAL A O 1
ATOM 2879 N N . LEU A 1 376 ? 9.291 -16.385 19.439 1.00 23.62 376 LEU A N 1
ATOM 2880 C CA . LEU A 1 376 ? 9.602 -15.465 18.340 1.00 23.62 376 LEU A CA 1
ATOM 2881 C C . LEU A 1 376 ? 10.995 -15.781 17.772 1.00 23.62 376 LEU A C 1
ATOM 2883 O O . LEU A 1 376 ? 12.005 -15.645 18.463 1.00 23.62 376 LEU A O 1
ATOM 2887 N N . ARG A 1 377 ? 11.051 -16.145 16.490 1.00 20.42 377 ARG A N 1
ATOM 2888 C CA . ARG A 1 377 ? 12.186 -15.837 15.608 1.00 20.42 377 ARG A CA 1
ATOM 2889 C C . ARG A 1 377 ? 11.685 -14.862 14.553 1.00 20.42 377 ARG A C 1
ATOM 2891 O O . ARG A 1 377 ? 10.538 -14.971 14.133 1.00 20.42 377 ARG A O 1
ATOM 2898 N N . GLU A 1 378 ? 12.539 -13.932 14.143 1.00 24.27 378 GLU A N 1
ATOM 2899 C CA . GLU A 1 378 ? 12.233 -12.993 13.064 1.00 24.27 378 GLU A CA 1
ATOM 2900 C C . GLU A 1 378 ? 11.843 -13.750 11.788 1.00 24.27 378 GLU A C 1
ATOM 2902 O O . GLU A 1 378 ? 12.661 -14.444 11.187 1.00 24.27 378 GLU A O 1
ATOM 2907 N N . MET A 1 379 ? 10.584 -13.596 11.385 1.00 21.42 379 MET A N 1
ATOM 2908 C CA . MET A 1 379 ? 10.123 -13.824 10.021 1.00 21.42 379 MET A CA 1
ATOM 2909 C C . MET A 1 379 ? 9.411 -12.559 9.563 1.00 21.42 379 MET A C 1
ATOM 2911 O O . MET A 1 379 ? 8.189 -12.486 9.495 1.00 21.42 379 MET A O 1
ATOM 2915 N N . SER A 1 380 ? 10.213 -11.544 9.261 1.00 22.88 380 SER A N 1
ATOM 2916 C CA . SER A 1 380 ? 9.807 -10.523 8.307 1.00 22.88 380 SER A CA 1
ATOM 2917 C C . SER A 1 380 ? 9.423 -11.181 6.975 1.00 22.88 380 SER A C 1
ATOM 2919 O O . SER A 1 380 ? 9.958 -12.236 6.629 1.00 22.88 380 SER A O 1
ATOM 2921 N N . SER A 1 381 ? 8.505 -10.557 6.228 1.00 21.66 381 SER A N 1
ATOM 2922 C CA . SER A 1 381 ? 7.902 -11.028 4.959 1.00 21.66 381 SER A CA 1
ATOM 2923 C C . SER A 1 381 ? 6.802 -12.104 5.019 1.00 21.66 381 SER A C 1
ATOM 2925 O O . SER A 1 381 ? 6.320 -12.519 3.968 1.00 21.66 381 SER A O 1
ATOM 2927 N N . VAL A 1 382 ? 6.309 -12.502 6.200 1.00 21.42 382 VAL A N 1
ATOM 2928 C CA . VAL A 1 382 ? 5.030 -13.234 6.308 1.00 21.42 382 VAL A CA 1
ATOM 2929 C C . VAL A 1 382 ? 4.250 -12.764 7.546 1.00 21.42 382 VAL A C 1
ATOM 2931 O O . VAL A 1 382 ? 4.844 -12.580 8.602 1.00 21.42 382 VAL A O 1
ATOM 2934 N N . LEU A 1 383 ? 2.914 -12.712 7.432 1.00 21.67 383 LEU A N 1
ATOM 2935 C CA . LEU A 1 383 ? 1.918 -12.610 8.518 1.00 21.67 383 LEU A CA 1
ATOM 2936 C C . LEU A 1 383 ? 1.633 -11.196 9.111 1.00 21.67 383 LEU A C 1
ATOM 2938 O O . LEU A 1 383 ? 2.287 -10.787 10.072 1.00 21.67 383 LEU A O 1
ATOM 2942 N N . PRO A 1 384 ? 0.570 -10.488 8.673 1.00 25.09 384 PRO A N 1
ATOM 2943 C CA . PRO A 1 384 ? -0.029 -9.402 9.460 1.00 25.09 384 PRO A CA 1
ATOM 2944 C C . PRO A 1 384 ? -0.807 -9.942 10.678 1.00 25.09 384 PRO A C 1
ATOM 2946 O O . PRO A 1 384 ? -1.634 -10.846 10.530 1.00 25.09 384 PRO A O 1
ATOM 2949 N N . PHE A 1 385 ? -0.600 -9.355 11.870 1.00 25.75 385 PHE A N 1
ATOM 2950 C CA . PHE A 1 385 ? -1.371 -9.680 13.083 1.00 25.75 385 PHE A CA 1
ATOM 2951 C C . PHE A 1 385 ? -2.056 -8.501 13.755 1.00 25.75 385 PHE A C 1
ATOM 2953 O O . PHE A 1 385 ? -1.552 -7.385 13.842 1.00 25.75 385 PHE A O 1
ATOM 2960 N N . SER A 1 386 ? -3.235 -8.821 14.271 1.00 24.50 386 SER A N 1
ATOM 2961 C CA . SER A 1 386 ? -4.254 -7.894 14.728 1.00 24.50 386 SER A CA 1
ATOM 2962 C C . SER A 1 386 ? -4.756 -8.295 16.113 1.00 24.50 386 SER A C 1
ATOM 2964 O O . SER A 1 386 ? -5.010 -9.484 16.293 1.00 24.50 386 SER A O 1
ATOM 2966 N N . PHE A 1 387 ? -4.910 -7.344 17.057 1.00 27.70 387 PHE A N 1
ATOM 2967 C CA . PHE A 1 387 ? -5.770 -7.445 18.260 1.00 27.70 387 PHE A CA 1
ATOM 2968 C C . PHE A 1 387 ? -5.836 -6.178 19.162 1.00 27.70 387 PHE A C 1
ATOM 2970 O O . PHE A 1 387 ? -5.230 -6.171 20.226 1.00 27.70 387 PHE A O 1
ATOM 2977 N N . VAL A 1 388 ? -6.569 -5.102 18.829 1.00 23.80 388 VAL A N 1
ATOM 2978 C CA . VAL A 1 388 ? -6.934 -4.087 19.851 1.00 23.80 388 VAL A CA 1
ATOM 2979 C C . VAL A 1 388 ? -8.242 -4.519 20.494 1.00 23.80 388 VAL A C 1
ATOM 2981 O O . VAL A 1 388 ? -9.206 -4.759 19.784 1.00 23.80 388 VAL A O 1
ATOM 2984 N N . ASP A 1 389 ? -8.236 -4.611 21.824 1.00 22.64 389 ASP A N 1
ATOM 2985 C CA . ASP A 1 389 ? -9.367 -4.462 22.747 1.00 22.64 389 ASP A CA 1
ATOM 2986 C C . ASP A 1 389 ? -8.914 -4.689 24.203 1.00 22.64 389 ASP A C 1
ATOM 2988 O O . ASP A 1 389 ? -9.263 -5.665 24.865 1.00 22.64 389 ASP A O 1
ATOM 2992 N N . ARG A 1 390 ? -8.144 -3.743 24.767 1.00 23.95 390 ARG A N 1
ATOM 2993 C CA . ARG A 1 390 ? -8.132 -3.543 26.236 1.00 23.95 390 ARG A CA 1
ATOM 2994 C C . ARG A 1 390 ? -8.049 -2.097 26.696 1.00 23.95 390 ARG A C 1
ATOM 2996 O O . ARG A 1 390 ? -7.598 -1.764 27.796 1.00 23.95 390 ARG A O 1
ATOM 3003 N N . LEU A 1 391 ? -8.657 -1.253 25.877 1.00 25.45 391 LEU A N 1
ATOM 3004 C CA . LEU A 1 391 ? -9.094 0.081 26.225 1.00 25.45 391 LEU A CA 1
ATOM 3005 C C . LEU A 1 391 ? -10.624 0.125 26.111 1.00 25.45 391 LEU A C 1
ATOM 3007 O O . LEU A 1 391 ? -11.163 0.209 25.022 1.00 25.45 391 LEU A O 1
ATOM 3011 N N . PHE A 1 392 ? -11.297 0.098 27.270 1.00 28.64 392 PHE A N 1
ATOM 3012 C CA . PHE A 1 392 ? -12.702 0.516 27.466 1.00 28.64 392 PHE A CA 1
ATOM 3013 C C . PHE A 1 392 ? -13.875 -0.466 27.326 1.00 28.64 392 PHE A C 1
ATOM 3015 O O . PHE A 1 392 ? -14.984 -0.038 27.026 1.00 28.64 392 PHE A O 1
ATOM 3022 N N . PHE A 1 393 ? -13.726 -1.706 27.804 1.00 26.11 393 PHE A N 1
ATOM 3023 C CA . PHE A 1 393 ? -14.875 -2.603 28.065 1.00 26.11 393 PHE A CA 1
ATOM 3024 C C . PHE A 1 393 ? -15.377 -2.624 29.522 1.00 26.11 393 PHE A C 1
ATOM 3026 O O . PHE A 1 393 ? -15.932 -3.616 29.984 1.00 26.11 393 PHE A O 1
ATOM 3033 N N . GLY A 1 394 ? -15.210 -1.514 30.252 1.00 21.27 394 GLY A N 1
ATOM 3034 C CA . GLY A 1 394 ? -15.879 -1.312 31.548 1.00 21.27 394 GLY A CA 1
ATOM 3035 C C . GLY A 1 394 ? -17.363 -0.952 31.398 1.00 21.27 394 GLY A C 1
ATOM 3036 O O . GLY A 1 394 ? -18.212 -1.524 32.076 1.00 21.27 394 GLY A O 1
ATOM 3037 N N . ASP A 1 395 ? -17.672 -0.052 30.456 1.00 24.53 395 ASP A N 1
ATOM 3038 C CA . ASP A 1 395 ? -18.929 0.716 30.467 1.00 24.53 395 ASP A CA 1
ATOM 3039 C C . ASP A 1 395 ? -19.738 0.634 29.163 1.00 24.53 395 ASP A C 1
ATOM 3041 O O . ASP A 1 395 ? -20.722 1.354 28.999 1.00 24.53 395 ASP A O 1
ATOM 3045 N N . LEU A 1 396 ? -19.411 -0.299 28.256 1.00 24.23 396 LEU A N 1
ATOM 3046 C CA . LEU A 1 396 ? -20.230 -0.545 27.054 1.00 24.23 396 LEU A CA 1
ATOM 3047 C C . LEU A 1 396 ? -21.639 -1.097 27.377 1.00 24.23 396 LEU A C 1
ATOM 3049 O O . LEU A 1 396 ? -22.453 -1.294 26.480 1.00 24.23 396 LEU A O 1
ATOM 3053 N N . LYS A 1 397 ? -21.952 -1.306 28.665 1.00 23.00 397 LYS A N 1
ATOM 3054 C CA . LYS A 1 397 ? -23.313 -1.545 29.160 1.00 23.00 397 LYS A CA 1
ATOM 3055 C C . LYS A 1 397 ? -24.270 -0.389 28.865 1.00 23.00 397 LYS A C 1
ATOM 3057 O O . LYS A 1 397 ? -25.449 -0.656 28.688 1.00 23.00 397 LYS A O 1
ATOM 3062 N N . VAL A 1 398 ? -23.803 0.863 28.832 1.00 24.27 398 VAL A N 1
ATOM 3063 C CA . VAL A 1 398 ? -24.711 2.023 28.765 1.00 24.27 398 VAL A CA 1
ATOM 3064 C C . VAL A 1 398 ? -25.304 2.193 27.359 1.00 24.27 398 VAL A C 1
ATOM 3066 O O . VAL A 1 398 ? -26.520 2.191 27.220 1.00 24.27 398 VAL A O 1
ATOM 3069 N N . MET A 1 399 ? -24.480 2.208 26.302 1.00 23.97 399 MET A N 1
ATOM 3070 C CA . MET A 1 399 ? -24.984 2.354 24.922 1.00 23.97 399 MET A CA 1
ATOM 3071 C C . MET A 1 399 ? -25.815 1.155 24.432 1.00 23.97 399 MET A C 1
ATOM 3073 O O . MET A 1 399 ? -26.743 1.336 23.649 1.00 23.97 399 MET A O 1
ATOM 3077 N N . TYR A 1 400 ? -25.514 -0.067 24.889 1.00 24.28 400 TYR A N 1
ATOM 3078 C CA . TYR A 1 400 ? -26.287 -1.252 24.492 1.00 24.28 400 TYR A CA 1
ATOM 3079 C C . TYR A 1 400 ? -27.681 -1.300 25.139 1.00 24.28 400 TYR A C 1
ATOM 3081 O O . TYR A 1 400 ? -28.611 -1.829 24.532 1.00 24.28 400 TYR A O 1
ATOM 3089 N N . LEU A 1 401 ? -27.847 -0.732 26.342 1.00 25.59 401 LEU A N 1
ATOM 3090 C CA . LEU A 1 401 ? -29.141 -0.686 27.030 1.00 25.59 401 LEU A CA 1
ATOM 3091 C C . LEU A 1 401 ? -30.128 0.279 26.355 1.00 25.59 401 LEU A C 1
ATOM 3093 O O . LEU A 1 401 ? -31.298 -0.076 26.215 1.00 25.59 401 LEU A O 1
ATOM 3097 N N . ASP A 1 402 ? -29.671 1.440 25.876 1.00 26.08 402 ASP A N 1
ATOM 3098 C CA . ASP A 1 402 ? -30.539 2.386 25.156 1.00 26.08 402 ASP A CA 1
ATOM 3099 C C . ASP A 1 402 ? -30.919 1.878 23.752 1.00 26.08 402 ASP A C 1
ATOM 3101 O O . ASP A 1 402 ? -32.065 2.031 23.322 1.00 26.08 402 ASP A O 1
ATOM 3105 N N . ALA A 1 403 ? -30.009 1.181 23.059 1.00 27.34 403 ALA A N 1
ATOM 3106 C CA . ALA A 1 403 ? -30.319 0.528 21.785 1.00 27.34 403 ALA A CA 1
ATOM 3107 C C . ALA A 1 403 ? -31.324 -0.634 21.949 1.00 27.34 403 ALA A C 1
ATOM 3109 O O . ALA A 1 403 ? -32.276 -0.742 21.171 1.00 27.34 403 ALA A O 1
ATOM 3110 N N . GLU A 1 404 ? -31.181 -1.472 22.987 1.00 26.28 404 GLU A N 1
ATOM 3111 C CA . GLU A 1 404 ? -32.202 -2.477 23.318 1.00 26.28 404 GLU A CA 1
ATOM 3112 C C . GLU A 1 404 ? -33.545 -1.838 23.698 1.00 26.28 404 GLU A C 1
ATOM 3114 O O . GLU A 1 404 ? -34.589 -2.367 23.316 1.00 26.28 404 GLU A O 1
ATOM 3119 N N . ALA A 1 405 ? -33.553 -0.715 24.423 1.00 27.36 405 ALA A N 1
ATOM 3120 C CA . ALA A 1 405 ? -34.784 -0.014 24.787 1.00 27.36 405 ALA A CA 1
ATOM 3121 C C . ALA A 1 405 ? -35.529 0.523 23.550 1.00 27.36 405 ALA A C 1
ATOM 3123 O O . ALA A 1 405 ? -36.748 0.352 23.446 1.00 27.36 405 ALA A O 1
ATOM 3124 N N . ALA A 1 406 ? -34.801 1.086 22.580 1.00 27.73 406 ALA A N 1
ATOM 3125 C CA . ALA A 1 406 ? -35.366 1.546 21.314 1.00 27.73 406 ALA A CA 1
ATOM 3126 C C . ALA A 1 406 ? -35.982 0.390 20.501 1.00 27.73 406 ALA A C 1
ATOM 3128 O O . ALA A 1 406 ? -37.137 0.478 20.081 1.00 27.73 406 ALA A O 1
ATOM 3129 N N . VAL A 1 407 ? -35.269 -0.732 20.343 1.00 30.14 407 VAL A N 1
ATOM 3130 C CA . VAL A 1 407 ? -35.736 -1.892 19.553 1.00 30.14 407 VAL A CA 1
ATOM 3131 C C . VAL A 1 407 ? -36.864 -2.670 20.252 1.00 30.14 407 VAL A C 1
ATOM 3133 O O . VAL A 1 407 ? -37.809 -3.127 19.604 1.00 30.14 407 VAL A O 1
ATOM 3136 N N . ARG A 1 408 ? -36.848 -2.778 21.589 1.00 29.44 408 ARG A N 1
ATOM 3137 C CA . ARG A 1 408 ? -37.932 -3.427 22.358 1.00 29.44 408 ARG A CA 1
ATOM 3138 C C . ARG A 1 408 ? -39.256 -2.657 22.306 1.00 29.44 408 ARG A C 1
ATOM 3140 O O . ARG A 1 408 ? -40.299 -3.261 22.552 1.00 29.44 408 ARG A O 1
ATOM 3147 N N . SER A 1 409 ? -39.239 -1.366 21.960 1.00 29.14 409 SER A N 1
ATOM 3148 C CA . SER A 1 409 ? -40.459 -0.565 21.769 1.00 29.14 409 SER A CA 1
ATOM 3149 C C . SER A 1 409 ? -41.227 -0.912 20.483 1.00 29.14 409 SER A C 1
ATOM 3151 O O . SER A 1 409 ? -42.436 -0.697 20.416 1.00 29.14 409 SER A O 1
ATOM 3153 N N . THR A 1 410 ? -40.551 -1.481 19.477 1.00 30.25 410 THR A N 1
ATOM 3154 C CA . THR A 1 410 ? -41.090 -1.672 18.117 1.00 30.25 410 THR A CA 1
ATOM 3155 C C . THR A 1 410 ? -41.445 -3.119 17.768 1.00 30.25 410 THR A C 1
ATOM 3157 O O . THR A 1 410 ? -42.137 -3.341 16.776 1.00 30.25 410 THR A O 1
ATOM 3160 N N . MET A 1 411 ? -41.046 -4.114 18.572 1.00 28.39 411 MET A N 1
ATOM 3161 C CA . MET A 1 411 ? -41.333 -5.532 18.297 1.00 28.39 411 MET A CA 1
ATOM 3162 C C . MET A 1 411 ? -42.028 -6.262 19.457 1.00 28.39 411 MET A C 1
ATOM 3164 O O . MET A 1 411 ? -41.423 -7.036 20.197 1.00 28.39 411 MET A O 1
ATOM 3168 N N . GLN A 1 412 ? -43.353 -6.103 19.545 1.00 25.44 412 GLN A N 1
ATOM 3169 C CA . GLN A 1 412 ? -44.232 -7.058 20.231 1.00 25.44 412 GLN A CA 1
ATOM 3170 C C . GLN A 1 412 ? -45.349 -7.562 19.307 1.00 25.44 412 GLN A C 1
ATOM 3172 O O . GLN A 1 412 ? -46.292 -6.819 19.039 1.00 25.44 412 GLN A O 1
ATOM 3177 N N . ARG A 1 413 ? -45.268 -8.847 18.911 1.00 26.19 413 ARG A N 1
ATOM 3178 C CA . ARG A 1 413 ? -46.353 -9.866 18.806 1.00 26.19 413 ARG A CA 1
ATOM 3179 C C . ARG A 1 413 ? -45.984 -10.969 17.797 1.00 26.19 413 ARG A C 1
ATOM 3181 O O . ARG A 1 413 ? -45.759 -10.677 16.632 1.00 26.19 413 ARG A O 1
ATOM 3188 N N . GLY A 1 414 ? -46.026 -12.236 18.223 1.00 23.72 414 GLY A N 1
ATOM 3189 C CA . GLY A 1 414 ? -45.915 -13.414 17.341 1.00 23.72 414 GLY A CA 1
ATOM 3190 C C . GLY A 1 414 ? -45.203 -14.601 18.019 1.00 23.72 414 GLY A C 1
ATOM 3191 O O . GLY A 1 414 ? -44.097 -14.401 18.514 1.00 23.72 414 GLY A O 1
ATOM 3192 N N . PRO A 1 415 ? -45.808 -15.804 18.122 1.00 26.30 415 PRO A N 1
ATOM 3193 C CA . PRO A 1 415 ? -45.289 -16.879 18.977 1.00 26.30 415 PRO A CA 1
ATOM 3194 C C . PRO A 1 415 ? -44.296 -17.839 18.293 1.00 26.30 415 PRO A C 1
ATOM 3196 O O . PRO A 1 415 ? -44.296 -18.013 17.077 1.00 26.30 415 PRO A O 1
ATOM 3199 N N . LEU A 1 416 ? -43.490 -18.514 19.123 1.00 24.75 416 LEU A N 1
ATOM 3200 C CA . LEU A 1 416 ? -42.513 -19.535 18.727 1.00 24.75 416 LEU A CA 1
ATOM 3201 C C . LEU A 1 416 ? -43.156 -20.802 18.134 1.00 24.75 416 LEU A C 1
ATOM 3203 O O . LEU A 1 416 ? -44.218 -21.238 18.578 1.00 24.75 416 LEU A O 1
ATOM 3207 N N . MET A 1 417 ? -42.402 -21.496 17.272 1.00 22.97 417 MET A N 1
ATOM 3208 C CA . MET A 1 417 ? -42.601 -22.921 16.989 1.00 22.97 417 MET A CA 1
ATOM 3209 C C . MET A 1 417 ? -41.272 -23.691 17.069 1.00 22.97 417 MET A C 1
ATOM 3211 O O . MET A 1 417 ? -40.279 -23.307 16.457 1.00 22.97 417 MET A O 1
ATOM 3215 N N . HIS A 1 418 ? -41.256 -24.780 17.842 1.00 23.42 418 HIS A N 1
ATOM 3216 C CA . HIS A 1 418 ? -40.120 -25.703 17.972 1.00 23.42 418 HIS A CA 1
ATOM 3217 C C . HIS A 1 418 ? -40.070 -26.712 16.817 1.00 23.42 418 HIS A C 1
ATOM 3219 O O . HIS A 1 418 ? -41.114 -27.215 16.406 1.00 23.42 418 HIS A O 1
ATOM 3225 N N . LEU A 1 419 ? -38.867 -27.155 16.433 1.00 23.17 419 LEU A N 1
ATOM 3226 C CA . LEU A 1 419 ? -38.660 -28.419 15.713 1.00 23.17 419 LEU A CA 1
ATOM 3227 C C . LEU A 1 419 ? -37.394 -29.142 16.210 1.00 23.17 419 LEU A C 1
ATOM 3229 O O . LEU A 1 419 ? -36.457 -28.517 16.703 1.00 23.17 419 LEU A O 1
ATOM 3233 N N . LYS A 1 420 ? -37.433 -30.481 16.186 1.00 22.67 420 LYS A N 1
ATOM 3234 C CA . LYS A 1 420 ? -36.517 -31.385 16.910 1.00 22.67 420 LYS A CA 1
ATOM 3235 C C . LYS A 1 420 ? -35.401 -31.956 16.025 1.00 22.67 420 LYS A C 1
ATOM 3237 O O . LYS A 1 420 ? -35.609 -32.218 14.846 1.00 22.67 420 LYS A O 1
ATOM 3242 N N . LEU A 1 421 ? -34.271 -32.260 16.666 1.00 23.58 421 LEU A N 1
ATOM 3243 C CA . LEU A 1 421 ? -33.199 -33.133 16.166 1.00 23.58 421 LEU A CA 1
ATOM 3244 C C . LEU A 1 421 ? -33.647 -34.606 16.064 1.00 23.58 421 LEU A C 1
ATOM 3246 O O . LEU A 1 421 ? -34.504 -35.040 16.834 1.00 23.58 421 LEU A O 1
ATOM 3250 N N . ASN A 1 422 ? -32.986 -35.385 15.198 1.00 22.92 422 ASN A N 1
ATOM 3251 C CA . ASN A 1 422 ? -32.934 -36.855 15.244 1.00 22.92 422 ASN A CA 1
ATOM 3252 C C . ASN A 1 422 ? -31.609 -37.378 14.636 1.00 22.92 422 ASN A C 1
ATOM 3254 O O . ASN A 1 422 ? -30.987 -36.687 13.833 1.00 22.92 422 ASN A O 1
ATOM 3258 N N . ASN A 1 423 ? -31.171 -38.579 15.040 1.00 25.02 423 ASN A N 1
ATOM 3259 C CA . ASN A 1 423 ? -29.794 -39.090 14.885 1.00 25.02 423 ASN A CA 1
ATOM 3260 C C . ASN A 1 423 ? -29.673 -40.391 14.048 1.00 25.02 423 ASN A C 1
ATOM 3262 O O . ASN A 1 423 ? -30.457 -41.306 14.273 1.00 25.02 423 ASN A O 1
ATOM 3266 N N . SER A 1 424 ? -28.545 -40.531 13.315 1.00 24.34 424 SER A N 1
ATOM 3267 C CA . SER A 1 424 ? -27.794 -41.794 13.022 1.00 24.34 424 SER A CA 1
ATOM 3268 C C . SER A 1 424 ? -28.421 -42.905 12.131 1.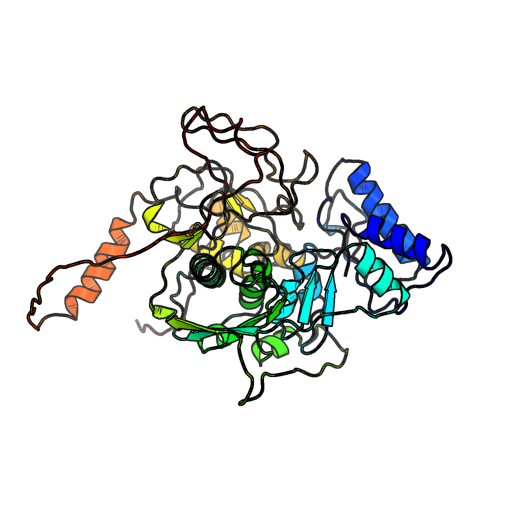00 24.34 424 SER A C 1
ATOM 3270 O O . SER A 1 424 ? -29.626 -42.857 11.899 1.00 24.34 424 SER A O 1
ATOM 3272 N N . PRO A 1 425 ? -27.666 -43.957 11.677 1.00 36.44 425 PRO A N 1
ATOM 3273 C CA . PRO A 1 425 ? -26.194 -44.194 11.684 1.00 36.44 425 PRO A CA 1
ATOM 3274 C C . PRO A 1 425 ? -25.533 -44.811 10.394 1.00 36.44 425 PRO A C 1
ATOM 3276 O O . PRO A 1 425 ? -26.188 -45.431 9.568 1.00 36.44 425 PRO A O 1
ATOM 3279 N N . LEU A 1 426 ? -24.190 -44.698 10.326 1.00 26.27 426 LEU A N 1
ATOM 3280 C CA . LEU A 1 426 ? -23.107 -45.615 9.838 1.00 26.27 426 LEU A CA 1
ATOM 3281 C C . LEU A 1 426 ? -23.292 -46.705 8.739 1.00 26.27 426 LEU A C 1
ATOM 3283 O O . LEU A 1 426 ? -24.151 -47.570 8.863 1.00 26.27 426 LEU A O 1
ATOM 3287 N N . LEU A 1 427 ? -22.274 -46.830 7.852 1.00 25.59 427 LEU A N 1
ATOM 3288 C CA . LEU A 1 427 ? -21.662 -48.102 7.366 1.00 25.59 427 LEU A CA 1
ATOM 3289 C C . LEU A 1 427 ? -20.296 -47.881 6.638 1.00 25.59 427 LEU A C 1
ATOM 3291 O O . LEU A 1 427 ? -20.101 -46.840 6.017 1.00 25.59 427 LEU A O 1
ATOM 3295 N N . GLY A 1 428 ? -19.353 -48.843 6.721 1.00 22.58 428 GLY A N 1
ATOM 3296 C CA . GLY A 1 428 ? -18.042 -48.879 6.001 1.00 22.58 428 GLY A CA 1
ATOM 3297 C C . GLY A 1 428 ? -18.051 -49.848 4.795 1.00 22.58 428 GLY A C 1
ATOM 3298 O O . GLY A 1 428 ? -19.128 -50.317 4.441 1.00 22.58 428 GLY A O 1
ATOM 3299 N N . PHE A 1 429 ? -16.972 -50.259 4.103 1.00 24.69 429 PHE A N 1
ATOM 3300 C CA . PHE A 1 429 ? -15.479 -50.217 4.184 1.00 24.69 429 PHE A CA 1
ATOM 3301 C C . PHE A 1 429 ? -14.927 -50.469 2.720 1.00 24.69 429 PHE A C 1
ATOM 3303 O O . PHE A 1 429 ? -15.789 -50.484 1.837 1.00 24.69 429 PHE A O 1
ATOM 3310 N N . PRO A 1 430 ? -13.625 -50.719 2.352 1.00 30.72 430 PRO A N 1
ATOM 3311 C CA . PRO A 1 430 ? -12.361 -50.910 3.103 1.00 30.72 430 PRO A CA 1
ATOM 3312 C C . PRO A 1 430 ? -11.097 -50.156 2.562 1.00 30.72 430 PRO A C 1
ATOM 3314 O O . PRO A 1 430 ? -11.152 -49.376 1.618 1.00 30.72 430 PRO A O 1
ATOM 3317 N N . ASP A 1 431 ? -9.941 -50.444 3.178 1.00 25.25 431 ASP A N 1
ATOM 3318 C CA . ASP A 1 431 ? -8.597 -49.848 2.999 1.00 25.25 431 ASP A CA 1
ATOM 3319 C C . ASP A 1 431 ? -7.626 -50.752 2.185 1.00 25.25 431 ASP A C 1
ATOM 3321 O O . ASP A 1 431 ? -7.781 -51.977 2.218 1.00 25.25 431 ASP A O 1
ATOM 3325 N N . LYS A 1 432 ? -6.620 -50.170 1.493 1.00 23.92 432 LYS A N 1
ATOM 3326 C CA . LYS A 1 432 ? -5.352 -50.815 1.046 1.00 23.92 432 LYS A CA 1
ATOM 3327 C C . LYS A 1 432 ? -4.403 -49.869 0.270 1.00 23.92 432 LYS A C 1
ATOM 3329 O O . LYS A 1 432 ? -4.514 -49.756 -0.946 1.00 23.92 432 LYS A O 1
ATOM 3334 N N . GLN A 1 433 ? -3.377 -49.324 0.934 1.00 24.50 433 GLN A N 1
ATOM 3335 C CA . GLN A 1 433 ? -1.945 -49.515 0.582 1.00 24.50 433 GLN A CA 1
ATOM 3336 C C . GLN A 1 433 ? -1.014 -48.718 1.519 1.00 24.50 433 GLN A C 1
ATOM 3338 O O . GLN A 1 433 ? -1.182 -47.521 1.728 1.00 24.50 433 GLN A O 1
ATOM 3343 N N . GLN A 1 434 ? 0.014 -49.380 2.063 1.00 25.39 434 GLN A N 1
ATOM 3344 C CA . GLN A 1 434 ? 1.026 -48.761 2.924 1.00 25.39 434 GLN A CA 1
ATOM 3345 C C . GLN A 1 434 ? 2.413 -48.772 2.262 1.00 25.39 434 GLN A C 1
ATOM 3347 O O . GLN A 1 434 ? 2.941 -49.858 2.063 1.00 25.39 434 GLN A O 1
ATOM 3352 N N . ARG A 1 435 ? 3.014 -47.573 2.117 1.00 26.09 435 ARG A N 1
ATOM 3353 C CA . ARG A 1 435 ? 4.422 -47.224 2.471 1.00 26.09 435 ARG A CA 1
ATOM 3354 C C . ARG A 1 435 ? 5.572 -47.971 1.722 1.00 26.09 435 ARG A C 1
ATOM 3356 O O . ARG A 1 435 ? 5.307 -48.968 1.069 1.00 26.09 435 ARG A O 1
ATOM 3363 N N . PRO A 1 436 ? 6.853 -47.518 1.784 1.00 28.45 436 PRO A N 1
ATOM 3364 C CA . PRO A 1 436 ? 7.425 -46.512 2.691 1.00 28.45 436 PRO A CA 1
ATOM 3365 C C . PRO A 1 436 ? 8.328 -45.424 2.074 1.00 28.45 436 PRO A C 1
ATOM 3367 O O . PRO A 1 436 ? 9.135 -45.682 1.194 1.00 28.45 436 PRO A O 1
ATOM 3370 N N . PHE A 1 437 ? 8.331 -44.249 2.709 1.00 23.11 437 PHE A N 1
ATOM 3371 C CA . PHE A 1 437 ? 9.559 -43.477 2.919 1.00 23.11 437 PHE A CA 1
ATOM 3372 C C . PHE A 1 437 ? 9.606 -43.021 4.379 1.00 23.11 437 PHE A C 1
ATOM 3374 O O . PHE A 1 437 ? 8.644 -42.454 4.899 1.00 23.11 437 PHE A O 1
ATOM 3381 N N . ALA A 1 438 ? 10.702 -43.345 5.063 1.00 23.84 438 ALA A N 1
ATOM 3382 C CA . ALA A 1 438 ? 10.884 -43.110 6.488 1.00 23.84 438 ALA A CA 1
ATOM 3383 C C . ALA A 1 438 ? 12.047 -42.136 6.704 1.00 23.84 438 ALA A C 1
ATOM 3385 O O . ALA A 1 438 ? 13.195 -42.560 6.750 1.00 23.84 438 ALA A O 1
ATOM 3386 N N . PHE A 1 439 ? 11.743 -40.839 6.831 1.00 23.81 439 PHE A N 1
ATOM 3387 C CA . PHE A 1 439 ? 12.718 -39.830 7.273 1.00 23.81 439 PHE A CA 1
ATOM 3388 C C . PHE A 1 439 ? 12.053 -38.579 7.888 1.00 23.81 439 PHE A C 1
ATOM 3390 O O . PHE A 1 439 ? 12.341 -37.450 7.510 1.00 23.81 439 PHE A O 1
ATOM 3397 N N . ALA A 1 440 ? 11.101 -38.775 8.810 1.00 23.34 440 ALA A N 1
ATOM 3398 C CA . ALA A 1 440 ? 10.421 -37.678 9.524 1.00 23.34 440 ALA A CA 1
ATOM 3399 C C . ALA A 1 440 ? 9.778 -38.139 10.852 1.00 23.34 440 ALA A C 1
ATOM 3401 O O . ALA A 1 440 ? 8.615 -37.844 11.130 1.00 23.34 440 ALA A O 1
ATOM 3402 N N . ARG A 1 441 ? 10.485 -38.945 11.660 1.00 22.59 441 ARG A N 1
ATOM 3403 C CA . ARG A 1 441 ? 9.931 -39.480 12.921 1.00 22.59 441 ARG A CA 1
ATOM 3404 C C . ARG A 1 441 ? 10.922 -39.528 14.088 1.00 22.59 441 ARG A C 1
ATOM 3406 O O . ARG A 1 441 ? 10.963 -40.504 14.823 1.00 22.59 441 ARG A O 1
ATOM 3413 N N . GLU A 1 442 ? 11.650 -38.433 14.293 1.00 22.58 442 GLU A N 1
ATOM 3414 C CA . GLU A 1 442 ? 12.478 -38.231 15.494 1.00 22.58 442 GLU A CA 1
ATOM 3415 C C . GLU A 1 442 ? 12.470 -36.765 15.972 1.00 22.58 442 GLU A C 1
ATOM 3417 O O . GLU A 1 442 ? 13.497 -36.161 16.250 1.00 22.58 442 GLU A O 1
ATOM 3422 N N . LEU A 1 443 ? 11.277 -36.157 16.025 1.00 21.75 443 LEU A N 1
ATOM 3423 C CA . LEU A 1 443 ? 11.067 -34.807 16.581 1.00 21.75 443 LEU A CA 1
ATOM 3424 C C . LEU A 1 443 ? 9.620 -34.606 17.080 1.00 21.75 443 LEU A C 1
ATOM 3426 O O . LEU A 1 443 ? 9.019 -33.548 16.928 1.00 21.75 443 LEU A O 1
ATOM 3430 N N . ALA A 1 444 ? 9.031 -35.662 17.653 1.00 22.36 444 ALA A N 1
ATOM 3431 C CA . ALA A 1 444 ? 7.622 -35.704 18.059 1.00 22.36 444 ALA A CA 1
ATOM 3432 C C . ALA A 1 444 ? 7.432 -36.250 19.488 1.00 22.36 444 ALA A C 1
ATOM 3434 O O . ALA A 1 444 ? 6.610 -37.140 19.712 1.00 22.36 444 ALA A O 1
ATOM 3435 N N . SER A 1 445 ? 8.197 -35.737 20.462 1.00 22.45 445 SER A N 1
ATOM 3436 C CA . SER A 1 445 ? 8.037 -36.121 21.875 1.00 22.45 445 SER A CA 1
ATOM 3437 C C . SER A 1 445 ? 8.572 -35.109 22.909 1.00 22.45 445 SER A C 1
ATOM 3439 O O . SER A 1 445 ? 9.371 -35.488 23.761 1.00 22.45 445 SER A O 1
ATOM 3441 N N . SER A 1 446 ? 8.098 -33.855 22.904 1.00 20.89 446 SER A N 1
ATOM 3442 C CA . SER A 1 446 ? 7.954 -33.030 24.128 1.00 20.89 446 SER A CA 1
ATOM 3443 C C . SER A 1 446 ? 7.145 -31.738 23.872 1.00 20.89 446 SER A C 1
ATOM 3445 O O . SER A 1 446 ? 7.260 -31.160 22.803 1.00 20.89 446 SER A O 1
ATOM 3447 N N . VAL A 1 447 ? 6.335 -31.312 24.864 1.00 22.72 447 VAL A N 1
ATOM 3448 C CA . VAL A 1 447 ? 5.787 -29.937 25.083 1.00 22.72 447 VAL A CA 1
ATOM 3449 C C . VAL A 1 447 ? 5.040 -29.291 23.884 1.00 22.72 447 VAL A C 1
ATOM 3451 O O . VAL A 1 447 ? 5.655 -28.825 22.939 1.00 22.72 447 VAL A O 1
ATOM 3454 N N . ARG A 1 448 ? 3.700 -29.253 23.771 1.00 25.42 448 ARG A N 1
ATOM 3455 C CA . ARG A 1 448 ? 2.620 -28.682 24.628 1.00 25.42 448 ARG A CA 1
ATOM 3456 C C . ARG A 1 448 ? 2.694 -27.156 24.926 1.00 25.42 448 ARG A C 1
ATOM 3458 O O . ARG A 1 448 ? 3.244 -26.772 25.946 1.00 25.42 448 ARG A O 1
ATOM 3465 N N . ASN A 1 449 ? 1.925 -26.388 24.134 1.00 28.56 449 ASN A N 1
ATOM 3466 C CA . ASN A 1 449 ? 1.054 -25.233 24.488 1.00 28.56 449 ASN A CA 1
ATOM 3467 C C . ASN A 1 449 ? 1.565 -23.766 24.697 1.00 28.56 449 ASN A C 1
ATOM 3469 O O . ASN A 1 449 ? 2.179 -23.459 25.709 1.00 28.56 449 ASN A O 1
ATOM 3473 N N . GLN A 1 450 ? 0.977 -22.865 23.869 1.00 28.45 450 GLN A N 1
ATOM 3474 C CA . GLN A 1 450 ? 0.381 -21.520 24.159 1.00 28.45 450 GLN A CA 1
ATOM 3475 C C . GLN A 1 450 ? 1.199 -20.193 24.033 1.00 28.45 450 GLN A C 1
ATOM 3477 O O . GLN A 1 450 ? 2.398 -20.157 24.261 1.00 28.45 450 GLN A O 1
ATOM 3482 N N . SER A 1 451 ? 0.523 -19.091 23.637 1.00 25.72 451 SER A N 1
ATOM 3483 C CA . SER A 1 451 ? 1.045 -17.986 22.777 1.00 25.72 451 SER A CA 1
ATOM 3484 C C . SER A 1 451 ? 0.696 -16.517 23.185 1.00 25.72 451 SER A C 1
ATOM 3486 O O . SER A 1 451 ? -0.109 -16.302 24.088 1.00 25.72 451 SER A O 1
ATOM 3488 N N . HIS A 1 452 ? 1.282 -15.509 22.492 1.00 35.59 452 HIS A N 1
ATOM 3489 C CA . HIS A 1 452 ? 1.130 -14.038 22.694 1.00 35.59 452 HIS A CA 1
ATOM 3490 C C . HIS A 1 452 ? 0.973 -13.211 21.377 1.00 35.59 452 HIS A C 1
ATOM 3492 O O . HIS A 1 452 ? 1.151 -13.764 20.293 1.00 35.59 452 HIS A O 1
ATOM 3498 N N . PHE A 1 453 ? 0.614 -11.907 21.461 1.00 30.17 453 PHE A N 1
ATOM 3499 C CA . PHE A 1 453 ? -0.049 -11.127 20.384 1.00 30.17 453 PHE A CA 1
ATOM 3500 C C . PHE A 1 453 ? 0.573 -9.742 20.042 1.00 30.17 453 PHE A C 1
ATOM 3502 O O . PHE A 1 453 ? 0.987 -9.011 20.936 1.00 30.17 453 PHE A O 1
ATOM 3509 N N . ILE A 1 454 ? 0.558 -9.367 18.747 1.00 27.59 454 ILE A N 1
ATOM 3510 C CA . ILE A 1 454 ? 0.803 -8.008 18.188 1.00 27.59 454 ILE A CA 1
ATOM 3511 C C . ILE A 1 454 ? -0.450 -7.561 17.413 1.00 27.59 454 ILE A C 1
ATOM 3513 O O . ILE A 1 454 ? -1.307 -8.388 17.090 1.00 27.59 454 ILE A O 1
ATOM 3517 N N . VAL A 1 455 ? -0.588 -6.248 17.200 1.00 30.05 455 VAL A N 1
ATOM 3518 C CA . VAL A 1 455 ? -1.876 -5.575 17.088 1.00 30.05 455 VAL A CA 1
ATOM 3519 C C . VAL A 1 455 ? -1.919 -4.444 16.049 1.00 30.05 455 VAL A C 1
ATOM 3521 O O . VAL A 1 455 ? -1.487 -3.326 16.324 1.00 30.05 455 VAL A O 1
ATOM 3524 N N . GLU A 1 456 ? -2.584 -4.717 14.928 1.00 29.83 456 GLU A N 1
ATOM 3525 C CA . GLU A 1 456 ? -3.271 -3.743 14.064 1.00 29.83 456 GLU A CA 1
ATOM 3526 C C . GLU A 1 456 ? -4.788 -4.019 14.072 1.00 29.83 456 GLU A C 1
ATOM 3528 O O . GLU A 1 456 ? -5.195 -5.132 13.765 1.00 29.83 456 GLU A O 1
ATOM 3533 N N . THR A 1 457 ? -5.669 -3.058 14.357 1.00 28.89 457 THR A N 1
ATOM 3534 C CA . THR A 1 457 ? -7.114 -3.232 14.080 1.00 28.89 457 THR A CA 1
ATOM 3535 C C . THR A 1 457 ? -7.692 -2.014 13.406 1.00 28.89 457 THR A C 1
ATOM 3537 O O . THR A 1 457 ? -7.470 -0.887 13.845 1.00 28.89 457 THR A O 1
ATOM 3540 N N . ALA A 1 458 ? -8.527 -2.271 12.410 1.00 29.44 458 ALA A N 1
ATOM 3541 C CA . ALA A 1 458 ? -9.412 -1.279 11.850 1.00 29.44 458 ALA A CA 1
ATOM 3542 C C . ALA A 1 458 ? -10.668 -1.233 12.738 1.00 29.44 458 ALA A C 1
ATOM 3544 O O . ALA A 1 458 ? -11.500 -2.130 12.683 1.00 29.44 458 ALA A O 1
ATOM 3545 N N . ILE A 1 459 ? -10.782 -0.218 13.594 1.00 29.91 459 ILE A N 1
ATOM 3546 C CA . ILE A 1 459 ? -12.044 0.117 14.259 1.00 29.91 459 ILE A CA 1
ATOM 3547 C C . ILE A 1 459 ? -12.417 1.502 13.742 1.00 29.91 459 ILE A C 1
ATOM 3549 O O . ILE A 1 459 ? -11.616 2.434 13.823 1.00 29.91 459 ILE A O 1
ATOM 3553 N N . GLY A 1 460 ? -13.612 1.632 13.176 1.00 28.44 460 GLY A N 1
ATOM 3554 C CA . GLY A 1 460 ? -14.093 2.877 12.594 1.00 28.44 460 GLY A CA 1
ATOM 3555 C C . GLY A 1 460 ? -15.543 3.142 12.942 1.00 28.44 460 GLY A C 1
ATOM 3556 O O . GLY A 1 460 ? -16.278 2.243 13.330 1.00 28.44 460 GLY A O 1
ATOM 3557 N N . ALA A 1 461 ? -15.952 4.397 12.785 1.00 29.22 461 ALA A N 1
ATOM 3558 C CA . ALA A 1 461 ? -17.355 4.782 12.780 1.00 29.22 461 ALA A CA 1
ATOM 3559 C C . ALA A 1 461 ? -17.639 5.596 11.510 1.00 29.22 461 ALA A C 1
ATOM 3561 O O . ALA A 1 461 ? -17.179 6.734 11.351 1.00 29.22 461 ALA A O 1
ATOM 3562 N N . ARG A 1 462 ? -18.392 5.038 10.566 1.00 37.16 462 ARG A N 1
ATOM 3563 C CA . ARG A 1 462 ? -18.968 5.810 9.462 1.00 37.16 462 ARG A CA 1
ATOM 3564 C C . ARG A 1 462 ? -20.077 6.692 10.029 1.00 37.16 462 ARG A C 1
ATOM 3566 O O . ARG A 1 462 ? -20.923 6.228 10.785 1.00 37.16 462 ARG A O 1
ATOM 3573 N N . GLY A 1 463 ? -20.042 7.974 9.685 1.00 30.20 463 GLY A N 1
ATOM 3574 C CA . GLY A 1 463 ? -21.086 8.924 10.052 1.00 30.20 463 GLY A CA 1
ATOM 3575 C C . GLY A 1 463 ? -21.856 9.312 8.804 1.00 30.20 463 GLY A C 1
ATOM 3576 O O . GLY A 1 463 ? -21.265 9.886 7.891 1.00 30.20 463 GLY A O 1
ATOM 3577 N N . THR A 1 464 ? -23.149 9.016 8.772 1.00 26.95 464 THR A N 1
ATOM 3578 C CA . THR A 1 464 ? -24.091 9.582 7.804 1.00 26.95 464 THR A CA 1
ATOM 3579 C C . THR A 1 464 ? -24.839 10.746 8.447 1.00 26.95 464 THR A C 1
ATOM 3581 O O . THR A 1 464 ? -25.011 10.819 9.664 1.00 26.95 464 THR A O 1
ATOM 3584 N N . ARG A 1 465 ? -25.227 11.717 7.619 1.00 28.16 465 ARG A N 1
ATOM 3585 C CA . ARG A 1 465 ? -25.912 12.940 8.039 1.00 28.16 465 ARG A CA 1
ATOM 3586 C C . ARG A 1 465 ? -27.366 12.836 7.592 1.00 28.16 465 ARG A C 1
ATOM 3588 O O . ARG A 1 465 ? -27.624 12.942 6.399 1.00 28.16 465 ARG A O 1
ATOM 3595 N N . SER A 1 466 ? -28.291 12.662 8.529 1.00 24.36 466 SER A N 1
ATOM 3596 C CA . SER A 1 466 ? -29.732 12.711 8.262 1.00 24.36 466 SER A CA 1
ATOM 3597 C C . SER A 1 466 ? -30.471 13.371 9.425 1.00 24.36 466 SER A C 1
ATOM 3599 O O . SER A 1 466 ? -30.475 12.850 10.536 1.00 24.36 466 SER A O 1
ATOM 3601 N N . GLU A 1 467 ? -31.021 14.545 9.118 1.00 26.81 467 GLU A N 1
ATOM 3602 C CA . GLU A 1 467 ? -32.227 15.176 9.674 1.00 26.81 467 GLU A CA 1
ATOM 3603 C C . GLU A 1 467 ? -32.646 14.836 11.113 1.00 26.81 467 GLU A C 1
ATOM 3605 O O . GLU A 1 467 ? -33.241 13.795 11.375 1.00 26.81 467 GLU A O 1
ATOM 3610 N N . TRP A 1 468 ? -32.480 15.821 12.000 1.00 23.50 468 TRP A N 1
ATOM 3611 C CA . TRP A 1 468 ? -33.407 16.065 13.106 1.00 23.50 468 TRP A CA 1
ATOM 3612 C C . TRP A 1 468 ? -33.702 17.566 13.169 1.00 23.50 468 TRP A C 1
ATOM 3614 O O . TRP A 1 468 ? -32.786 18.377 13.318 1.00 23.50 468 TRP A O 1
ATOM 3624 N N . GLU A 1 469 ? -34.973 17.929 12.999 1.00 20.28 469 GLU A N 1
ATOM 3625 C CA . GLU A 1 469 ? -35.485 19.247 13.376 1.00 20.28 469 GLU A CA 1
ATOM 3626 C C . GLU A 1 469 ? -35.702 19.301 14.897 1.00 20.28 469 GLU A C 1
ATOM 3628 O O . GLU A 1 469 ? -36.183 18.324 15.473 1.00 20.28 469 GLU A O 1
ATOM 3633 N N . LEU A 1 470 ? -35.429 20.483 15.475 1.00 24.38 470 LEU A N 1
ATOM 3634 C CA . LEU A 1 470 ? -35.653 20.918 16.871 1.00 24.38 470 LEU A CA 1
ATOM 3635 C C . LEU A 1 470 ? -34.768 20.279 17.962 1.00 24.38 470 LEU A C 1
ATOM 3637 O O . LEU A 1 470 ? -35.117 19.211 18.506 1.00 24.38 470 LEU A O 1
#